Protein AF-0000000069935278 (afdb_homodimer)

Foldseek 3Di:
DDDDDDDDDDDDDDDDPDPPPPDPDDPDDPPDDPDDDPPDPDDCPPDVPCLVPPVPDPPCDPVNVVVVQQVVLVPPPCNVCSSVVCVVPPVPPPDLLSVLLVLLVVLLVLLVVLLVVLVVCLVPDDDPLLNVLSVLLNVLSVQLNVLSVVLSVCSVVLPLVSSLVSLVSSLCSLVVSQVSQVVDPPGGRPCVSSNVVSNVSSVVSNVSSVVRVVVD/DDDDDDDPPVDDPPDDPDPPPPDPDDPDDPPDPPPPPPPDPDDCPPDVPPLVPPVPDPPCDPVNVVVVQQVVLVPPPCNVCSSVVCVVPPPPPPDLLSVLLVLLVVLLVLLVVLLVVLVVCLVPDDDPLLNVLSVLLNVLSVQLNVLSVVLNVCSVVLPLVSSLVSLVSSLCSLVVSQVSQVVDPPGGDPCVSSNVVSNVSSVVSNVSSVVRVVVD

pLDDT: mean 71.93, std 30.58, range [17.98, 98.69]

Structure (mmCIF, N/CA/C/O backbone):
data_AF-0000000069935278-model_v1
#
loop_
_entity.id
_entity.type
_entity.pdbx_description
1 polymer 'Pectinesterase inhibitor domain-containing protein'
#
loop_
_atom_site.group_PDB
_atom_site.id
_atom_site.type_symbol
_atom_site.label_atom_id
_atom_site.label_alt_id
_atom_site.label_comp_id
_atom_site.label_asym_id
_atom_site.label_entity_id
_atom_site.label_seq_id
_atom_site.pdbx_PDB_ins_code
_atom_site.Cartn_x
_atom_site.Cartn_y
_atom_site.Cartn_z
_atom_site.occupancy
_atom_site.B_iso_or_equiv
_atom_site.auth_seq_id
_atom_site.auth_comp_id
_atom_site.auth_asym_id
_atom_site.auth_atom_id
_atom_site.pdbx_PDB_model_num
ATOM 1 N N . MET A 1 1 ? -34.125 -2.68 -85.312 1 17.98 1 MET A N 1
ATOM 2 C CA . MET A 1 1 ? -33.031 -3.537 -85.812 1 17.98 1 MET A CA 1
ATOM 3 C C . MET A 1 1 ? -32.156 -3.959 -84.625 1 17.98 1 MET A C 1
ATOM 5 O O . MET A 1 1 ? -31.344 -4.891 -84.75 1 17.98 1 MET A O 1
ATOM 9 N N . LYS A 1 2 ? -31.156 -3.25 -84 1 18.81 2 LYS A N 1
ATOM 10 C CA . LYS A 1 2 ? -29.953 -4.023 -84.25 1 18.81 2 LYS A CA 1
ATOM 11 C C . LYS A 1 2 ? -30.078 -5.449 -83.75 1 18.81 2 LYS A C 1
ATOM 13 O O . LYS A 1 2 ? -30.875 -5.711 -82.812 1 18.81 2 LYS A O 1
ATOM 18 N N . HIS A 1 3 ? -29.094 -6.301 -83.875 1 19.5 3 HIS A N 1
ATOM 19 C CA . HIS A 1 3 ? -28.547 -7.637 -84.125 1 19.5 3 HIS A CA 1
ATOM 20 C C . HIS A 1 3 ? -28.609 -8.477 -82.812 1 19.5 3 HIS A C 1
ATOM 22 O O . HIS A 1 3 ? -29.125 -9.586 -82.875 1 19.5 3 HIS A O 1
ATOM 28 N N . ILE A 1 4 ? -27.453 -8.523 -82.125 1 24.39 4 ILE A N 1
ATOM 29 C CA . ILE A 1 4 ? -26.562 -9.672 -82.125 1 24.39 4 ILE A CA 1
ATOM 30 C C . ILE A 1 4 ? -27.078 -10.734 -81.188 1 24.39 4 ILE A C 1
ATOM 32 O O . ILE A 1 4 ? -27.828 -10.43 -80.25 1 24.39 4 ILE A O 1
ATOM 36 N N . SER A 1 5 ? -26.484 -12.016 -81.125 1 21.22 5 SER A N 1
ATOM 37 C CA . SER A 1 5 ? -26.25 -13.453 -81.188 1 21.22 5 SER A CA 1
ATOM 38 C C . SER A 1 5 ? -26.031 -14.07 -79.812 1 21.22 5 SER A C 1
ATOM 40 O O . SER A 1 5 ? -26.219 -15.273 -79.625 1 21.22 5 SER A O 1
ATOM 42 N N . CYS A 1 6 ? -25.078 -13.602 -79 1 21.61 6 CYS A N 1
ATOM 43 C CA . CYS A 1 6 ? -24.078 -14.578 -78.625 1 21.61 6 CYS A CA 1
ATOM 44 C C . CYS A 1 6 ? -24.703 -15.703 -77.75 1 21.61 6 CYS A C 1
ATOM 46 O O . CYS A 1 6 ? -25.625 -15.469 -77 1 21.61 6 CYS A O 1
ATOM 48 N N . LEU A 1 7 ? -23.953 -16.938 -77.438 1 23.86 7 LEU A N 1
ATOM 49 C CA . LEU A 1 7 ? -23.594 -18.359 -77.438 1 23.86 7 LEU A CA 1
ATOM 50 C C . LEU A 1 7 ? -23.922 -19 -76.062 1 23.86 7 LEU A C 1
ATOM 52 O O . LEU A 1 7 ? -24.422 -20.125 -76 1 23.86 7 LEU A O 1
ATOM 56 N N . PHE A 1 8 ? -23.234 -18.75 -74.875 1 22.64 8 PHE A N 1
ATOM 57 C CA . PHE A 1 8 ? -22.422 -19.828 -74.312 1 22.64 8 PHE A CA 1
ATOM 58 C C . PHE A 1 8 ? -23.281 -20.875 -73.625 1 22.64 8 PHE A C 1
ATOM 60 O O . PHE A 1 8 ? -24.281 -20.531 -73 1 22.64 8 PHE A O 1
ATOM 67 N N . PHE A 1 9 ? -22.891 -22.25 -73.375 1 20.58 9 PHE A N 1
ATOM 68 C CA . PHE A 1 9 ? -23 -23.703 -73.438 1 20.58 9 PHE A CA 1
ATOM 69 C C . PHE A 1 9 ? -23.297 -24.25 -72.062 1 20.58 9 PHE A C 1
ATOM 71 O O . PHE A 1 9 ? -23.797 -25.359 -71.938 1 20.58 9 PHE A O 1
ATOM 78 N N . LEU A 1 10 ? -22.688 -23.891 -70.875 1 24.09 10 LEU A N 1
ATOM 79 C CA . LEU A 1 10 ? -22.078 -25.016 -70.125 1 24.09 10 LEU A CA 1
ATOM 80 C C . LEU A 1 10 ? -23.156 -25.938 -69.562 1 24.09 10 LEU A C 1
ATOM 82 O O . LEU A 1 10 ? -24 -25.484 -68.812 1 24.09 10 LEU A O 1
ATOM 86 N N . LEU A 1 11 ? -23.328 -27.234 -69.812 1 21.89 11 LEU A N 1
ATOM 87 C CA . LEU A 1 11 ? -24.078 -28.5 -69.75 1 21.89 11 LEU A CA 1
ATOM 88 C C . LEU A 1 11 ? -24.062 -29.062 -68.375 1 21.89 11 LEU A C 1
ATOM 90 O O . LEU A 1 11 ? -24.906 -29.891 -68 1 21.89 11 LEU A O 1
ATOM 94 N N . LEU A 1 12 ? -22.875 -29.156 -67.625 1 22.88 12 LEU A N 1
ATOM 95 C CA . LEU A 1 12 ? -22.516 -30.5 -67.188 1 22.88 12 LEU A CA 1
ATOM 96 C C . LEU A 1 12 ? -23.578 -31.047 -66.25 1 22.88 12 LEU A C 1
ATOM 98 O O . LEU A 1 12 ? -24.328 -30.297 -65.625 1 22.88 12 LEU A O 1
ATOM 102 N N . ILE A 1 13 ? -23.219 -32.281 -65.438 1 24.75 13 ILE A N 1
ATOM 103 C CA . ILE A 1 13 ? -23.516 -33.688 -65.188 1 24.75 13 ILE A CA 1
ATOM 104 C C . ILE A 1 13 ? -24.312 -33.844 -63.906 1 24.75 13 ILE A C 1
ATOM 106 O O . ILE A 1 13 ? -24.359 -32.938 -63.094 1 24.75 13 ILE A O 1
ATOM 110 N N . LEU A 1 14 ? -23.703 -34.75 -62.938 1 24.02 14 LEU A N 1
ATOM 111 C CA . LEU A 1 14 ? -24.062 -36.062 -62.438 1 24.02 14 LEU A CA 1
ATOM 112 C C . LEU A 1 14 ? -24.938 -35.938 -61.188 1 24.02 14 LEU A C 1
ATOM 114 O O . LEU A 1 14 ? -24.953 -34.875 -60.531 1 24.02 14 LEU A O 1
ATOM 118 N N . THR A 1 15 ? -25.156 -37.219 -60.375 1 24.12 15 THR A N 1
ATOM 119 C CA . THR A 1 15 ? -26.078 -38.219 -59.844 1 24.12 15 THR A CA 1
ATOM 120 C C . THR A 1 15 ? -26.344 -37.969 -58.344 1 24.12 15 THR A C 1
ATOM 122 O O . THR A 1 15 ? -25.641 -37.156 -57.719 1 24.12 15 THR A O 1
ATOM 125 N N . LEU A 1 16 ? -26.484 -39.188 -57.5 1 27.16 16 LEU A N 1
ATOM 126 C CA . LEU A 1 16 ? -27.359 -39.906 -56.594 1 27.16 16 LEU A CA 1
ATOM 127 C C . LEU A 1 16 ? -26.938 -39.688 -55.125 1 27.16 16 LEU A C 1
ATOM 129 O O . LEU A 1 16 ? -27.328 -40.469 -54.25 1 27.16 16 LEU A O 1
ATOM 133 N N . TRP A 1 17 ? -26.016 -38.812 -54.75 1 26.53 17 TRP A N 1
ATOM 134 C CA . TRP A 1 17 ? -25.422 -39.25 -53.469 1 26.53 17 TRP A CA 1
ATOM 135 C C . TRP A 1 17 ? -26.484 -39.375 -52.406 1 26.53 17 TRP A C 1
ATOM 137 O O . TRP A 1 17 ? -27.328 -38.5 -52.219 1 26.53 17 TRP A O 1
ATOM 147 N N . PRO A 1 18 ? -26.531 -40.688 -51.812 1 30.25 18 PRO A N 1
ATOM 148 C CA . PRO A 1 18 ? -27.5 -41.156 -50.844 1 30.25 18 PRO A CA 1
ATOM 149 C C . PRO A 1 18 ? -27.516 -40.344 -49.531 1 30.25 18 PRO A C 1
ATOM 151 O O . PRO A 1 18 ? -26.469 -39.906 -49.062 1 30.25 18 PRO A O 1
ATOM 154 N N . ARG A 1 19 ? -28.5 -39.594 -49.312 1 28.02 19 ARG A N 1
ATOM 155 C CA . ARG A 1 19 ? -28.766 -38.812 -48.125 1 28.02 19 ARG A CA 1
ATOM 156 C C . ARG A 1 19 ? -28.844 -39.688 -46.875 1 28.02 19 ARG A C 1
ATOM 158 O O . ARG A 1 19 ? -29.828 -40.406 -46.656 1 28.02 19 ARG A O 1
ATOM 165 N N . ARG A 1 20 ? -27.578 -40.406 -46.5 1 26.47 20 ARG A N 1
ATOM 166 C CA . ARG A 1 20 ? -27.656 -41.219 -45.281 1 26.47 20 ARG A CA 1
ATOM 167 C C . ARG A 1 20 ? -28.281 -40.438 -44.156 1 26.47 20 ARG A C 1
ATOM 169 O O . ARG A 1 20 ? -27.969 -39.25 -43.938 1 26.47 20 ARG A O 1
ATOM 176 N N . THR A 1 21 ? -29.406 -40.875 -43.688 1 23.69 21 THR A N 1
ATOM 177 C CA . THR A 1 21 ? -30.328 -40.469 -42.625 1 23.69 21 THR A CA 1
ATOM 178 C C . THR A 1 21 ? -29.656 -40.562 -41.25 1 23.69 21 THR A C 1
ATOM 180 O O . THR A 1 21 ? -29.328 -41.656 -40.781 1 23.69 21 THR A O 1
ATOM 183 N N . LEU A 1 22 ? -28.578 -39.781 -40.969 1 22.86 22 LEU A N 1
ATOM 184 C CA . LEU A 1 22 ? -27.938 -39.906 -39.656 1 22.86 22 LEU A CA 1
ATOM 185 C C . LEU A 1 22 ? -28.953 -39.75 -38.531 1 22.86 22 LEU A C 1
ATOM 187 O O . LEU A 1 22 ? -29.672 -38.75 -38.469 1 22.86 22 LEU A O 1
ATOM 191 N N . THR A 1 23 ? -29.391 -40.875 -38.062 1 22.09 23 THR A N 1
ATOM 192 C CA . THR A 1 23 ? -30.312 -41.094 -36.938 1 22.09 23 THR A CA 1
ATOM 193 C C . THR A 1 23 ? -29.781 -40.438 -35.688 1 22.09 23 THR A C 1
ATOM 195 O O . THR A 1 23 ? -28.578 -40.438 -35.438 1 22.09 23 THR A O 1
ATOM 198 N N . THR A 1 24 ? -30.516 -39.469 -35.062 1 23.66 24 THR A N 1
ATOM 199 C CA . THR A 1 24 ? -30.391 -38.562 -33.938 1 23.66 24 THR A CA 1
ATOM 200 C C . THR A 1 24 ? -30.406 -39.375 -32.625 1 23.66 24 THR A C 1
ATOM 202 O O . THR A 1 24 ? -30.562 -38.781 -31.531 1 23.66 24 THR A O 1
ATOM 205 N N . ASN A 1 25 ? -29.766 -40.625 -32.656 1 22.72 25 ASN A N 1
ATOM 206 C CA . ASN A 1 25 ? -30.141 -41.344 -31.438 1 22.72 25 ASN A CA 1
ATOM 207 C C . ASN A 1 25 ? -29.906 -40.5 -30.188 1 22.72 25 ASN A C 1
ATOM 209 O O . ASN A 1 25 ? -29.125 -39.531 -30.203 1 22.72 25 ASN A O 1
ATOM 213 N N . GLU A 1 26 ? -30.344 -41.062 -28.938 1 23.2 26 GLU A N 1
ATOM 214 C CA . GLU A 1 26 ? -30.797 -40.844 -27.562 1 23.2 26 GLU A CA 1
ATOM 215 C C . GLU A 1 26 ? -29.641 -40.531 -26.641 1 23.2 26 GLU A C 1
ATOM 217 O O . GLU A 1 26 ? -28.547 -41.094 -26.781 1 23.2 26 GLU A O 1
ATOM 222 N N . PHE A 1 27 ? -29.672 -39.375 -25.891 1 26.73 27 PHE A N 1
ATOM 223 C CA . PHE A 1 27 ? -28.984 -38.625 -24.859 1 26.73 27 PHE A CA 1
ATOM 224 C C . PHE A 1 27 ? -28.656 -39.5 -23.672 1 26.73 27 PHE A C 1
ATOM 226 O O . PHE A 1 27 ? -29.453 -39.594 -22.719 1 26.73 27 PHE A O 1
ATOM 233 N N . GLY A 1 28 ? -28.188 -40.781 -23.906 1 20.02 28 GLY A N 1
ATOM 234 C CA . GLY A 1 28 ? -28.141 -41.656 -22.734 1 20.02 28 GLY A CA 1
ATOM 235 C C . GLY A 1 28 ? -27.344 -41.062 -21.594 1 20.02 28 GLY A C 1
ATOM 236 O O . GLY A 1 28 ? -26.578 -40.125 -21.781 1 20.02 28 GLY A O 1
ATOM 237 N N . ASP A 1 29 ? -27.406 -41.719 -20.266 1 25.62 29 ASP A N 1
ATOM 238 C CA . ASP A 1 29 ? -27.234 -41.562 -18.828 1 25.62 29 ASP A CA 1
ATOM 239 C C . ASP A 1 29 ? -25.766 -41.562 -18.438 1 25.62 29 ASP A C 1
ATOM 241 O O . ASP A 1 29 ? -25.094 -42.594 -18.5 1 25.62 29 ASP A O 1
ATOM 245 N N . SER A 1 30 ? -24.922 -40.656 -18.938 1 24.25 30 SER A N 1
ATOM 246 C CA . SER A 1 30 ? -23.484 -40.656 -18.672 1 24.25 30 SER A CA 1
ATOM 247 C C . SER A 1 30 ? -23.203 -40.562 -17.188 1 24.25 30 SER A C 1
ATOM 249 O O . SER A 1 30 ? -23.094 -39.469 -16.625 1 24.25 30 SER A O 1
ATOM 251 N N . ASP A 1 31 ? -23.844 -41.438 -16.328 1 23.41 31 ASP A N 1
ATOM 252 C CA . ASP A 1 31 ? -23.672 -41.375 -14.883 1 23.41 31 ASP A CA 1
ATOM 253 C C . ASP A 1 31 ? -22.203 -41.625 -14.508 1 23.41 31 ASP A C 1
ATOM 255 O O . ASP A 1 31 ? -21.688 -41.031 -13.555 1 23.41 31 ASP A O 1
ATOM 259 N N . ASN A 1 32 ? -21.594 -42.812 -14.883 1 23.92 32 ASN A N 1
ATOM 260 C CA . ASN A 1 32 ? -20.781 -43.594 -13.977 1 23.92 32 ASN A CA 1
ATOM 261 C C . ASN A 1 32 ? -19.375 -43.031 -13.82 1 23.92 32 ASN A C 1
ATOM 263 O O . ASN A 1 32 ? -18.469 -43.688 -13.32 1 23.92 32 ASN A O 1
ATOM 267 N N . ILE A 1 33 ? -18.859 -42.156 -14.648 1 23.58 33 ILE A N 1
ATOM 268 C CA . ILE A 1 33 ? -17.422 -42.219 -14.781 1 23.58 33 ILE A CA 1
ATOM 269 C C . ILE A 1 33 ? -16.766 -41.719 -13.5 1 23.58 33 ILE A C 1
ATOM 271 O O . ILE A 1 33 ? -15.539 -41.531 -13.445 1 23.58 33 ILE A O 1
ATOM 275 N N . PHE A 1 34 ? -17.484 -41.188 -12.5 1 24.64 34 PHE A N 1
ATOM 276 C CA . PHE A 1 34 ? -16.75 -40.406 -11.5 1 24.64 34 PHE A CA 1
ATOM 277 C C . PHE A 1 34 ? -15.945 -41.344 -10.594 1 24.64 34 PHE A C 1
ATOM 279 O O . PHE A 1 34 ? -15.367 -40.906 -9.594 1 24.64 34 PHE A O 1
ATOM 286 N N . ASP A 1 35 ? -16.062 -42.656 -10.664 1 22.53 35 ASP A N 1
ATOM 287 C CA . ASP A 1 35 ? -15.625 -43.406 -9.477 1 22.53 35 ASP A CA 1
ATOM 288 C C . ASP A 1 35 ? -14.102 -43.438 -9.383 1 22.53 35 ASP A C 1
ATOM 290 O O . ASP A 1 35 ? -13.539 -44.094 -8.516 1 22.53 35 ASP A O 1
ATOM 294 N N . GLN A 1 36 ? -13.406 -43.375 -10.469 1 19.48 36 GLN A N 1
ATOM 295 C CA . GLN A 1 36 ? -12.117 -44.031 -10.359 1 19.48 36 GLN A CA 1
ATOM 296 C C . GLN A 1 36 ? -11.406 -43.656 -9.062 1 19.48 36 GLN A C 1
ATOM 298 O O . GLN A 1 36 ? -11.641 -42.594 -8.508 1 19.48 36 GLN A O 1
ATOM 303 N N . SER A 1 37 ? -10.078 -44.25 -8.836 1 22.42 37 SER A N 1
ATOM 304 C CA . SER A 1 37 ? -9.156 -44.719 -7.805 1 22.42 37 SER A CA 1
ATOM 305 C C . SER A 1 37 ? -8.555 -43.531 -7.039 1 22.42 37 SER A C 1
ATOM 307 O O . SER A 1 37 ? -7.992 -42.625 -7.641 1 22.42 37 SER A O 1
ATOM 309 N N . ARG A 1 38 ? -8.961 -43.312 -5.816 1 23.59 38 ARG A N 1
ATOM 310 C CA . ARG A 1 38 ? -8.555 -42.594 -4.609 1 23.59 38 ARG A CA 1
ATOM 311 C C . ARG A 1 38 ? -7.109 -42.906 -4.246 1 23.59 38 ARG A C 1
ATOM 313 O O . ARG A 1 38 ? -6.844 -43.562 -3.246 1 23.59 38 ARG A O 1
ATOM 320 N N . ARG A 1 39 ? -6.309 -43.375 -5.203 1 23.09 39 ARG A N 1
ATOM 321 C CA . ARG A 1 39 ? -5.051 -43.75 -4.57 1 23.09 39 ARG A CA 1
ATOM 322 C C . ARG A 1 39 ? -4.562 -42.656 -3.625 1 23.09 39 ARG A C 1
ATOM 324 O O . ARG A 1 39 ? -4.754 -41.469 -3.891 1 23.09 39 ARG A O 1
ATOM 331 N N . THR A 1 40 ? -4.191 -43.031 -2.43 1 23.48 40 THR A N 1
ATOM 332 C CA . THR A 1 40 ? -3.758 -42.531 -1.13 1 23.48 40 THR A CA 1
ATOM 333 C C . THR A 1 40 ? -2.471 -41.719 -1.265 1 23.48 40 THR A C 1
ATOM 335 O O . THR A 1 40 ? -1.423 -42.25 -1.618 1 23.48 40 THR A O 1
ATOM 338 N N . LEU A 1 41 ? -2.43 -40.656 -1.923 1 25.44 41 LEU A N 1
ATOM 339 C CA . LEU A 1 41 ? -1.29 -39.75 -1.796 1 25.44 41 LEU A CA 1
ATOM 340 C C . LEU A 1 41 ? -0.895 -39.594 -0.333 1 25.44 41 LEU A C 1
ATOM 342 O O . LEU A 1 41 ? -1.618 -38.969 0.439 1 25.44 41 LEU A O 1
ATOM 346 N N . THR A 1 42 ? -0.362 -40.625 0.28 1 26.2 42 THR A N 1
ATOM 347 C CA . THR A 1 42 ? 0.244 -40.594 1.605 1 26.2 42 THR A CA 1
ATOM 348 C C . THR A 1 42 ? 1.125 -39.344 1.759 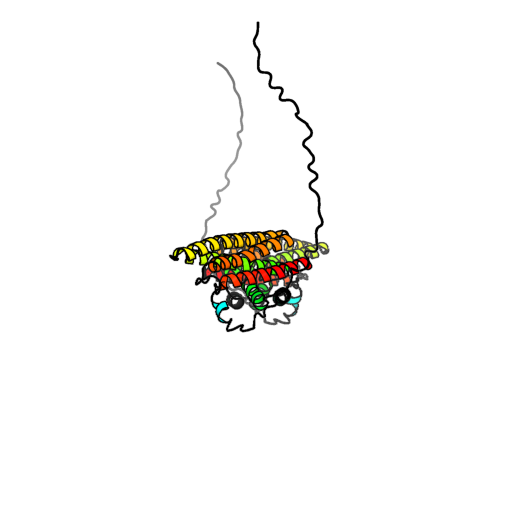1 26.2 42 THR A C 1
ATOM 3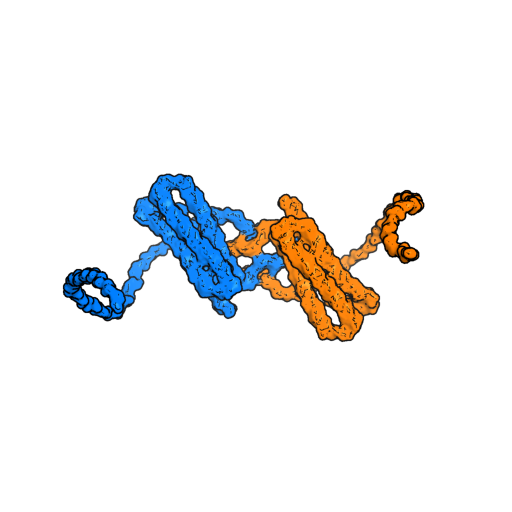50 O O . THR A 1 42 ? 1.534 -38.75 0.765 1 26.2 42 THR A O 1
ATOM 353 N N . ASP A 1 43 ? 1.548 -39.031 3.158 1 25.16 43 ASP A N 1
ATOM 354 C CA . ASP A 1 43 ? 1.773 -38 4.168 1 25.16 43 ASP A CA 1
ATOM 355 C C . ASP A 1 43 ? 3.186 -37.438 4.062 1 25.16 43 ASP A C 1
ATOM 357 O O . ASP A 1 43 ? 3.582 -36.594 4.875 1 25.16 43 ASP A O 1
ATOM 361 N N . ASP A 1 44 ? 4.145 -38.125 3.42 1 26.92 44 ASP A N 1
ATOM 362 C CA . ASP A 1 44 ? 5.422 -37.688 3.982 1 26.92 44 ASP A CA 1
ATOM 363 C C . ASP A 1 44 ? 5.707 -36.219 3.658 1 26.92 44 ASP A C 1
ATOM 365 O O . ASP A 1 44 ? 6.129 -35.906 2.547 1 26.92 44 ASP A O 1
ATOM 369 N N . ILE A 1 45 ? 4.926 -35.344 4.121 1 30.7 45 ILE A N 1
ATOM 370 C CA . ILE A 1 45 ? 5.105 -33.906 4.055 1 30.7 45 ILE A CA 1
ATOM 371 C C . ILE A 1 45 ? 6.461 -33.531 4.656 1 30.7 45 ILE A C 1
ATOM 373 O O . ILE A 1 45 ? 6.586 -33.375 5.871 1 30.7 45 ILE A O 1
ATOM 377 N N . GLY A 1 46 ? 7.559 -34.312 4.254 1 26.84 46 GLY A N 1
ATOM 378 C CA . GLY A 1 46 ? 8.812 -33.906 4.859 1 26.84 46 GLY A CA 1
ATOM 379 C C . GLY A 1 46 ? 9.031 -32.406 4.82 1 26.84 46 GLY A C 1
ATOM 380 O O . GLY A 1 46 ? 8.211 -31.672 4.277 1 26.84 46 GLY A O 1
ATOM 381 N N . ASP A 1 47 ? 10.461 -32 4.707 1 28.7 47 ASP A N 1
ATOM 382 C CA . ASP A 1 47 ? 11.188 -30.812 5.121 1 28.7 47 ASP A CA 1
ATOM 383 C C . ASP A 1 47 ? 10.836 -29.609 4.234 1 28.7 47 ASP A C 1
ATOM 385 O O . ASP A 1 47 ? 11.336 -29.5 3.113 1 28.7 47 ASP A O 1
ATOM 389 N N . SER A 1 48 ? 9.664 -29.188 4.156 1 29.03 48 SER A N 1
ATOM 390 C CA . SER A 1 48 ? 9.039 -28.031 3.547 1 29.03 48 SER A CA 1
ATOM 391 C C . SER A 1 48 ? 9.82 -26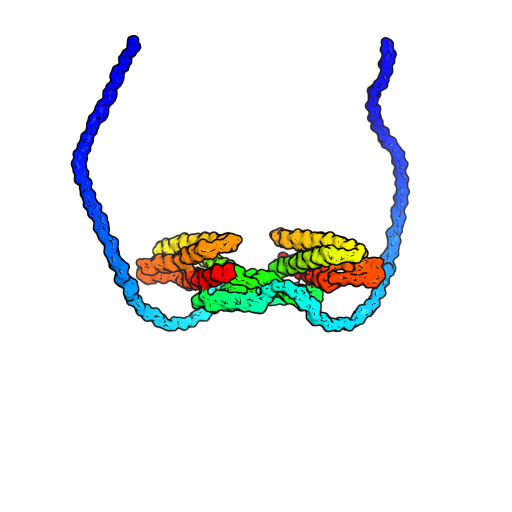.75 3.852 1 29.03 48 SER A C 1
ATOM 393 O O . SER A 1 48 ? 9.398 -25.656 3.488 1 29.03 48 SER A O 1
ATOM 395 N N . ASP A 1 49 ? 10.875 -26.875 4.629 1 29.31 49 ASP A N 1
ATOM 396 C CA . ASP A 1 49 ? 11.531 -25.656 5.086 1 29.31 49 ASP A CA 1
ATOM 397 C C . ASP A 1 49 ? 12.172 -24.906 3.918 1 29.31 49 ASP A C 1
ATOM 399 O O . ASP A 1 49 ? 12.273 -23.688 3.939 1 29.31 49 ASP A O 1
ATOM 403 N N . ASN A 1 50 ? 12.766 -25.656 3.004 1 29.56 50 ASN A N 1
ATOM 404 C CA . ASN A 1 50 ? 13.742 -25.016 2.125 1 29.56 50 ASN A CA 1
ATOM 405 C C . ASN A 1 50 ? 13.055 -24.25 1 1 29.56 50 ASN A C 1
ATOM 407 O O . ASN A 1 50 ? 13.719 -23.594 0.192 1 29.56 50 ASN A O 1
ATOM 411 N N . ILE A 1 51 ? 11.898 -24.75 0.628 1 28.95 51 ILE A N 1
ATOM 412 C CA . ILE A 1 51 ? 11.367 -24.141 -0.596 1 28.95 51 ILE A CA 1
ATOM 413 C C . ILE A 1 51 ? 11.125 -22.656 -0.381 1 28.95 51 ILE A C 1
ATOM 415 O O . ILE A 1 51 ? 10.969 -21.906 -1.344 1 28.95 51 ILE A O 1
ATOM 419 N N . LEU A 1 52 ? 10.82 -22.328 0.829 1 29.81 52 LEU A N 1
ATOM 420 C CA . LEU A 1 52 ? 10.555 -20.906 1.02 1 29.81 52 LEU A CA 1
ATOM 421 C C . LEU A 1 52 ? 11.789 -20.062 0.695 1 29.81 52 LEU A C 1
ATOM 423 O O . LEU A 1 52 ? 11.734 -18.828 0.713 1 29.81 52 LEU A O 1
ATOM 427 N N . ASP A 1 53 ? 12.953 -20.719 0.616 1 28.14 53 ASP A N 1
ATOM 428 C CA . ASP A 1 53 ? 14.18 -19.953 0.469 1 28.14 53 ASP A CA 1
ATOM 429 C C . ASP A 1 53 ? 14.242 -19.266 -0.891 1 28.14 53 ASP A C 1
ATOM 431 O O . ASP A 1 53 ? 14.727 -18.125 -1 1 28.14 53 ASP A O 1
ATOM 435 N N . GLN A 1 54 ? 14.031 -20.047 -1.975 1 26.81 54 GLN A N 1
ATOM 436 C CA . GLN A 1 54 ? 14.461 -19.5 -3.26 1 26.81 54 GLN A CA 1
ATOM 437 C C . GLN A 1 54 ? 13.617 -18.281 -3.654 1 26.81 54 GLN A C 1
ATOM 439 O O . GLN A 1 54 ? 13.984 -17.547 -4.566 1 26.81 54 GLN A O 1
ATOM 444 N N . SER A 1 55 ? 12.336 -18.453 -3.635 1 29.22 55 SER A N 1
ATOM 445 C CA . SER A 1 55 ? 11.586 -17.266 -4.031 1 29.22 55 SER A CA 1
ATOM 446 C C . SER A 1 55 ? 11.992 -16.047 -3.201 1 29.22 55 SER A C 1
ATOM 448 O O . SER A 1 55 ? 11.234 -15.586 -2.346 1 29.22 55 SER A O 1
ATOM 450 N N . ARG A 1 56 ? 13.172 -16.094 -2.715 1 25.5 56 ARG A N 1
ATOM 451 C CA . ARG A 1 56 ? 13.758 -15.008 -1.925 1 25.5 56 ARG A CA 1
ATOM 452 C C . ARG A 1 56 ? 13.781 -13.703 -2.717 1 25.5 56 ARG A C 1
ATOM 454 O O . ARG A 1 56 ? 14.82 -13.312 -3.24 1 25.5 56 ARG A O 1
ATOM 461 N N . ARG A 1 57 ? 13.156 -13.586 -3.883 1 27.11 57 ARG A N 1
ATOM 462 C CA . ARG A 1 57 ? 13.312 -12.18 -4.238 1 27.11 57 ARG A CA 1
ATOM 463 C C . ARG A 1 57 ? 13.289 -11.289 -2.998 1 27.11 57 ARG A C 1
ATOM 465 O O . ARG A 1 57 ? 12.742 -11.68 -1.962 1 27.11 57 ARG A O 1
ATOM 472 N N . THR A 1 58 ? 14.023 -10.188 -3.016 1 25.97 58 THR A N 1
ATOM 473 C CA . THR A 1 58 ? 14.148 -9.062 -2.098 1 25.97 58 THR A CA 1
ATOM 474 C C . THR A 1 58 ? 12.781 -8.625 -1.581 1 25.97 58 THR A C 1
ATOM 476 O O . THR A 1 58 ? 12.023 -7.965 -2.295 1 25.97 58 THR A O 1
ATOM 479 N N . LEU A 1 59 ? 11.836 -9.484 -1.398 1 29.12 59 LEU A N 1
ATOM 480 C CA . LEU A 1 59 ? 10.719 -9.102 -0.546 1 29.12 59 LEU A CA 1
ATOM 481 C C . LEU A 1 59 ? 11.148 -8.062 0.484 1 29.12 59 LEU A C 1
ATOM 483 O O . LEU A 1 59 ? 11.945 -8.359 1.379 1 29.12 59 LEU A O 1
ATOM 487 N N . THR A 1 60 ? 11.352 -7.027 0.21 1 31.53 60 THR A N 1
ATOM 488 C CA . THR A 1 60 ? 11.469 -5.965 1.203 1 31.53 60 THR A CA 1
ATOM 489 C C . THR A 1 60 ? 10.539 -6.223 2.385 1 31.53 60 THR A C 1
ATOM 491 O O . THR A 1 60 ? 9.32 -6.23 2.23 1 31.53 60 THR A O 1
ATOM 494 N N . THR A 1 61 ? 10.562 -7.391 3.201 1 32.56 61 THR A N 1
ATOM 495 C CA . THR A 1 61 ? 10.016 -8.008 4.398 1 32.56 61 THR A CA 1
ATOM 496 C C . THR A 1 61 ? 9.336 -6.969 5.285 1 32.56 61 THR A C 1
ATOM 498 O O . THR A 1 61 ? 9.719 -5.793 5.273 1 32.56 61 THR A O 1
ATOM 501 N N . VAL A 1 62 ? 8.148 -7.301 5.773 1 38.97 62 VAL A N 1
ATOM 502 C CA . VAL A 1 62 ? 7.418 -6.637 6.848 1 38.97 62 VAL A CA 1
ATOM 503 C C . VAL A 1 62 ? 8.398 -6.164 7.922 1 38.97 62 VAL A C 1
ATOM 505 O O . VAL A 1 62 ? 8.25 -5.07 8.469 1 38.97 62 VAL A O 1
ATOM 508 N N . GLY A 1 63 ? 9.266 -7.105 8.297 1 41.97 63 GLY A N 1
ATOM 509 C CA . GLY A 1 63 ? 10.367 -6.73 9.18 1 41.97 63 GLY A CA 1
ATOM 510 C C . GLY A 1 63 ? 11.117 -5.5 8.703 1 41.97 63 GLY A C 1
ATOM 511 O O . GLY A 1 63 ? 11.547 -4.676 9.508 1 41.97 63 GLY A O 1
ATOM 512 N N . ASP A 1 64 ? 10.969 -5.414 7.406 1 52.84 64 ASP A N 1
ATOM 513 C CA . ASP A 1 64 ? 11.742 -4.355 6.766 1 52.84 64 ASP A CA 1
ATOM 514 C C . ASP A 1 64 ? 10.953 -3.051 6.711 1 52.84 64 ASP A C 1
ATOM 516 O O . ASP A 1 64 ? 11.516 -1.97 6.906 1 52.84 64 ASP A O 1
ATOM 520 N N . SER A 1 65 ? 9.672 -3.383 6.727 1 61.88 65 SER A N 1
ATOM 521 C CA . SER A 1 65 ? 8.883 -2.152 6.754 1 61.88 65 SER A CA 1
ATOM 522 C C . SER A 1 65 ? 9.023 -1.438 8.094 1 61.88 65 SER A C 1
ATOM 524 O O . SER A 1 65 ? 9.164 -0.215 8.141 1 61.88 65 SER A O 1
ATOM 526 N N . ASP A 1 66 ? 8.969 -2.424 9.078 1 69 66 ASP A N 1
ATOM 527 C CA . ASP A 1 66 ? 9.117 -1.812 10.398 1 69 66 ASP A CA 1
ATOM 528 C C . ASP A 1 66 ? 10.477 -1.139 10.539 1 69 66 ASP A C 1
ATOM 530 O O . ASP A 1 66 ? 10.586 -0.068 11.141 1 69 66 ASP A O 1
ATOM 534 N N . HIS A 1 67 ? 11.375 -1.747 9.992 1 75 67 HIS A N 1
ATOM 535 C CA . HIS A 1 67 ? 12.719 -1.178 10.094 1 75 67 HIS A CA 1
ATOM 536 C C . HIS A 1 67 ? 12.812 0.14 9.328 1 75 67 HIS A C 1
ATOM 538 O O . HIS A 1 67 ? 13.352 1.12 9.844 1 75 67 HIS A O 1
ATOM 544 N N . ILE A 1 68 ? 12.328 0.187 8.172 1 79.75 68 ILE A N 1
ATOM 545 C CA . ILE A 1 68 ? 12.43 1.396 7.363 1 79.75 68 ILE A CA 1
ATOM 546 C C . ILE A 1 68 ? 11.562 2.496 7.965 1 79.75 68 ILE A C 1
ATOM 548 O O . ILE A 1 68 ? 11.938 3.67 7.953 1 79.75 68 ILE A O 1
ATOM 552 N N . ILE A 1 69 ? 10.469 2.105 8.539 1 86.12 69 ILE A N 1
ATOM 553 C CA . ILE A 1 69 ? 9.602 3.08 9.188 1 86.12 69 ILE A CA 1
ATOM 554 C C . ILE A 1 69 ? 10.297 3.637 10.43 1 86.12 69 ILE A C 1
ATOM 556 O O . ILE A 1 69 ? 10.305 4.848 10.656 1 86.12 69 ILE A O 1
ATOM 560 N N . ASN A 1 70 ? 10.859 2.678 11.117 1 86.12 70 ASN A N 1
ATOM 561 C CA . ASN A 1 70 ? 11.586 3.115 12.297 1 86.12 70 ASN A CA 1
ATOM 562 C C . ASN A 1 70 ? 12.758 4.031 11.938 1 86.12 70 ASN A C 1
ATOM 564 O O . ASN A 1 70 ? 12.961 5.066 12.57 1 86.12 70 ASN A O 1
ATOM 568 N N . ARG A 1 71 ? 13.414 3.715 11 1 87.44 71 ARG A N 1
ATOM 569 C CA . ARG A 1 71 ? 14.523 4.543 10.531 1 87.44 71 ARG A CA 1
ATOM 570 C C . ARG A 1 71 ? 14.023 5.914 10.078 1 87.44 71 ARG A C 1
ATOM 572 O O . ARG A 1 71 ? 14.609 6.941 10.43 1 87.44 71 ARG A O 1
ATOM 579 N N . ALA A 1 72 ? 13.031 5.906 9.289 1 92.12 72 ALA A N 1
ATOM 580 C CA . ALA A 1 72 ? 12.461 7.156 8.797 1 92.12 72 ALA A CA 1
ATOM 581 C C . ALA A 1 72 ? 11.961 8.023 9.953 1 92.12 72 ALA A C 1
ATOM 583 O O . ALA A 1 72 ? 12.25 9.219 10.016 1 92.12 72 ALA A O 1
ATOM 584 N N . CYS A 1 73 ? 11.273 7.395 10.898 1 93 73 CYS A N 1
ATOM 585 C CA . CYS A 1 73 ? 10.586 8.156 11.938 1 93 73 CYS A CA 1
ATOM 586 C C . CYS A 1 73 ? 11.555 8.586 13.031 1 93 73 CYS A C 1
ATOM 588 O O . CYS A 1 73 ? 11.273 9.531 13.773 1 93 73 CYS A O 1
ATOM 590 N N . GLU A 1 74 ? 12.609 7.953 13.102 1 93.75 74 GLU A N 1
ATOM 591 C CA . GLU A 1 74 ? 13.633 8.375 14.055 1 93.75 74 GLU A CA 1
ATOM 592 C C . GLU A 1 74 ? 14.172 9.758 13.695 1 93.75 74 GLU A C 1
ATOM 594 O O . GLU A 1 74 ? 14.656 10.484 14.57 1 93.75 74 GLU A O 1
ATOM 599 N N . ALA A 1 75 ? 14.031 10.18 12.461 1 92.75 75 ALA A N 1
ATOM 600 C CA . ALA A 1 75 ? 14.539 11.469 12 1 92.75 75 ALA A CA 1
ATOM 601 C C . ALA A 1 75 ? 13.484 12.562 12.164 1 92.75 75 ALA A C 1
ATOM 603 O O . ALA A 1 75 ? 13.734 13.727 11.852 1 92.75 75 ALA A O 1
ATOM 604 N N . THR A 1 76 ? 12.328 12.234 12.648 1 95.56 76 THR A N 1
ATOM 605 C CA . THR A 1 76 ? 11.227 13.18 12.703 1 95.56 76 THR A CA 1
ATOM 606 C C . THR A 1 76 ? 11.094 13.773 14.102 1 95.56 76 THR A C 1
ATOM 608 O O . THR A 1 76 ? 11.477 13.148 15.086 1 95.56 76 THR A O 1
ATOM 611 N N . PRO A 1 77 ? 10.57 15.055 14.18 1 96.25 77 PRO A N 1
ATOM 612 C CA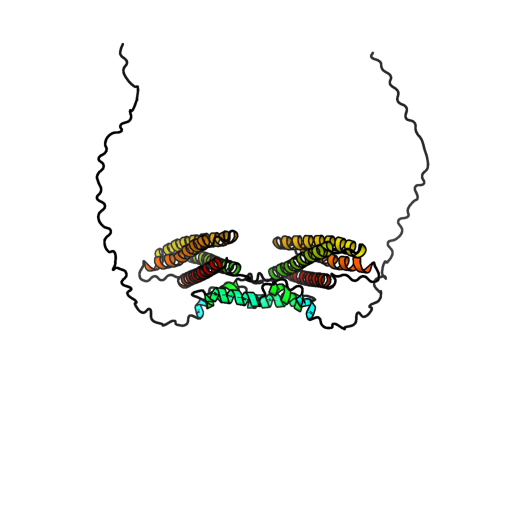 . PRO A 1 77 ? 10.391 15.664 15.5 1 96.25 77 PRO A CA 1
ATOM 613 C C . PRO A 1 77 ? 9.281 15 16.312 1 96.25 77 PRO A C 1
ATOM 615 O O . PRO A 1 77 ? 9.336 15 17.547 1 96.25 77 PRO A O 1
ATOM 618 N N . TYR A 1 78 ? 8.344 14.453 15.719 1 94.38 78 TYR A N 1
ATOM 619 C CA . TYR A 1 78 ? 7.223 13.82 16.406 1 94.38 78 TYR A CA 1
ATOM 620 C C . TYR A 1 78 ? 7.148 12.336 16.078 1 94.38 78 TYR A C 1
ATOM 622 O O . TYR A 1 78 ? 6.258 11.898 15.344 1 94.38 78 TYR A O 1
ATOM 630 N N . LYS A 1 79 ? 8.031 11.547 16.703 1 93.5 79 LYS A N 1
ATOM 631 C CA . LYS A 1 79 ? 8.344 10.164 16.359 1 93.5 79 LYS A CA 1
ATOM 632 C C . LYS A 1 79 ? 7.133 9.258 16.562 1 93.5 79 LYS A C 1
ATOM 634 O O . LYS A 1 79 ? 6.816 8.43 15.695 1 93.5 79 LYS A O 1
ATOM 639 N N . ASP A 1 80 ? 6.441 9.391 17.688 1 85 80 ASP A N 1
ATOM 640 C CA . ASP A 1 80 ? 5.301 8.523 17.984 1 85 80 ASP A CA 1
ATOM 641 C C . ASP A 1 80 ? 4.164 8.766 16.984 1 85 80 ASP A C 1
ATOM 643 O O . ASP A 1 80 ? 3.559 7.82 16.484 1 85 80 ASP A O 1
ATOM 647 N N . LEU A 1 81 ? 3.955 10.031 16.719 1 88.81 81 LEU A N 1
ATOM 648 C CA . LEU A 1 81 ? 2.941 10.367 15.719 1 88.81 81 LEU A CA 1
ATOM 649 C C . LEU A 1 81 ? 3.35 9.859 14.336 1 88.81 81 LEU A C 1
ATOM 651 O O . LEU A 1 81 ? 2.504 9.406 13.562 1 88.81 81 LEU A O 1
ATOM 655 N N . CYS A 1 82 ? 4.668 9.977 14.047 1 91.94 82 CYS A N 1
ATOM 656 C CA . CYS A 1 82 ? 5.199 9.469 12.781 1 91.94 82 CYS A CA 1
ATOM 657 C C . CYS A 1 82 ? 4.891 7.984 12.625 1 91.94 82 CYS A C 1
ATOM 659 O O . CYS A 1 82 ? 4.242 7.582 11.656 1 91.94 82 CYS A O 1
ATOM 661 N N . LYS A 1 83 ? 5.223 7.176 13.516 1 86 83 LYS A N 1
ATOM 662 C CA . LYS A 1 83 ? 5.039 5.727 13.445 1 86 83 LYS A CA 1
ATOM 663 C C . LYS A 1 83 ? 3.561 5.363 13.367 1 86 83 LYS A C 1
ATOM 665 O O . LYS A 1 83 ? 3.154 4.574 12.508 1 86 83 LYS A O 1
ATOM 670 N N . ALA A 1 84 ? 2.795 5.941 14.219 1 76.19 84 ALA A N 1
ATOM 671 C CA . ALA A 1 84 ? 1.368 5.621 14.25 1 76.19 84 ALA A CA 1
ATOM 672 C C . ALA A 1 84 ? 0.697 6 12.93 1 76.19 84 ALA A C 1
ATOM 674 O O . ALA A 1 84 ? -0.048 5.203 12.359 1 76.19 84 ALA A O 1
ATOM 675 N N . SER A 1 85 ? 1.001 7.238 12.453 1 83.31 85 SER A N 1
ATOM 676 C CA . SER A 1 85 ? 0.316 7.75 11.266 1 83.31 85 SER A CA 1
ATOM 677 C C . SER A 1 85 ? 0.716 6.969 10.023 1 83.31 85 SER A C 1
ATOM 679 O O . SER A 1 85 ? -0.108 6.75 9.133 1 83.31 85 SER A O 1
ATOM 681 N N . ILE A 1 86 ? 1.991 6.586 9.922 1 84.38 86 ILE A N 1
ATOM 682 C CA . ILE A 1 86 ? 2.451 5.824 8.766 1 84.38 86 ILE A CA 1
ATOM 683 C C . ILE A 1 86 ? 1.868 4.41 8.82 1 84.38 86 ILE A C 1
ATOM 685 O O . ILE A 1 86 ? 1.32 3.926 7.824 1 84.38 86 ILE A O 1
ATOM 689 N N . LYS A 1 87 ? 2.02 3.844 9.938 1 73.31 87 LYS A N 1
ATOM 690 C CA . LYS A 1 87 ? 1.534 2.475 10.078 1 73.31 87 LYS A CA 1
ATOM 691 C C . LYS A 1 87 ? 0.036 2.391 9.797 1 73.31 87 LYS A C 1
ATOM 693 O O . LYS A 1 87 ? -0.435 1.423 9.195 1 73.31 87 LYS A O 1
ATOM 698 N N . ASP A 1 88 ? -0.618 3.436 10.211 1 65.12 88 ASP A N 1
ATOM 699 C CA . ASP A 1 88 ? -2.062 3.463 10.008 1 65.12 88 ASP A CA 1
ATOM 700 C C . ASP A 1 88 ? -2.41 3.682 8.539 1 65.12 88 ASP A C 1
ATOM 702 O O . ASP A 1 88 ? -3.557 3.486 8.133 1 65.12 88 ASP A O 1
ATOM 706 N N . ASN A 1 89 ? -1.456 4.152 7.781 1 63.81 89 ASN A N 1
ATOM 707 C CA . ASN A 1 89 ? -1.798 4.543 6.418 1 63.81 89 ASN A CA 1
ATOM 708 C C . ASN A 1 89 ? -1.043 3.707 5.387 1 63.81 89 ASN A C 1
ATOM 710 O O . ASN A 1 89 ? -1.049 4.027 4.199 1 63.81 89 ASN A O 1
ATOM 714 N N . ILE A 1 90 ? -0.177 2.969 5.93 1 61.44 90 ILE A N 1
ATOM 715 C CA . ILE A 1 90 ? 0.335 1.979 4.988 1 61.44 90 ILE A CA 1
ATOM 716 C C . ILE A 1 90 ? -0.827 1.203 4.371 1 61.44 90 ILE A C 1
ATOM 718 O O . ILE A 1 90 ? -1.796 0.874 5.059 1 61.44 90 ILE A O 1
ATOM 722 N N . GLU A 1 91 ? -0.981 1.611 3.096 1 52 91 GLU A N 1
ATOM 723 C CA . GLU A 1 91 ? -2.1 0.924 2.457 1 52 91 GLU A CA 1
ATOM 724 C C . GLU A 1 91 ? -2.336 -0.447 3.084 1 52 91 GLU A C 1
ATOM 726 O O . GLU A 1 91 ? -1.441 -1.295 3.09 1 52 91 GLU A O 1
ATOM 731 N N . ALA A 1 92 ? -2.893 -0.198 4.359 1 50.03 92 ALA A N 1
ATOM 732 C CA . ALA A 1 92 ? -3.5 -1.222 5.203 1 50.03 92 ALA A CA 1
ATOM 733 C C . ALA A 1 92 ? -4.504 -2.059 4.418 1 50.03 92 ALA A C 1
ATOM 735 O O . ALA A 1 92 ? -5.129 -1.565 3.477 1 50.03 92 ALA A O 1
ATOM 736 N N . VAL A 1 93 ? -4.086 -3.127 4.375 1 58.34 93 VAL A N 1
ATOM 737 C CA . VAL A 1 93 ? -5.156 -4.047 4.012 1 58.34 93 VAL A CA 1
ATOM 738 C C . VAL A 1 93 ? -6.363 -3.814 4.918 1 58.34 93 VAL A C 1
ATOM 740 O O . VAL A 1 93 ? -6.289 -4.035 6.129 1 58.34 93 VAL A O 1
ATOM 743 N N . ALA A 1 94 ? -7.32 -2.857 4.41 1 61.38 94 ALA A N 1
ATOM 744 C CA . ALA A 1 94 ? -8.438 -2.412 5.234 1 61.38 94 ALA A CA 1
ATOM 745 C C . ALA A 1 94 ? -9.633 -3.35 5.094 1 61.38 94 ALA A C 1
ATOM 747 O O . ALA A 1 94 ? -10.492 -3.406 5.973 1 61.38 94 ALA A O 1
ATOM 748 N N . ASP A 1 95 ? -9.719 -3.994 3.986 1 74.56 95 ASP A N 1
ATOM 749 C CA . ASP A 1 95 ? -10.891 -4.816 3.727 1 74.56 95 ASP A CA 1
ATOM 750 C C . ASP A 1 95 ? -10.547 -6.008 2.838 1 74.56 95 ASP A C 1
ATOM 752 O O . ASP A 1 95 ? -9.406 -6.137 2.379 1 74.56 95 ASP A O 1
ATOM 756 N N . LEU A 1 96 ? -11.594 -6.812 2.67 1 85.75 96 LEU A N 1
ATOM 757 C CA . LEU A 1 96 ? -11.406 -8.047 1.91 1 85.75 96 LEU A CA 1
ATOM 758 C C . LEU A 1 96 ? -11.086 -7.738 0.45 1 85.75 96 LEU A C 1
ATOM 760 O O . LEU A 1 96 ? -10.336 -8.477 -0.195 1 85.75 96 LEU A O 1
ATOM 764 N N . TYR A 1 97 ? -11.633 -6.621 0.001 1 85.56 97 TYR A N 1
ATOM 765 C CA . TYR A 1 97 ? -11.32 -6.172 -1.352 1 85.56 97 TYR A CA 1
ATOM 766 C C . TYR A 1 97 ? -9.82 -5.941 -1.521 1 85.56 97 TYR A C 1
ATOM 768 O O . TYR A 1 97 ? -9.219 -6.422 -2.484 1 85.56 97 TYR A O 1
ATOM 776 N N . SER A 1 98 ? -9.289 -5.285 -0.566 1 84.94 98 SER A N 1
ATOM 777 C CA . SER A 1 98 ? -7.867 -4.98 -0.633 1 84.94 98 SER A CA 1
ATOM 778 C C . SER A 1 98 ? -7.027 -6.25 -0.507 1 84.94 98 SER A C 1
ATOM 780 O O . SER A 1 98 ? -6.012 -6.398 -1.19 1 84.94 98 SER A O 1
ATOM 782 N N . VAL A 1 99 ? -7.438 -7.145 0.319 1 88.12 99 VAL A N 1
ATOM 783 C CA . VAL A 1 99 ? -6.711 -8.398 0.5 1 88.12 99 VAL A CA 1
ATOM 784 C C . VAL A 1 99 ? -6.766 -9.219 -0.787 1 88.12 99 VAL A C 1
ATOM 786 O O . VAL A 1 99 ? -5.758 -9.789 -1.212 1 88.12 99 VAL A O 1
ATOM 789 N N . ALA A 1 100 ? -7.949 -9.203 -1.356 1 93.12 100 ALA A N 1
ATOM 790 C CA . ALA A 1 100 ? -8.125 -9.945 -2.604 1 93.12 100 ALA A CA 1
ATOM 791 C C . ALA A 1 100 ? -7.219 -9.398 -3.699 1 93.12 100 ALA A C 1
ATOM 793 O O . ALA A 1 100 ? -6.582 -10.156 -4.43 1 93.12 100 ALA A O 1
ATOM 794 N N . ASN A 1 101 ? -7.191 -8.07 -3.711 1 89.81 101 ASN A N 1
ATOM 795 C CA . ASN A 1 101 ? -6.34 -7.43 -4.707 1 89.81 101 ASN A CA 1
ATOM 796 C C . ASN A 1 101 ? -4.871 -7.785 -4.5 1 89.81 101 ASN A C 1
ATOM 798 O O . ASN A 1 101 ? -4.172 -8.125 -5.453 1 89.81 101 ASN A O 1
ATOM 802 N N . ILE A 1 102 ? -4.41 -7.816 -3.334 1 86.12 102 ILE A N 1
ATOM 803 C CA . ILE A 1 102 ? -3.021 -8.148 -3.025 1 86.12 102 ILE A CA 1
ATOM 804 C C . ILE A 1 102 ? -2.754 -9.609 -3.348 1 86.12 102 ILE A C 1
ATOM 806 O O . ILE A 1 102 ? -1.706 -9.953 -3.902 1 86.12 102 ILE A O 1
ATOM 810 N N . ALA A 1 103 ? -3.711 -10.484 -3.012 1 92.81 103 ALA A N 1
ATOM 811 C CA . ALA A 1 103 ? -3.537 -11.906 -3.271 1 92.81 103 ALA A CA 1
ATOM 812 C C . ALA A 1 103 ? -3.328 -12.172 -4.758 1 92.81 103 ALA A C 1
ATOM 814 O O . ALA A 1 103 ? -2.453 -12.953 -5.141 1 92.81 103 ALA A O 1
ATOM 815 N N . VAL A 1 104 ? -4.109 -11.469 -5.574 1 95.56 104 VAL A N 1
ATOM 816 C CA . VAL A 1 104 ? -3.969 -11.633 -7.02 1 95.56 104 VAL A CA 1
ATOM 817 C C . VAL A 1 104 ? -2.645 -11.031 -7.484 1 95.56 104 VAL A C 1
ATOM 819 O O . VAL A 1 104 ? -1.953 -11.609 -8.328 1 95.56 104 VAL A O 1
ATOM 822 N N . LYS A 1 105 ? -2.312 -9.969 -6.941 1 89.38 105 LYS A N 1
ATOM 823 C CA . LYS A 1 105 ? -1.049 -9.32 -7.289 1 89.38 105 LYS A CA 1
ATOM 824 C C . LYS A 1 105 ? 0.138 -10.227 -6.957 1 89.38 105 LYS A C 1
ATOM 826 O O . LYS A 1 105 ? 1.103 -10.297 -7.723 1 89.38 105 LYS A O 1
ATOM 831 N N . VAL A 1 106 ? 0.066 -10.875 -5.855 1 88.69 106 VAL A N 1
ATOM 832 C CA . VAL A 1 106 ? 1.149 -11.766 -5.449 1 88.69 106 VAL A CA 1
ATOM 833 C C . VAL A 1 106 ? 1.297 -12.891 -6.461 1 88.69 106 VAL A C 1
ATOM 835 O O . VAL A 1 106 ? 2.414 -13.266 -6.824 1 88.69 106 VAL A O 1
ATOM 838 N N . ALA A 1 107 ? 0.176 -13.477 -6.867 1 95.44 107 ALA A N 1
ATOM 839 C CA . ALA A 1 107 ? 0.208 -14.508 -7.898 1 95.44 107 ALA A CA 1
ATOM 840 C C . ALA A 1 107 ? 0.81 -13.969 -9.195 1 95.44 107 ALA A C 1
ATOM 842 O O . ALA A 1 107 ? 1.627 -14.633 -9.828 1 95.44 107 ALA A O 1
ATOM 843 N N . TYR A 1 108 ? 0.42 -12.742 -9.539 1 94 108 TYR A N 1
ATOM 844 C CA . TYR A 1 108 ? 0.939 -12.094 -10.742 1 94 108 TYR A CA 1
ATOM 845 C C . TYR A 1 108 ? 2.453 -11.938 -10.664 1 94 108 TYR A C 1
ATOM 847 O O . TYR A 1 108 ? 3.164 -12.266 -11.617 1 94 108 TYR A O 1
ATOM 855 N N . LEU A 1 109 ? 2.885 -11.453 -9.578 1 85.06 109 LEU A N 1
ATOM 856 C CA . LEU A 1 109 ? 4.316 -11.234 -9.398 1 85.06 109 LEU A CA 1
ATOM 857 C C . LEU A 1 109 ? 5.074 -12.555 -9.453 1 85.06 109 LEU A C 1
ATOM 859 O O . LEU A 1 109 ? 6.145 -12.641 -10.062 1 85.06 109 LEU A O 1
ATOM 863 N N . ASN A 1 110 ? 4.535 -13.57 -8.789 1 90.19 110 ASN A N 1
ATOM 864 C CA . ASN A 1 110 ? 5.156 -14.891 -8.828 1 90.19 110 ASN A CA 1
ATOM 865 C C . ASN A 1 110 ? 5.234 -15.438 -10.258 1 90.19 110 ASN A C 1
ATOM 867 O O . ASN A 1 110 ? 6.266 -15.969 -10.664 1 90.19 110 ASN A O 1
ATOM 871 N N . ALA A 1 111 ? 4.172 -15.336 -10.992 1 96 111 ALA A N 1
ATOM 872 C CA . ALA A 1 111 ? 4.137 -15.805 -12.375 1 96 111 ALA A CA 1
ATOM 873 C C . ALA A 1 111 ? 5.18 -15.086 -13.227 1 96 111 ALA A C 1
ATOM 875 O O . ALA A 1 111 ? 5.871 -15.703 -14.031 1 96 111 ALA A O 1
ATOM 876 N N . THR A 1 112 ? 5.285 -13.789 -13.055 1 90.25 112 THR A N 1
ATOM 877 C CA . THR A 1 112 ? 6.223 -12.977 -13.82 1 90.25 112 THR A CA 1
ATOM 878 C C . THR A 1 112 ? 7.664 -13.367 -13.5 1 90.25 112 THR A C 1
ATOM 880 O O . THR A 1 112 ? 8.492 -13.484 -14.406 1 90.25 112 THR A O 1
ATOM 883 N N . ASP A 1 113 ? 7.895 -13.586 -12.227 1 87.06 113 ASP A N 1
ATOM 884 C CA . ASP A 1 113 ? 9.227 -14.023 -11.82 1 87.06 113 ASP A CA 1
ATOM 885 C C . ASP A 1 113 ? 9.555 -15.398 -12.391 1 87.06 113 ASP A C 1
ATOM 887 O O . ASP A 1 113 ? 10.688 -15.633 -12.836 1 87.06 113 ASP A O 1
ATOM 891 N N . THR A 1 114 ? 8.594 -16.297 -12.344 1 95.38 114 THR A N 1
ATOM 892 C CA . THR A 1 114 ? 8.797 -17.641 -12.883 1 95.38 114 THR A CA 1
ATOM 893 C C . THR A 1 114 ? 9.047 -17.578 -14.383 1 95.38 114 THR A C 1
ATOM 895 O O . THR A 1 114 ? 9.906 -18.297 -14.906 1 95.38 114 THR A O 1
ATOM 898 N N . GLN A 1 115 ? 8.32 -16.719 -15.117 1 94.94 115 GLN A N 1
ATOM 899 C CA . GLN A 1 115 ? 8.539 -16.516 -16.547 1 94.94 115 GLN A CA 1
ATOM 900 C C . GLN A 1 115 ? 9.977 -16.094 -16.828 1 94.94 115 GLN A C 1
ATOM 902 O O . GLN A 1 115 ? 10.602 -16.594 -17.781 1 94.94 115 GLN A O 1
ATOM 907 N N . GLU A 1 116 ? 10.453 -15.203 -16.031 1 89.81 116 GLU A N 1
ATOM 908 C CA . GLU A 1 116 ? 11.836 -14.766 -16.203 1 89.81 116 GLU A CA 1
ATOM 909 C C . GLU A 1 116 ? 12.812 -15.914 -15.984 1 89.81 116 GLU A C 1
ATOM 911 O O . GLU A 1 116 ? 13.781 -16.062 -16.719 1 89.81 116 GLU A O 1
ATOM 916 N N . HIS A 1 117 ? 12.555 -16.719 -15.008 1 90.88 117 HIS A N 1
ATOM 917 C CA . HIS A 1 117 ? 13.391 -17.875 -14.727 1 90.88 117 HIS A CA 1
ATOM 918 C C . HIS A 1 117 ? 13.359 -18.859 -15.891 1 90.88 117 HIS A C 1
ATOM 920 O O . HIS A 1 117 ? 14.391 -19.422 -16.266 1 90.88 117 HIS A O 1
ATOM 926 N N . VAL A 1 118 ? 12.172 -19.109 -16.453 1 97.62 118 VAL A N 1
ATOM 927 C CA . VAL A 1 118 ? 12.023 -20 -17.609 1 97.62 118 VAL A CA 1
ATOM 928 C C . VAL A 1 118 ? 12.883 -19.5 -18.766 1 97.62 118 VAL A C 1
ATOM 930 O O . VAL A 1 118 ? 13.578 -20.281 -19.406 1 97.62 118 VAL A O 1
ATOM 933 N N . LYS A 1 119 ? 12.867 -18.188 -19 1 94.62 119 LYS A N 1
ATOM 934 C CA . LYS A 1 119 ? 13.664 -17.594 -20.078 1 94.62 119 LYS A CA 1
ATOM 935 C C . LYS A 1 119 ? 15.156 -17.797 -19.812 1 94.62 119 LYS A C 1
ATOM 937 O O . LYS A 1 119 ? 15.922 -18.047 -20.75 1 94.62 119 LYS A O 1
ATOM 942 N N . GLU A 1 120 ? 15.547 -17.672 -18.594 1 91.75 120 GLU A N 1
ATOM 943 C CA . GLU A 1 120 ? 16.938 -17.922 -18.219 1 91.75 120 GLU A CA 1
ATOM 944 C C . GLU A 1 120 ? 17.344 -19.359 -18.516 1 91.75 120 GLU A C 1
ATOM 946 O O . GLU A 1 120 ? 18.422 -19.609 -19.062 1 91.75 120 GLU A O 1
ATOM 951 N N . LEU A 1 121 ? 16.469 -20.328 -18.156 1 96.31 121 LEU A N 1
ATOM 952 C CA . LEU A 1 121 ? 16.75 -21.734 -18.422 1 96.31 121 LEU A CA 1
ATOM 953 C C . LEU A 1 121 ? 16.828 -22 -19.922 1 96.31 121 LEU A C 1
ATOM 955 O O . LEU A 1 121 ? 17.672 -22.781 -20.375 1 96.31 121 LEU A O 1
ATOM 959 N N . LEU A 1 122 ? 15.93 -21.344 -20.609 1 96.81 122 LEU A N 1
ATOM 960 C CA . LEU A 1 122 ? 15.867 -21.531 -22.062 1 96.81 122 LEU A CA 1
ATOM 961 C C . LEU A 1 122 ? 17.156 -21.078 -22.719 1 96.81 122 LEU A C 1
ATOM 963 O O . LEU A 1 122 ? 17.594 -21.688 -23.719 1 96.81 122 LEU A O 1
ATOM 967 N N . SER A 1 123 ? 17.734 -20.125 -22.219 1 94.19 123 SER A N 1
ATOM 968 C CA . SER A 1 123 ? 18.922 -19.547 -22.828 1 94.19 123 SER A CA 1
ATOM 969 C C . SER A 1 123 ? 20.125 -20.484 -22.734 1 94.19 123 SER A C 1
ATOM 971 O O . SER A 1 123 ? 21.078 -20.359 -23.516 1 94.19 123 SER A O 1
ATOM 973 N N . THR A 1 124 ? 20.078 -21.5 -21.891 1 94.12 124 THR A N 1
ATOM 974 C CA . THR A 1 124 ? 21.234 -22.359 -21.688 1 94.12 124 THR A CA 1
ATOM 975 C C . THR A 1 124 ? 20.906 -23.812 -21.969 1 94.12 124 THR A C 1
ATOM 977 O O . THR A 1 124 ? 21.781 -24.672 -22.016 1 94.12 124 THR A O 1
ATOM 980 N N . GLU A 1 125 ? 19.625 -24.109 -22.109 1 95.19 125 GLU A N 1
ATOM 981 C CA . GLU A 1 125 ? 19.188 -25.484 -22.281 1 95.19 125 GLU A CA 1
ATOM 982 C C . GLU A 1 125 ? 19.531 -26.016 -23.672 1 95.19 125 GLU A C 1
ATOM 984 O O . GLU A 1 125 ? 19.188 -25.391 -24.672 1 95.19 125 GLU A O 1
ATOM 989 N N . THR A 1 126 ? 20.203 -27.109 -23.672 1 94.38 126 THR A N 1
ATOM 990 C CA . THR A 1 126 ? 20.688 -27.641 -24.938 1 94.38 126 THR A CA 1
ATOM 991 C C . THR A 1 126 ? 19.938 -28.906 -25.328 1 94.38 126 THR A C 1
ATOM 993 O O . THR A 1 126 ? 19.922 -29.297 -26.5 1 94.38 126 THR A O 1
ATOM 996 N N . GLU A 1 127 ? 19.344 -29.672 -24.375 1 94.94 127 GLU A N 1
ATOM 997 C CA . GLU A 1 127 ? 18.547 -30.859 -24.688 1 94.94 127 GLU A CA 1
ATOM 998 C C . GLU A 1 127 ? 17.234 -30.484 -25.344 1 94.94 127 GLU A C 1
ATOM 1000 O O . GLU A 1 127 ? 16.422 -29.75 -24.766 1 94.94 127 GLU A O 1
ATOM 1005 N N . ALA A 1 128 ? 16.984 -31.016 -26.531 1 94.75 128 ALA A N 1
ATOM 1006 C CA . ALA A 1 128 ? 15.867 -30.609 -27.391 1 94.75 128 ALA A CA 1
ATOM 1007 C C . ALA A 1 128 ? 14.531 -30.781 -26.672 1 94.75 128 ALA A C 1
ATOM 1009 O O . ALA A 1 128 ? 13.672 -29.891 -26.719 1 94.75 128 ALA A O 1
ATOM 1010 N N . PHE A 1 129 ? 14.391 -31.969 -26.016 1 96.56 129 PHE A N 1
ATOM 1011 C CA . PHE A 1 129 ? 13.125 -32.25 -25.328 1 96.56 129 PHE A CA 1
ATOM 1012 C C . PHE A 1 129 ? 12.875 -31.219 -24.234 1 96.56 129 PHE A C 1
ATOM 1014 O O . PHE A 1 129 ? 11.781 -30.656 -24.125 1 96.56 129 PHE A O 1
ATOM 1021 N N . VAL A 1 130 ? 13.875 -30.938 -23.438 1 96.88 130 VAL A N 1
ATOM 1022 C CA . VAL A 1 130 ? 13.758 -30.016 -22.312 1 96.88 130 VAL A CA 1
ATOM 1023 C C . VAL A 1 130 ? 13.555 -28.594 -22.828 1 96.88 130 VAL A C 1
ATOM 1025 O O . VAL A 1 130 ? 12.734 -27.844 -22.297 1 96.88 130 VAL A O 1
ATOM 1028 N N . HIS A 1 131 ? 14.25 -28.281 -23.875 1 97.06 131 HIS A N 1
ATOM 1029 C CA . HIS A 1 131 ? 14.133 -26.953 -24.469 1 97.06 131 HIS A CA 1
ATOM 1030 C C . HIS A 1 131 ? 12.711 -26.703 -24.953 1 97.06 131 HIS A C 1
ATOM 1032 O O . HIS A 1 131 ? 12.141 -25.641 -24.688 1 97.06 131 HIS A O 1
ATOM 1038 N N . GLN A 1 132 ? 12.164 -27.672 -25.672 1 97.19 132 GLN A N 1
ATOM 1039 C CA . GLN A 1 132 ? 10.797 -27.531 -26.172 1 97.19 132 GLN A CA 1
ATOM 1040 C C . GLN A 1 132 ? 9.797 -27.422 -25.016 1 97.19 132 GLN A C 1
ATOM 1042 O O . GLN A 1 132 ? 8.867 -26.609 -25.078 1 97.19 132 GLN A O 1
ATOM 1047 N N . SER A 1 133 ? 9.953 -28.266 -23.984 1 98 133 SER A N 1
ATOM 1048 C CA . SER A 1 133 ? 9.078 -28.234 -22.828 1 98 133 SER A CA 1
ATOM 1049 C C . SER A 1 133 ? 9.125 -26.859 -22.141 1 98 133 SER A C 1
ATOM 1051 O O . SER A 1 133 ? 8.094 -26.312 -21.766 1 98 133 SER A O 1
ATOM 1053 N N . LEU A 1 134 ? 10.336 -26.297 -22.062 1 98.12 134 LEU A N 1
ATOM 1054 C CA . LEU A 1 134 ? 10.5 -24.984 -21.453 1 98.12 134 LEU A CA 1
ATOM 1055 C C . LEU A 1 134 ? 9.859 -23.906 -22.328 1 98.12 134 LEU A C 1
ATOM 1057 O O . LEU A 1 134 ? 9.266 -22.953 -21.812 1 98.12 134 LEU A O 1
ATOM 1061 N N . MET A 1 135 ? 9.969 -24.016 -23.609 1 98.06 135 MET A N 1
ATOM 1062 C CA . MET A 1 135 ? 9.32 -23.062 -24.516 1 98.06 135 MET A CA 1
ATOM 1063 C C . MET A 1 135 ? 7.809 -23.094 -24.344 1 98.06 135 MET A C 1
ATOM 1065 O O . MET A 1 135 ? 7.164 -22.031 -24.312 1 98.06 135 MET A O 1
ATOM 1069 N N . ASP A 1 136 ? 7.285 -24.297 -24.219 1 97.94 136 ASP A N 1
ATOM 1070 C CA . ASP A 1 136 ? 5.852 -24.438 -24 1 97.94 136 ASP A CA 1
ATOM 1071 C C . ASP A 1 136 ? 5.449 -23.875 -22.641 1 97.94 136 ASP A C 1
ATOM 1073 O O . ASP A 1 136 ? 4.418 -23.203 -22.516 1 97.94 136 ASP A O 1
ATOM 1077 N N . CYS A 1 137 ? 6.27 -24.109 -21.672 1 98.5 137 CYS A N 1
ATOM 1078 C CA . CYS A 1 137 ? 6.023 -23.516 -20.359 1 98.5 137 CYS A CA 1
ATOM 1079 C C . CYS A 1 137 ? 6.047 -22 -20.438 1 98.5 137 CYS A C 1
ATOM 1081 O O . CYS A 1 137 ? 5.242 -21.328 -19.781 1 98.5 137 CYS A O 1
ATOM 1083 N N . SER A 1 138 ? 6.984 -21.453 -21.172 1 98.38 138 SER A N 1
ATOM 1084 C CA . SER A 1 138 ? 7.055 -20 -21.328 1 98.38 138 SER A CA 1
ATOM 1085 C C . SER A 1 138 ? 5.746 -19.438 -21.859 1 98.38 138 SER A C 1
ATOM 1087 O O . SER A 1 138 ? 5.266 -18.406 -21.391 1 98.38 138 SER A O 1
ATOM 1089 N N . ALA A 1 139 ? 5.18 -20.125 -22.781 1 98 139 ALA A N 1
ATOM 1090 C CA . ALA A 1 139 ? 3.9 -19.688 -23.328 1 98 139 ALA A CA 1
ATOM 1091 C C . ALA A 1 139 ? 2.797 -19.766 -22.281 1 98 139 ALA A C 1
ATOM 1093 O O . ALA A 1 139 ? 1.952 -18.875 -22.188 1 98 139 ALA A O 1
ATOM 1094 N N . ASN A 1 140 ? 2.738 -20.859 -21.531 1 98.62 140 ASN A N 1
ATOM 1095 C CA . ASN A 1 140 ? 1.762 -21 -20.453 1 98.62 140 ASN A CA 1
ATOM 1096 C C . ASN A 1 140 ? 1.876 -19.875 -19.438 1 98.62 140 ASN A C 1
ATOM 1098 O O . ASN A 1 140 ? 0.865 -19.328 -19 1 98.62 140 ASN A O 1
ATOM 1102 N N . TYR A 1 141 ? 3.105 -19.5 -19.109 1 98.25 141 TYR A N 1
ATOM 1103 C CA . TYR A 1 141 ? 3.279 -18.453 -18.109 1 98.25 141 TYR A CA 1
ATOM 1104 C C . TYR A 1 141 ? 2.922 -17.078 -18.688 1 98.25 141 TYR A C 1
ATOM 1106 O O . TYR A 1 141 ? 2.424 -16.219 -17.969 1 98.25 141 TYR A O 1
ATOM 1114 N N . ASP A 1 142 ? 3.146 -16.875 -19.953 1 97 142 ASP A N 1
ATOM 1115 C CA . ASP A 1 142 ? 2.633 -15.664 -20.578 1 97 142 ASP A CA 1
ATOM 1116 C C . ASP A 1 142 ? 1.115 -15.57 -20.438 1 97 142 ASP A C 1
ATOM 1118 O O . ASP A 1 142 ? 0.58 -14.508 -20.125 1 97 142 ASP A O 1
ATOM 1122 N N . ASP A 1 143 ? 0.482 -16.688 -20.609 1 97.88 143 ASP A N 1
ATOM 1123 C CA . ASP A 1 143 ? -0.97 -16.734 -20.469 1 97.88 143 ASP A CA 1
ATOM 1124 C C . ASP A 1 143 ? -1.391 -16.453 -19.031 1 97.88 143 ASP A C 1
ATOM 1126 O O . ASP A 1 143 ? -2.326 -15.695 -18.781 1 97.88 143 ASP A O 1
ATOM 1130 N N . ALA A 1 144 ? -0.717 -17.141 -18.125 1 98.44 144 ALA A N 1
ATOM 1131 C CA . ALA A 1 144 ? -1.019 -16.938 -16.703 1 98.44 144 ALA A CA 1
ATOM 1132 C C . ALA A 1 144 ? -0.859 -15.477 -16.328 1 98.44 144 ALA A C 1
ATOM 1134 O O . ALA A 1 144 ? -1.73 -14.898 -15.664 1 98.44 144 ALA A O 1
ATOM 1135 N N . ILE A 1 145 ? 0.21 -14.828 -16.766 1 96.94 145 ILE A N 1
ATOM 1136 C CA . ILE A 1 145 ? 0.495 -13.43 -16.484 1 96.94 145 ILE A CA 1
ATOM 1137 C C . ILE A 1 145 ? -0.608 -12.547 -17.062 1 96.94 145 ILE A C 1
ATOM 1139 O O . ILE A 1 145 ? -1.113 -11.648 -16.391 1 96.94 145 ILE A O 1
ATOM 1143 N N . GLY A 1 146 ? -0.935 -12.797 -18.266 1 95.69 146 GLY A N 1
ATOM 1144 C CA . GLY A 1 146 ? -2.012 -12.039 -18.875 1 95.69 146 GLY A CA 1
ATOM 1145 C C . GLY A 1 146 ? -3.318 -12.125 -18.109 1 95.69 146 GLY A C 1
ATOM 1146 O O . GLY A 1 146 ? -3.973 -11.102 -17.875 1 95.69 146 GLY A O 1
ATOM 1147 N N . ASN A 1 147 ? -3.732 -13.32 -17.75 1 97.81 147 ASN A N 1
ATOM 1148 C CA . ASN A 1 147 ? -4.969 -13.516 -17 1 97.81 147 ASN A CA 1
ATOM 1149 C C . ASN A 1 147 ? -4.918 -12.82 -15.641 1 97.81 147 ASN A C 1
ATOM 1151 O O . ASN A 1 147 ? -5.898 -12.203 -15.219 1 97.81 147 ASN A O 1
ATOM 1155 N N . LEU A 1 148 ? -3.791 -12.898 -14.969 1 96.56 148 LEU A N 1
ATOM 1156 C CA . LEU A 1 148 ? -3.66 -12.273 -13.656 1 96.56 148 LEU A CA 1
ATOM 1157 C C . LEU A 1 148 ? -3.633 -10.75 -13.781 1 96.56 148 LEU A C 1
ATOM 1159 O O . LEU A 1 148 ? -4.184 -10.047 -12.938 1 96.56 148 LEU A O 1
ATOM 1163 N N . GLU A 1 149 ? -3.031 -10.258 -14.82 1 92.06 149 GLU A N 1
ATOM 1164 C CA . GLU A 1 149 ? -3.049 -8.828 -15.094 1 92.06 149 GLU A CA 1
ATOM 1165 C C . GLU A 1 149 ? -4.469 -8.328 -15.336 1 92.06 149 GLU A C 1
ATOM 1167 O O . GLU A 1 149 ? -4.883 -7.312 -14.781 1 92.06 149 GLU A O 1
ATOM 1172 N N . ASP A 1 150 ? -5.148 -9.039 -16.125 1 93.62 150 ASP A N 1
ATOM 1173 C CA . ASP A 1 150 ? -6.543 -8.703 -16.391 1 93.62 150 ASP A CA 1
ATOM 1174 C C . ASP A 1 150 ? -7.375 -8.773 -15.109 1 93.62 150 ASP A C 1
ATOM 1176 O O . ASP A 1 150 ? -8.305 -7.988 -14.922 1 93.62 150 ASP A O 1
ATOM 1180 N N . SER A 1 151 ? -7.121 -9.75 -14.281 1 96.62 151 SER A N 1
ATOM 1181 C CA . SER A 1 151 ? -7.816 -9.867 -13 1 96.62 151 SER A CA 1
ATOM 1182 C C . SER A 1 151 ? -7.609 -8.625 -12.141 1 96.62 151 SER A C 1
ATOM 1184 O O . SER A 1 151 ? -8.562 -8.102 -11.562 1 96.62 151 SER A O 1
ATOM 1186 N N . MET A 1 152 ? -6.352 -8.133 -12.078 1 90.62 152 MET A N 1
ATOM 1187 C CA . MET A 1 152 ? -6.055 -6.938 -11.289 1 90.62 152 MET A CA 1
ATOM 1188 C C . MET A 1 152 ? -6.805 -5.727 -11.836 1 90.62 152 MET A C 1
ATOM 1190 O O . MET A 1 152 ? -7.316 -4.91 -11.07 1 90.62 152 MET A O 1
ATOM 1194 N N . ALA A 1 153 ? -6.941 -5.641 -13.102 1 84.69 153 ALA A N 1
ATOM 1195 C CA . ALA A 1 153 ? -7.691 -4.555 -13.734 1 84.69 153 ALA A CA 1
ATOM 1196 C C . ALA A 1 153 ? -9.18 -4.664 -13.414 1 84.69 153 ALA A C 1
ATOM 1198 O O . ALA A 1 153 ? -9.859 -3.65 -13.242 1 84.69 153 ALA A O 1
ATOM 1199 N N . ALA A 1 154 ? -9.633 -5.832 -13.305 1 91.06 154 ALA A N 1
ATOM 1200 C CA . ALA A 1 154 ? -11.055 -6.086 -13.102 1 91.06 154 ALA A CA 1
ATOM 1201 C C . ALA A 1 154 ? -11.492 -5.684 -11.695 1 91.06 154 ALA A C 1
ATOM 1203 O O . ALA A 1 154 ? -12.688 -5.531 -11.43 1 91.06 154 ALA A O 1
ATOM 1204 N N . PHE A 1 155 ? -10.547 -5.535 -10.773 1 87.5 155 PHE A N 1
ATOM 1205 C CA . PHE A 1 155 ? -10.898 -5.117 -9.422 1 87.5 155 PHE A CA 1
ATOM 1206 C C . PHE A 1 155 ? -11.539 -3.732 -9.438 1 87.5 155 PHE A C 1
ATOM 1208 O O . PHE A 1 155 ? -12.375 -3.422 -8.586 1 87.5 155 PHE A O 1
ATOM 1215 N N . GLU A 1 156 ? -11.141 -2.904 -10.375 1 79.56 156 GLU A N 1
ATOM 1216 C CA . GLU A 1 156 ? -11.656 -1.541 -10.445 1 79.56 156 GLU A CA 1
ATOM 1217 C C . GLU A 1 156 ? -13.18 -1.537 -10.547 1 79.56 156 GLU A C 1
ATOM 1219 O O . GLU A 1 156 ? -13.844 -0.667 -9.984 1 79.56 156 GLU A O 1
ATOM 1224 N N . SER A 1 157 ? -13.719 -2.461 -11.203 1 85.5 157 SER A N 1
ATOM 1225 C CA . SER A 1 157 ? -15.164 -2.562 -11.375 1 85.5 157 SER A CA 1
ATOM 1226 C C . SER A 1 157 ? -15.773 -3.58 -10.414 1 85.5 157 SER A C 1
ATOM 1228 O O . SER A 1 157 ? -16.953 -3.916 -10.523 1 85.5 157 SER A O 1
ATOM 1230 N N . LYS A 1 158 ? -15.008 -4.145 -9.586 1 87.44 158 LYS A N 1
ATOM 1231 C CA . LYS A 1 158 ? -15.422 -5.184 -8.641 1 87.44 158 LYS A CA 1
ATOM 1232 C C . LYS A 1 158 ? -16.062 -6.359 -9.375 1 87.44 158 LYS A C 1
ATOM 1234 O O . LYS A 1 158 ? -17.078 -6.906 -8.922 1 87.44 158 LYS A O 1
ATOM 1239 N N . GLY A 1 159 ? -15.562 -6.68 -10.539 1 92.12 159 GLY A N 1
ATOM 1240 C CA . GLY A 1 159 ? -16 -7.82 -11.328 1 92.12 159 GLY A CA 1
ATOM 1241 C C . GLY A 1 159 ? -15.547 -9.148 -10.758 1 92.12 159 GLY A C 1
ATOM 1242 O O . GLY A 1 159 ? -14.82 -9.898 -11.422 1 92.12 159 GLY A O 1
ATOM 1243 N N . TYR A 1 160 ? -16.062 -9.547 -9.641 1 95 160 TYR A N 1
ATOM 1244 C CA . TYR A 1 160 ? -15.539 -10.68 -8.883 1 95 160 TYR A CA 1
ATOM 1245 C C . TYR A 1 160 ? -15.695 -11.977 -9.656 1 95 160 TYR A C 1
ATOM 1247 O O . TYR A 1 160 ? -14.805 -12.828 -9.641 1 95 160 TYR A O 1
ATOM 1255 N N . ASP A 1 161 ? -16.797 -12.156 -10.359 1 95.75 161 ASP A N 1
ATOM 1256 C CA . ASP A 1 161 ? -17 -13.367 -11.148 1 95.75 161 ASP A CA 1
ATOM 1257 C C . ASP A 1 161 ? -15.945 -13.477 -12.25 1 95.75 161 ASP A C 1
ATOM 1259 O O . ASP A 1 161 ? -15.391 -14.547 -12.484 1 95.75 161 ASP A O 1
ATOM 1263 N N . HIS A 1 162 ? -15.781 -12.391 -12.844 1 96.31 162 HIS A N 1
ATOM 1264 C CA . HIS A 1 162 ? -14.789 -12.367 -13.914 1 96.31 162 HIS A CA 1
ATOM 1265 C C . HIS A 1 162 ? -13.383 -12.594 -13.359 1 96.31 162 HIS A C 1
ATOM 1267 O O . HIS A 1 162 ? -12.594 -13.336 -13.945 1 96.31 162 HIS A O 1
ATOM 1273 N N . ILE A 1 163 ? -13.062 -12.008 -12.25 1 97.75 163 ILE A N 1
ATOM 1274 C CA . ILE A 1 163 ? -11.781 -12.195 -11.586 1 97.75 163 ILE A CA 1
ATOM 1275 C C . ILE A 1 163 ? -11.57 -13.672 -11.273 1 97.75 163 ILE A C 1
ATOM 1277 O O . ILE A 1 163 ? -10.5 -14.234 -11.555 1 97.75 163 ILE A O 1
ATOM 1281 N N . GLN A 1 164 ? -12.578 -14.312 -10.781 1 98 164 GLN A N 1
ATOM 1282 C CA . GLN A 1 164 ? -12.484 -15.734 -10.445 1 98 164 GLN A CA 1
ATOM 1283 C C . GLN A 1 164 ? -12.18 -16.562 -11.688 1 98 164 GLN A C 1
ATOM 1285 O O . GLN A 1 164 ? -11.344 -17.469 -11.641 1 98 164 GLN A O 1
ATOM 1290 N N . THR A 1 165 ? -12.828 -16.234 -12.766 1 98.25 165 THR A N 1
ATOM 1291 C CA . THR A 1 165 ? -12.617 -16.953 -14.023 1 98.25 165 THR A CA 1
ATOM 1292 C C . THR A 1 165 ? -11.18 -16.797 -14.5 1 98.25 165 THR A C 1
ATOM 1294 O O . THR A 1 165 ? -10.531 -17.766 -14.875 1 98.25 165 THR A O 1
ATOM 1297 N N . LEU A 1 166 ? -10.695 -15.625 -14.43 1 98.56 166 LEU A N 1
ATOM 1298 C CA . LEU A 1 166 ? -9.344 -15.32 -14.906 1 98.56 166 LEU A CA 1
ATOM 1299 C C . LEU A 1 166 ? -8.297 -15.977 -14.016 1 98.56 166 LEU A C 1
ATOM 1301 O O . LEU A 1 166 ? -7.328 -16.547 -14.516 1 98.56 166 LEU A O 1
ATOM 1305 N N . VAL A 1 167 ? -8.445 -15.93 -12.695 1 98.62 167 VAL A N 1
ATOM 1306 C CA . VAL A 1 167 ? -7.496 -16.531 -11.766 1 98.62 167 VAL A CA 1
ATOM 1307 C C . VAL A 1 167 ? -7.512 -18.047 -11.922 1 98.62 167 VAL A C 1
ATOM 1309 O O . VAL A 1 167 ? -6.457 -18.688 -11.906 1 98.62 167 VAL A O 1
ATOM 1312 N N . ALA A 1 168 ? -8.68 -18.641 -12.062 1 98.56 168 ALA A N 1
ATOM 1313 C CA . ALA A 1 168 ? -8.797 -20.078 -12.289 1 98.56 168 ALA A CA 1
ATOM 1314 C C . ALA A 1 168 ? -8.07 -20.5 -13.562 1 98.56 168 ALA A C 1
ATOM 1316 O O . ALA A 1 168 ? -7.426 -21.547 -13.602 1 98.56 168 ALA A O 1
ATOM 1317 N N . ALA A 1 169 ? -8.266 -19.672 -14.594 1 98.25 169 ALA A N 1
ATOM 1318 C CA . ALA A 1 169 ? -7.562 -19.953 -15.844 1 98.25 169 ALA A CA 1
ATOM 1319 C C . ALA A 1 169 ? -6.047 -19.891 -15.648 1 98.25 169 ALA A C 1
ATOM 1321 O O . ALA A 1 169 ? -5.312 -20.734 -16.156 1 98.25 169 ALA A O 1
ATOM 1322 N N . ALA A 1 170 ? -5.57 -18.906 -14.961 1 98.69 170 ALA A N 1
ATOM 1323 C CA . ALA A 1 170 ? -4.141 -18.75 -14.688 1 98.69 170 ALA A CA 1
ATOM 1324 C C . ALA A 1 170 ? -3.6 -19.953 -13.914 1 98.69 170 ALA A C 1
ATOM 1326 O O . ALA A 1 170 ? -2.463 -20.375 -14.133 1 98.69 170 ALA A O 1
ATOM 1327 N N . MET A 1 171 ? -4.387 -20.531 -13.055 1 98.19 171 MET A N 1
ATOM 1328 C CA . MET A 1 171 ? -3.994 -21.625 -12.172 1 98.19 171 MET A CA 1
ATOM 1329 C C . MET A 1 171 ? -3.689 -22.891 -12.969 1 98.19 171 MET A C 1
ATOM 1331 O O . MET A 1 171 ? -2.881 -23.719 -12.547 1 98.19 171 MET A O 1
ATOM 1335 N N . VAL A 1 172 ? -4.227 -23.047 -14.133 1 98.56 172 VAL A N 1
ATOM 1336 C CA . VAL A 1 172 ? -4.098 -24.266 -14.938 1 98.56 172 VAL A CA 1
ATOM 1337 C C . VAL A 1 172 ? -2.742 -24.266 -15.648 1 98.56 172 VAL A C 1
ATOM 1339 O O . VAL A 1 172 ? -2.146 -25.328 -15.844 1 98.56 172 VAL A O 1
ATOM 1342 N N . ASP A 1 173 ? -2.221 -23.125 -15.875 1 98.38 173 ASP A N 1
ATOM 1343 C CA . ASP A 1 173 ? -1.035 -23 -16.719 1 98.38 173 ASP A CA 1
ATOM 1344 C C . ASP A 1 173 ? 0.172 -23.672 -16.078 1 98.38 173 ASP A C 1
ATOM 1346 O O . ASP A 1 173 ? 0.856 -24.469 -16.734 1 98.38 173 ASP A O 1
ATOM 1350 N N . PRO A 1 174 ? 0.439 -23.469 -14.75 1 98.44 174 PRO A N 1
ATOM 1351 C CA . PRO A 1 174 ? 1.576 -24.172 -14.156 1 98.44 174 PRO A CA 1
ATOM 1352 C C . PRO A 1 174 ? 1.379 -25.688 -14.125 1 98.44 174 PRO A C 1
ATOM 1354 O O . PRO A 1 174 ? 2.35 -26.453 -14.219 1 98.44 174 PRO A O 1
ATOM 1357 N N . GLN A 1 175 ? 0.176 -26.172 -14.055 1 96.75 175 GLN A N 1
ATOM 1358 C CA . GLN A 1 175 ? -0.09 -27.609 -14.117 1 96.75 175 GLN A CA 1
ATOM 1359 C C . GLN A 1 175 ? 0.22 -28.156 -15.508 1 96.75 175 GLN A C 1
ATOM 1361 O O . GLN A 1 175 ? 0.846 -29.219 -15.633 1 96.75 175 GLN A O 1
ATOM 1366 N N . THR A 1 176 ? -0.255 -27.438 -16.484 1 97.94 176 THR A N 1
ATOM 1367 C CA . THR A 1 176 ? 0.027 -27.828 -17.859 1 97.94 176 THR A CA 1
ATOM 1368 C C . THR A 1 176 ? 1.53 -27.844 -18.125 1 97.94 176 THR A C 1
ATOM 1370 O O . THR A 1 176 ? 2.045 -28.75 -18.797 1 97.94 176 THR A O 1
ATOM 1373 N N . CYS A 1 177 ? 2.207 -26.875 -17.609 1 98.06 177 CYS A N 1
ATOM 1374 C CA . CYS A 1 177 ? 3.66 -26.812 -17.719 1 98.06 177 CYS A CA 1
ATOM 1375 C C . CYS A 1 177 ? 4.305 -28.078 -17.141 1 98.06 177 CYS A C 1
ATOM 1377 O O . CYS A 1 177 ? 5.199 -28.656 -17.766 1 98.06 177 CYS A O 1
ATOM 1379 N N . GLU A 1 178 ? 3.865 -28.516 -16.031 1 96.31 178 GLU A N 1
ATOM 1380 C CA . GLU A 1 178 ? 4.383 -29.719 -15.391 1 96.31 178 GLU A CA 1
ATOM 1381 C C . GLU A 1 178 ? 4.172 -30.938 -16.281 1 96.31 178 GLU A C 1
ATOM 1383 O O . GLU A 1 178 ? 5.047 -31.797 -16.375 1 96.31 178 GLU A O 1
ATOM 1388 N N . ASP A 1 179 ? 3.084 -30.984 -16.938 1 96.38 179 ASP A N 1
ATOM 1389 C CA . ASP A 1 179 ? 2.686 -32.125 -17.734 1 96.38 179 ASP A CA 1
ATOM 1390 C C . ASP A 1 179 ? 3.607 -32.312 -18.938 1 96.38 179 ASP A C 1
ATOM 1392 O O . ASP A 1 179 ? 3.83 -33.438 -19.391 1 96.38 179 ASP A O 1
ATOM 1396 N N . TYR A 1 180 ? 4.145 -31.219 -19.516 1 96.75 180 TYR A N 1
ATOM 1397 C CA . TYR A 1 180 ? 5.031 -31.328 -20.656 1 96.75 180 TYR A CA 1
ATOM 1398 C C . TYR A 1 180 ? 6.23 -32.219 -20.344 1 96.75 180 TYR A C 1
ATOM 1400 O O . TYR A 1 180 ? 6.703 -32.969 -21.203 1 96.75 180 TYR A O 1
ATOM 1408 N N . PHE A 1 181 ? 6.727 -32.188 -19.141 1 96.38 181 PHE A N 1
ATOM 1409 C CA . PHE A 1 181 ? 7.926 -32.938 -18.766 1 96.38 181 PHE A CA 1
ATOM 1410 C C . PHE A 1 181 ? 7.582 -34.375 -18.422 1 96.38 181 PHE A C 1
ATOM 1412 O O . PHE A 1 181 ? 8.453 -35.25 -18.438 1 96.38 181 PHE A O 1
ATOM 1419 N N . ASN A 1 182 ? 6.363 -34.594 -18.109 1 92.25 182 ASN A N 1
ATOM 1420 C CA . ASN A 1 182 ? 5.93 -35.938 -17.75 1 92.25 182 ASN A CA 1
ATOM 1421 C C . ASN A 1 182 ? 5.711 -36.812 -18.984 1 92.25 182 ASN A C 1
ATOM 1423 O O . ASN A 1 182 ? 5.535 -38.031 -18.859 1 92.25 182 ASN A O 1
ATOM 1427 N N . GLU A 1 183 ? 5.727 -36.25 -20.141 1 88.56 183 GLU A N 1
ATOM 1428 C CA . GLU A 1 183 ? 5.492 -36.969 -21.391 1 88.56 183 GLU A CA 1
ATOM 1429 C C 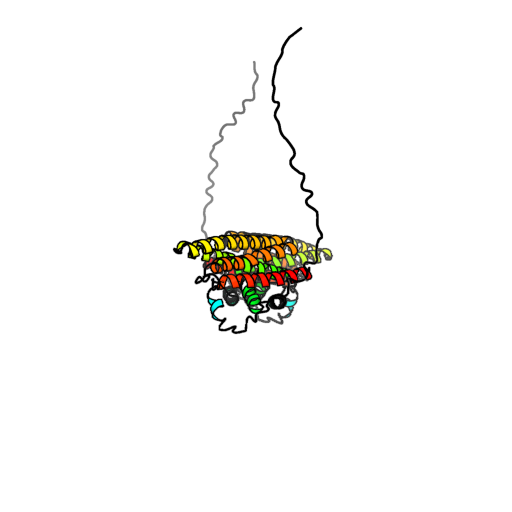. GLU A 1 183 ? 6.68 -37.875 -21.734 1 88.56 183 GLU A C 1
ATOM 1431 O O . GLU A 1 183 ? 6.555 -38.781 -22.547 1 88.56 183 GLU A O 1
ATOM 1436 N N . SER A 1 184 ? 7.859 -37.531 -21.219 1 87.69 184 SER A N 1
ATOM 1437 C CA . SER A 1 184 ? 9.055 -38.312 -21.484 1 87.69 184 SER A CA 1
ATOM 1438 C C . SER A 1 184 ? 9.609 -38.938 -20.188 1 87.69 184 SER A C 1
ATOM 1440 O O . SER A 1 184 ? 9.953 -38.219 -19.25 1 87.69 184 SER A O 1
ATOM 1442 N N . PRO A 1 185 ? 9.609 -40.344 -20.219 1 88.38 185 PRO A N 1
ATOM 1443 C CA . PRO A 1 185 ? 10.164 -41 -19.031 1 88.38 185 PRO A CA 1
ATOM 1444 C C . PRO A 1 185 ? 11.586 -40.562 -18.703 1 88.38 185 PRO A C 1
ATOM 1446 O O . PRO A 1 185 ? 12.383 -40.312 -19.625 1 88.38 185 PRO A O 1
ATOM 1449 N N . GLY A 1 186 ? 11.953 -40.281 -17.438 1 89.69 186 GLY A N 1
ATOM 1450 C CA . GLY A 1 186 ? 13.289 -39.906 -17 1 89.69 186 GLY A CA 1
ATOM 1451 C C . GLY A 1 186 ? 13.477 -38.406 -16.859 1 89.69 186 GLY A C 1
ATOM 1452 O O . GLY A 1 186 ? 14.516 -37.938 -16.375 1 89.69 186 GLY A O 1
ATOM 1453 N N . HIS A 1 187 ? 12.469 -37.656 -17.359 1 91.44 187 HIS A N 1
ATOM 1454 C CA . HIS A 1 187 ? 12.594 -36.188 -17.25 1 91.44 187 HIS A CA 1
ATOM 1455 C C . HIS A 1 187 ? 11.742 -35.656 -16.109 1 91.44 187 HIS A C 1
ATOM 1457 O O . HIS A 1 187 ? 10.617 -36.094 -15.898 1 91.44 187 HIS A O 1
ATOM 1463 N N . THR A 1 188 ? 12.391 -34.812 -15.367 1 92.31 188 THR A N 1
ATOM 1464 C CA . THR A 1 188 ? 11.68 -34.062 -14.328 1 92.31 188 THR A CA 1
ATOM 1465 C C . THR A 1 188 ? 11.711 -32.562 -14.609 1 92.31 188 THR A C 1
ATOM 1467 O O . THR A 1 188 ? 12.734 -32.031 -15.047 1 92.31 188 THR A O 1
ATOM 1470 N N . SER A 1 189 ? 10.57 -31.969 -14.352 1 95.81 189 SER A N 1
ATOM 1471 C CA . SER A 1 189 ? 10.477 -30.531 -14.586 1 95.81 189 SER A CA 1
ATOM 1472 C C . SER A 1 189 ? 11.398 -29.75 -13.648 1 95.81 189 SER A C 1
ATOM 1474 O O . SER A 1 189 ? 11.367 -29.953 -12.43 1 95.81 189 SER A O 1
ATOM 1476 N N . PRO A 1 190 ? 12.195 -28.906 -14.18 1 95.69 190 PRO A N 1
ATOM 1477 C CA . PRO A 1 190 ? 12.984 -28.031 -13.312 1 95.69 190 PRO A CA 1
ATOM 1478 C C . PRO A 1 190 ? 12.141 -26.938 -12.656 1 95.69 190 PRO A C 1
ATOM 1480 O O . PRO A 1 190 ? 12.664 -26.125 -11.898 1 95.69 190 PRO A O 1
ATOM 1483 N N . LEU A 1 191 ? 10.797 -26.922 -13 1 97.25 191 LEU A N 1
ATOM 1484 C CA . LEU A 1 191 ? 9.938 -25.844 -12.547 1 97.25 191 LEU A CA 1
ATOM 1485 C C . LEU A 1 191 ? 8.922 -26.344 -11.531 1 97.25 191 LEU A C 1
ATOM 1487 O O . LEU A 1 191 ? 7.996 -25.609 -11.164 1 97.25 191 LEU A O 1
ATOM 1491 N N . THR A 1 192 ? 9.094 -27.547 -11 1 95.38 192 THR A N 1
ATOM 1492 C CA . THR A 1 192 ? 8.086 -28.188 -10.156 1 95.38 192 THR A CA 1
ATOM 1493 C C . THR A 1 192 ? 7.766 -27.312 -8.945 1 95.38 192 THR A C 1
ATOM 1495 O O . THR A 1 192 ? 6.598 -27.062 -8.648 1 95.38 192 THR A O 1
ATOM 1498 N N . SER A 1 193 ? 8.781 -26.844 -8.281 1 92.38 193 SER A N 1
ATOM 1499 C CA . SER A 1 193 ? 8.562 -26.016 -7.09 1 92.38 193 SER A CA 1
ATOM 1500 C C . SER A 1 193 ? 7.84 -24.719 -7.438 1 92.38 193 SER A C 1
ATOM 1502 O O . SER A 1 193 ? 6.875 -24.344 -6.77 1 92.38 193 SER A O 1
ATOM 1504 N N . ARG A 1 194 ? 8.25 -24.062 -8.5 1 94.31 194 ARG A N 1
ATOM 1505 C CA 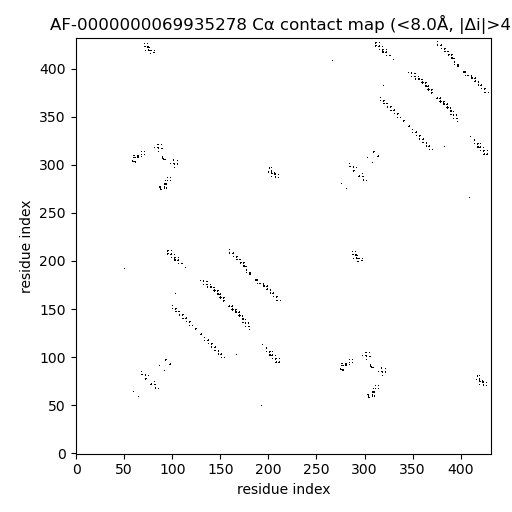. ARG A 1 194 ? 7.641 -22.797 -8.914 1 94.31 194 ARG A CA 1
ATOM 1506 C C . ARG A 1 194 ? 6.211 -23.016 -9.398 1 94.31 194 ARG A C 1
ATOM 1508 O O . ARG A 1 194 ? 5.316 -22.219 -9.086 1 94.31 194 ARG A O 1
ATOM 1515 N N . ASN A 1 195 ? 6.016 -24.094 -10.109 1 97.44 195 ASN A N 1
ATOM 1516 C CA . ASN A 1 195 ? 4.664 -24.453 -10.539 1 97.44 195 ASN A CA 1
ATOM 1517 C C . ASN A 1 195 ? 3.732 -24.656 -9.352 1 97.44 195 ASN A C 1
ATOM 1519 O O . ASN A 1 195 ? 2.609 -24.141 -9.344 1 97.44 195 ASN A O 1
ATOM 1523 N N . THR A 1 196 ? 4.207 -25.375 -8.375 1 95.19 196 THR A N 1
ATOM 1524 C CA . THR A 1 196 ? 3.412 -25.688 -7.195 1 95.19 196 THR A CA 1
ATOM 1525 C C . THR A 1 196 ? 3.039 -24.406 -6.445 1 95.19 196 THR A C 1
ATOM 1527 O O . THR A 1 196 ? 1.893 -24.25 -6.02 1 95.19 196 THR A O 1
ATOM 1530 N N . ILE A 1 197 ? 3.93 -23.5 -6.379 1 93.44 197 ILE A N 1
ATOM 1531 C CA . ILE A 1 197 ? 3.693 -22.266 -5.625 1 93.44 197 ILE A CA 1
ATOM 1532 C C . ILE A 1 197 ? 2.639 -21.422 -6.336 1 93.44 197 ILE A C 1
ATOM 1534 O O . ILE A 1 197 ? 1.732 -20.891 -5.695 1 93.44 197 ILE A O 1
ATOM 1538 N N . LEU A 1 198 ? 2.768 -21.297 -7.625 1 97.19 198 LEU A N 1
ATOM 1539 C CA . LEU A 1 198 ? 1.784 -20.484 -8.328 1 97.19 198 LEU A CA 1
ATOM 1540 C C . LEU A 1 198 ? 0.386 -21.078 -8.188 1 97.19 198 LEU A C 1
ATOM 1542 O O . LEU A 1 198 ? -0.588 -20.344 -8.008 1 97.19 198 LEU A O 1
ATOM 1546 N N . VAL A 1 199 ? 0.275 -22.406 -8.227 1 98.12 199 VAL A N 1
ATOM 1547 C CA . VAL A 1 199 ? -1.02 -23.047 -8.055 1 98.12 199 VAL A CA 1
ATOM 1548 C C . VAL A 1 199 ? -1.579 -22.719 -6.668 1 98.12 199 VAL A C 1
ATOM 1550 O O . VAL A 1 199 ? -2.756 -22.375 -6.535 1 98.12 199 VAL A O 1
ATOM 1553 N N . LYS A 1 200 ? -0.752 -22.75 -5.688 1 96 200 LYS A N 1
ATOM 1554 C CA . LYS A 1 200 ? -1.186 -22.469 -4.32 1 96 200 LYS A CA 1
ATOM 1555 C C . LYS A 1 200 ? -1.592 -21 -4.16 1 96 200 LYS A C 1
ATOM 1557 O O . LYS A 1 200 ? -2.592 -20.703 -3.506 1 96 200 LYS A O 1
ATOM 1562 N N . LEU A 1 201 ? -0.871 -20.125 -4.75 1 95.69 201 LEU A N 1
ATOM 1563 C CA . LEU A 1 201 ? -1.188 -18.703 -4.691 1 95.69 201 LEU A CA 1
ATOM 1564 C C . LEU A 1 201 ? -2.518 -18.406 -5.379 1 95.69 201 LEU A C 1
ATOM 1566 O O . LEU A 1 201 ? -3.346 -17.672 -4.852 1 95.69 201 LEU A O 1
ATOM 1570 N N . CYS A 1 202 ? -2.672 -19 -6.504 1 98.06 202 CYS A N 1
ATOM 1571 C CA . CYS A 1 202 ? -3.93 -18.812 -7.219 1 98.06 202 CYS A CA 1
ATOM 1572 C C . CYS A 1 202 ? -5.094 -19.406 -6.434 1 98.06 202 CYS A C 1
ATOM 1574 O O . CYS A 1 202 ? -6.176 -18.812 -6.375 1 98.06 202 CYS A O 1
ATOM 1576 N N . SER A 1 203 ? -4.867 -20.562 -5.891 1 97.62 203 SER A N 1
ATOM 1577 C CA . SER A 1 203 ? -5.891 -21.188 -5.055 1 97.62 203 SER A CA 1
ATOM 1578 C C . SER A 1 203 ? -6.293 -20.266 -3.904 1 97.62 203 SER A C 1
ATOM 1580 O O . SER A 1 203 ? -7.48 -20.062 -3.645 1 97.62 203 SER A O 1
ATOM 1582 N N . ASN A 1 204 ? -5.371 -19.734 -3.244 1 96.31 204 ASN A N 1
ATOM 1583 C CA . ASN A 1 204 ? -5.645 -18.797 -2.16 1 96.31 204 ASN A CA 1
ATOM 1584 C C . ASN A 1 204 ? -6.352 -17.547 -2.666 1 96.31 204 ASN A C 1
ATOM 1586 O O . ASN A 1 204 ? -7.305 -17.078 -2.043 1 96.31 204 ASN A O 1
ATOM 1590 N N . ALA A 1 205 ? -5.832 -16.969 -3.76 1 97.19 205 ALA A N 1
ATOM 1591 C CA . ALA A 1 205 ? -6.465 -15.789 -4.328 1 97.19 205 ALA A CA 1
ATOM 1592 C C . ALA A 1 205 ? -7.934 -16.047 -4.641 1 97.19 205 ALA A C 1
ATOM 1594 O O . ALA A 1 205 ? -8.797 -15.219 -4.324 1 97.19 205 ALA A O 1
ATOM 1595 N N . LEU A 1 206 ? -8.18 -17.203 -5.203 1 97.88 206 LEU A N 1
ATOM 1596 C CA . LEU A 1 206 ? -9.555 -17.562 -5.535 1 97.88 206 LEU A CA 1
ATOM 1597 C C . LEU A 1 206 ? -10.43 -17.594 -4.289 1 97.88 206 LEU A C 1
ATOM 1599 O O . LEU A 1 206 ? -11.539 -17.062 -4.297 1 97.88 206 LEU A O 1
ATOM 1603 N N . ALA A 1 207 ? -9.977 -18.203 -3.283 1 97 207 ALA A N 1
ATOM 1604 C CA . ALA A 1 207 ? -10.734 -18.281 -2.037 1 97 207 ALA A CA 1
ATOM 1605 C C . ALA A 1 207 ? -11.023 -16.891 -1.475 1 97 207 ALA A C 1
ATOM 1607 O O . ALA A 1 207 ? -12.141 -16.625 -1.034 1 97 207 ALA A O 1
ATOM 1608 N N . ILE A 1 208 ? -10.086 -16 -1.509 1 95.75 208 ILE A N 1
ATOM 1609 C CA . ILE A 1 208 ? -10.25 -14.664 -0.94 1 95.75 208 ILE A CA 1
ATOM 1610 C C . ILE A 1 208 ? -11.203 -13.844 -1.81 1 95.75 208 ILE A C 1
ATOM 1612 O O . ILE A 1 208 ? -12.016 -13.078 -1.295 1 95.75 208 ILE A O 1
ATOM 1616 N N . VAL A 1 209 ? -11.062 -13.977 -3.1 1 96.69 209 VAL A N 1
ATOM 1617 C CA . VAL A 1 209 ? -11.953 -13.266 -4.008 1 96.69 209 VAL A CA 1
ATOM 1618 C C . VAL A 1 209 ? -13.398 -13.695 -3.758 1 96.69 209 VAL A C 1
ATOM 1620 O O . VAL A 1 209 ? -14.305 -12.867 -3.734 1 96.69 209 VAL A O 1
ATOM 1623 N N . LYS A 1 210 ? -13.562 -14.945 -3.609 1 95.88 210 LYS A N 1
ATOM 1624 C CA . LYS A 1 210 ? -14.898 -15.445 -3.309 1 95.88 210 LYS A CA 1
ATOM 1625 C C . LYS A 1 210 ? -15.414 -14.867 -1.994 1 95.88 210 LYS A C 1
ATOM 1627 O O . LYS A 1 210 ? -16.594 -14.5 -1.892 1 95.88 210 LYS A O 1
ATOM 1632 N N . LEU A 1 211 ? -14.57 -14.875 -1.031 1 94 211 LEU A N 1
ATOM 1633 C CA . LEU A 1 211 ? -14.945 -14.297 0.257 1 94 211 LEU A CA 1
ATOM 1634 C C . LEU A 1 211 ? -15.328 -12.836 0.109 1 94 211 LEU A C 1
ATOM 1636 O O . LEU A 1 211 ? -16.328 -12.383 0.686 1 94 211 LEU A O 1
ATOM 1640 N N . ALA A 1 212 ? -14.523 -12.062 -0.611 1 92.06 212 ALA A N 1
ATOM 1641 C CA . ALA A 1 212 ? -14.781 -10.648 -0.842 1 92.06 212 ALA A CA 1
ATOM 1642 C C . ALA A 1 212 ? -16.094 -10.445 -1.588 1 92.06 212 ALA A C 1
ATOM 1644 O O . ALA A 1 212 ? -16.844 -9.508 -1.3 1 92.06 212 ALA A O 1
ATOM 1645 N N . ALA A 1 213 ? -16.328 -11.297 -2.549 1 92.94 213 ALA A N 1
ATOM 1646 C CA . ALA A 1 213 ? -17.562 -11.227 -3.328 1 92.94 213 ALA A CA 1
ATOM 1647 C C . ALA A 1 213 ? -18.781 -11.422 -2.439 1 92.94 213 ALA A C 1
ATOM 1649 O O . ALA A 1 213 ? -19.828 -10.82 -2.672 1 92.94 213 ALA A O 1
ATOM 1650 N N . ALA A 1 214 ? -18.609 -12.203 -1.507 1 90.94 214 ALA A N 1
ATOM 1651 C CA . ALA A 1 214 ? -19.719 -12.523 -0.618 1 90.94 214 ALA A CA 1
ATOM 1652 C C . ALA A 1 214 ? -20.031 -11.352 0.316 1 90.94 214 ALA A C 1
ATOM 1654 O O . ALA A 1 214 ? -21.141 -11.234 0.82 1 90.94 214 ALA A O 1
ATOM 1655 N N . GLU A 1 215 ? -19.109 -10.562 0.656 1 80.31 215 GLU A N 1
ATOM 1656 C CA . GLU A 1 215 ? -19.281 -9.469 1.6 1 80.31 215 GLU A CA 1
ATOM 1657 C C . GLU A 1 215 ? -19.625 -8.164 0.875 1 80.31 215 GLU A C 1
ATOM 1659 O O . GLU A 1 215 ? -19.812 -7.125 1.511 1 80.31 215 GLU A O 1
ATOM 1664 N N . LYS A 1 216 ? -19.609 -8.047 -0.358 1 66.94 216 LYS A N 1
ATOM 1665 C CA . LYS A 1 216 ? -19.984 -6.848 -1.099 1 66.94 216 LYS A CA 1
ATOM 1666 C C . LYS A 1 216 ? -21.469 -6.508 -0.887 1 66.94 216 LYS A C 1
ATOM 1668 O O . LYS A 1 216 ? -22.297 -7.406 -0.743 1 66.94 216 LYS A O 1
ATOM 1673 N N . MET B 1 1 ? -3.799 76.312 -54.094 1 21.89 1 MET B N 1
ATOM 1674 C CA . MET B 1 1 ? -3.594 77 -52.844 1 21.89 1 MET B CA 1
ATOM 1675 C C . MET B 1 1 ? -3.18 76.062 -51.719 1 21.89 1 MET B C 1
ATOM 1677 O O . MET B 1 1 ? -3.188 74.812 -51.906 1 21.89 1 MET B O 1
ATOM 1681 N N . LYS B 1 2 ? -3.746 76.125 -50.438 1 25.7 2 LYS B N 1
ATOM 1682 C CA . LYS B 1 2 ? -3.182 76.312 -49.125 1 25.7 2 LYS B CA 1
ATOM 1683 C C . LYS B 1 2 ? -3.006 75 -48.375 1 25.7 2 LYS B C 1
ATOM 1685 O O . LYS B 1 2 ? -2.59 75 -47.219 1 25.7 2 LYS B O 1
ATOM 1690 N N . HIS B 1 3 ? -3.695 74 -48.75 1 27.3 3 HIS B N 1
ATOM 1691 C CA . HIS B 1 3 ? -4.133 73.25 -47.594 1 27.3 3 HIS B CA 1
ATOM 1692 C C . HIS B 1 3 ? -2.961 72.5 -46.969 1 27.3 3 HIS B C 1
ATOM 1694 O O . HIS B 1 3 ? -2.09 71.938 -47.656 1 27.3 3 HIS B O 1
ATOM 1700 N N . ILE B 1 4 ? -2.791 72.625 -45.656 1 28.59 4 ILE B N 1
ATOM 1701 C CA . ILE B 1 4 ? -1.933 72.688 -44.5 1 28.59 4 ILE B CA 1
ATOM 1702 C C . ILE B 1 4 ? -1.341 71.312 -44.188 1 28.59 4 ILE B C 1
ATOM 1704 O O . ILE B 1 4 ? -0.126 71.188 -44.031 1 28.59 4 ILE B O 1
ATOM 1708 N N . SER B 1 5 ? -2.082 70.312 -43.562 1 24.64 5 SER B N 1
ATOM 1709 C CA . SER B 1 5 ? -1.915 70.062 -42.156 1 24.64 5 SER B CA 1
ATOM 1710 C C . SER B 1 5 ? -0.908 68.938 -41.906 1 24.64 5 SER B C 1
ATOM 1712 O O . SER B 1 5 ? -0.025 69.062 -41.062 1 24.64 5 SER B O 1
ATOM 1714 N N . CYS B 1 6 ? -1.185 67.562 -42.094 1 25.28 6 CYS B N 1
ATOM 1715 C CA . CYS B 1 6 ? -1.355 66.562 -41 1 25.28 6 CYS B CA 1
ATOM 1716 C C . CYS B 1 6 ? -0.05 65.875 -40.719 1 25.28 6 CYS B C 1
ATOM 1718 O O . CYS B 1 6 ? -0.031 64.875 -39.938 1 25.28 6 CYS B O 1
ATOM 1720 N N . LEU B 1 7 ? 1.02 65.875 -41.656 1 30.7 7 LEU B N 1
ATOM 1721 C CA . LEU B 1 7 ? 1.822 64.625 -41.562 1 30.7 7 LEU B CA 1
ATOM 1722 C C . LEU B 1 7 ? 2.633 64.625 -40.281 1 30.7 7 LEU B C 1
ATOM 1724 O O . LEU B 1 7 ? 3.375 65.562 -40 1 30.7 7 LEU B O 1
ATOM 1728 N N . PHE B 1 8 ? 2.363 63.719 -39.219 1 30.59 8 PHE B N 1
ATOM 1729 C CA . PHE B 1 8 ? 2.482 63.188 -37.875 1 30.59 8 PHE B CA 1
ATOM 1730 C C . PHE B 1 8 ? 3.902 62.688 -37.594 1 30.59 8 PHE B C 1
ATOM 1732 O O . PHE B 1 8 ? 4.137 61.5 -37.469 1 30.59 8 PHE B O 1
ATOM 1739 N N . PHE B 1 9 ? 5.039 63.156 -38.281 1 29.61 9 PHE B N 1
ATOM 1740 C CA . PHE B 1 9 ? 6.227 62.312 -38.094 1 29.61 9 PHE B CA 1
ATOM 1741 C C . PHE B 1 9 ? 6.781 62.469 -36.688 1 29.61 9 PHE B C 1
ATOM 1743 O O . PHE B 1 9 ? 7.383 63.469 -36.344 1 29.61 9 PHE B O 1
ATOM 1750 N N . LEU B 1 10 ? 6 62.031 -35.594 1 29.53 10 LEU B N 1
ATOM 1751 C CA . LEU B 1 10 ? 6.395 62.188 -34.188 1 29.53 10 LEU B CA 1
ATOM 1752 C C . LEU B 1 10 ? 7.801 61.625 -33.969 1 29.53 10 LEU B C 1
ATOM 1754 O O . LEU B 1 10 ? 8.023 60.406 -34.062 1 29.53 10 LEU B O 1
ATOM 1758 N N . LEU B 1 11 ? 8.859 62.375 -34.375 1 26.09 11 LEU B N 1
ATOM 1759 C CA . LEU B 1 11 ? 10.289 62.125 -34.219 1 26.09 11 LEU B CA 1
ATOM 1760 C C . LEU B 1 11 ? 10.617 61.75 -32.75 1 26.09 11 LEU B C 1
ATOM 1762 O O . LEU B 1 11 ? 9.875 62.125 -31.844 1 26.09 11 LEU B O 1
ATOM 1766 N N . LEU B 1 12 ? 11.852 61.125 -32.469 1 28.17 12 LEU B N 1
ATOM 1767 C CA . LEU B 1 12 ? 12.789 60.312 -31.688 1 28.17 12 LEU B CA 1
ATOM 1768 C C . LEU B 1 12 ? 13.359 61.094 -30.516 1 28.17 12 LEU B C 1
ATOM 1770 O O . LEU B 1 12 ? 14.273 61.906 -30.688 1 28.17 12 LEU B O 1
ATOM 1774 N N . ILE B 1 13 ? 12.414 61.75 -29.641 1 28.55 13 ILE B N 1
ATOM 1775 C CA . ILE B 1 13 ? 12.891 62.625 -28.594 1 28.55 13 ILE B CA 1
ATOM 1776 C C . ILE B 1 13 ? 13.797 61.844 -27.641 1 28.55 13 ILE B C 1
ATOM 1778 O O . ILE B 1 13 ? 13.336 60.969 -26.906 1 28.55 13 ILE B O 1
ATOM 1782 N N . LEU B 1 14 ? 15.078 61.594 -27.969 1 26.64 14 LEU B N 1
ATOM 1783 C CA . LEU B 1 14 ? 16.156 60.906 -27.281 1 26.64 14 LEU B CA 1
ATOM 1784 C C . LEU B 1 14 ? 16.453 61.531 -25.938 1 26.64 14 LEU B C 1
ATOM 1786 O O . LEU B 1 14 ? 17.219 61 -25.141 1 26.64 14 LEU B O 1
ATOM 1790 N N . THR B 1 15 ? 16.125 62.875 -25.797 1 25.38 15 THR B N 1
ATOM 1791 C CA . THR B 1 15 ? 17.188 63.531 -25.062 1 25.38 15 THR B CA 1
ATOM 1792 C C . THR B 1 15 ? 17.406 62.906 -23.703 1 25.38 15 THR B C 1
ATOM 1794 O O . THR B 1 15 ? 16.547 62.156 -23.219 1 25.38 15 THR B O 1
ATOM 1797 N N . LEU B 1 16 ? 18.125 63.719 -22.75 1 30.08 16 LEU B N 1
ATOM 1798 C CA . LEU B 1 16 ? 19.203 63.844 -21.781 1 30.08 16 LEU B CA 1
ATOM 1799 C C . LEU B 1 16 ? 18.688 63.562 -20.375 1 30.08 16 LEU B C 1
ATOM 1801 O O . LEU B 1 16 ? 18.281 64.5 -19.656 1 30.08 16 LEU B O 1
ATOM 1805 N N . TRP B 1 17 ? 17.656 62.688 -20.188 1 28.8 17 TRP B N 1
ATOM 1806 C CA . TRP B 1 17 ? 17.141 62.781 -18.828 1 28.8 17 TRP B CA 1
ATOM 1807 C C . TRP B 1 17 ? 18.266 62.594 -17.812 1 28.8 17 TRP B C 1
ATOM 1809 O O . TRP B 1 17 ? 19.141 61.719 -18 1 28.8 17 TRP B O 1
ATOM 1819 N N . PRO B 1 18 ? 18.375 63.625 -16.875 1 31.09 18 PRO B N 1
ATOM 1820 C CA . PRO B 1 18 ? 19.438 63.75 -15.875 1 31.09 18 PRO B CA 1
ATOM 1821 C C . PRO B 1 18 ? 19.547 62.5 -14.992 1 31.09 18 PRO B C 1
ATOM 1823 O O . PRO B 1 18 ? 18.547 61.844 -14.68 1 31.09 18 PRO B O 1
ATOM 1826 N N . ARG B 1 19 ? 20.641 61.844 -15.078 1 28.73 19 ARG B N 1
ATOM 1827 C CA . ARG B 1 19 ? 21.188 60.688 -14.391 1 28.73 19 ARG B CA 1
ATOM 1828 C C . ARG B 1 19 ? 21.25 60.938 -12.883 1 28.73 19 ARG B C 1
ATOM 1830 O O . ARG B 1 19 ? 22.141 61.625 -12.398 1 28.73 19 ARG B O 1
ATOM 1837 N N . ARG B 1 20 ? 20.031 61.375 -12.203 1 26.61 20 ARG B N 1
ATOM 1838 C CA . ARG B 1 20 ? 20.234 61.625 -10.773 1 26.61 20 ARG B CA 1
ATOM 1839 C C . ARG B 1 20 ? 21 60.469 -10.133 1 26.61 20 ARG B C 1
ATOM 1841 O O . ARG B 1 20 ? 20.672 59.281 -10.375 1 26.61 20 ARG B O 1
ATOM 1848 N N . THR B 1 21 ? 22.188 60.688 -9.727 1 24.45 21 THR B N 1
ATOM 1849 C CA . THR B 1 21 ? 23.25 59.906 -9.109 1 24.45 21 THR B CA 1
ATOM 1850 C C . THR B 1 21 ? 22.797 59.344 -7.766 1 24.45 21 THR B C 1
ATOM 1852 O O . THR B 1 21 ? 22.594 60.094 -6.812 1 24.45 21 THR B O 1
ATOM 1855 N N . LEU B 1 22 ? 21.688 58.594 -7.672 1 24.38 22 LEU B N 1
ATOM 1856 C CA . LEU B 1 22 ? 21.25 58.125 -6.367 1 24.38 22 LEU B CA 1
ATOM 1857 C C . LEU B 1 22 ? 22.391 57.406 -5.637 1 24.38 22 LEU B C 1
ATOM 1859 O O . LEU B 1 22 ? 23.031 56.5 -6.188 1 24.38 22 LEU B O 1
ATOM 1863 N N . THR B 1 23 ? 22.953 58.094 -4.695 1 23.06 23 THR B N 1
ATOM 1864 C CA . THR B 1 23 ? 24.062 57.781 -3.811 1 23.06 23 THR B CA 1
ATOM 1865 C C . THR B 1 23 ? 23.797 56.5 -3.029 1 23.06 23 THR B C 1
ATOM 1867 O O . THR B 1 23 ? 22.656 56.219 -2.654 1 23.06 23 THR B O 1
ATOM 1870 N N . THR B 1 24 ? 24.641 55.438 -3.111 1 24.09 24 THR B N 1
ATOM 1871 C CA 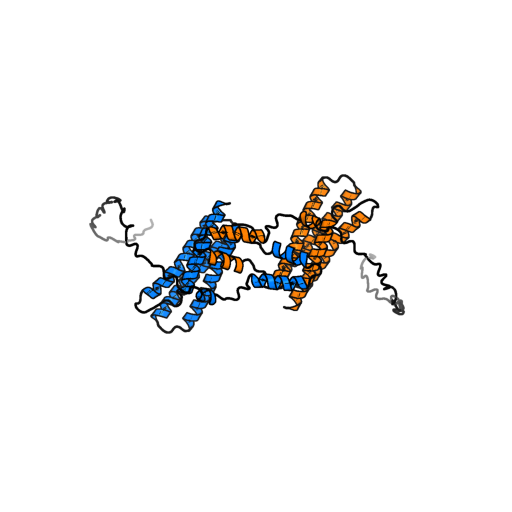. THR B 1 24 ? 24.797 54.031 -2.744 1 24.09 24 THR B CA 1
ATOM 1872 C C . THR B 1 24 ? 25.031 53.875 -1.243 1 24.09 24 THR B C 1
ATOM 1874 O O . THR B 1 24 ? 25.328 52.781 -0.76 1 24.09 24 THR B O 1
ATOM 1877 N N . ASN B 1 25 ? 24.625 54.875 -0.422 1 24.72 25 ASN B N 1
ATOM 1878 C CA . ASN B 1 25 ? 25.422 54.719 0.793 1 24.72 25 ASN B CA 1
ATOM 1879 C C . ASN B 1 25 ? 25.297 53.312 1.358 1 24.72 25 ASN B C 1
ATOM 1881 O O . ASN B 1 25 ? 24.359 52.594 1.03 1 24.72 25 ASN B O 1
ATOM 1885 N N . GLU B 1 26 ? 26.094 52.969 2.559 1 25.38 26 GLU B N 1
ATOM 1886 C CA . GLU B 1 26 ? 26.812 51.969 3.322 1 25.38 26 GLU B CA 1
ATOM 1887 C C . GLU B 1 26 ? 25.844 51.094 4.121 1 25.38 26 GLU B C 1
ATOM 1889 O O . GLU B 1 26 ? 24.922 51.594 4.762 1 25.38 26 GLU B O 1
ATOM 1894 N N . PHE B 1 27 ? 25.703 49.781 3.838 1 26.31 27 PHE B N 1
ATOM 1895 C CA . PHE B 1 27 ? 25.078 48.562 4.348 1 26.31 27 PHE B CA 1
ATOM 1896 C C . PHE B 1 27 ? 25.375 48.375 5.832 1 26.31 27 PHE B C 1
ATOM 1898 O O . PHE B 1 27 ? 26.453 47.938 6.207 1 26.31 27 PHE B O 1
ATOM 1905 N N . GLY B 1 28 ? 25.188 49.438 6.598 1 22.08 28 GLY B N 1
ATOM 1906 C CA . GLY B 1 28 ? 25.688 49.219 7.945 1 22.08 28 GLY B CA 1
ATOM 1907 C C . GLY B 1 28 ? 25.203 47.938 8.578 1 22.08 28 GLY B C 1
ATOM 1908 O O . GLY B 1 28 ? 24.266 47.312 8.07 1 22.08 28 GLY B O 1
ATOM 1909 N N . ASP B 1 29 ? 25.641 47.656 9.992 1 25.19 29 ASP B N 1
ATOM 1910 C CA . ASP B 1 29 ? 25.906 46.562 10.914 1 25.19 29 ASP B CA 1
ATOM 1911 C C . ASP B 1 29 ? 24.594 45.969 11.477 1 25.19 29 ASP B C 1
ATOM 1913 O O . ASP B 1 29 ? 23.922 46.625 12.266 1 25.19 29 ASP B O 1
ATOM 1917 N N . SER B 1 30 ? 23.734 45.469 10.688 1 24.67 30 SER B N 1
ATOM 1918 C CA . SER B 1 30 ? 22.438 44.938 11.156 1 24.67 30 SER B CA 1
ATOM 1919 C C . SER B 1 30 ? 22.625 43.875 12.219 1 24.67 30 SER B C 1
ATOM 1921 O O . SER B 1 30 ? 22.297 42.688 11.984 1 24.67 30 SER B O 1
ATOM 1923 N N . ASP B 1 31 ? 23.641 44.031 13.117 1 22.59 31 ASP B N 1
ATOM 1924 C CA . ASP B 1 31 ? 23.938 42.906 14 1 22.59 31 ASP B CA 1
ATOM 1925 C C . ASP B 1 31 ? 22.703 42.531 14.82 1 22.59 31 ASP B C 1
ATOM 1927 O O . ASP B 1 31 ? 22.438 41.344 15.023 1 22.59 31 ASP B O 1
ATOM 1931 N N . ASN B 1 32 ? 22.172 43.406 15.664 1 23.41 32 ASN B N 1
ATOM 1932 C CA . ASN B 1 32 ? 21.859 43.094 17.062 1 23.41 32 ASN B CA 1
ATOM 1933 C C . ASN B 1 32 ? 20.516 42.375 17.172 1 23.41 32 ASN B C 1
ATOM 1935 O O . ASN B 1 32 ? 19.984 42.25 18.281 1 23.41 32 ASN B O 1
ATOM 1939 N N . ILE B 1 33 ? 19.641 42.438 16.203 1 24.2 33 ILE B N 1
ATOM 1940 C CA . ILE B 1 33 ? 18.281 42.281 16.688 1 24.2 33 ILE B CA 1
ATOM 1941 C C . ILE B 1 33 ? 18.078 40.844 17.172 1 24.2 33 ILE B C 1
ATOM 1943 O O . ILE B 1 33 ? 16.938 40.406 17.406 1 24.2 33 ILE B O 1
ATOM 1947 N N . PHE B 1 34 ? 19.062 39.969 16.984 1 23.11 34 PHE B N 1
ATOM 1948 C CA . PHE B 1 34 ? 18.719 38.594 17.281 1 23.11 34 PHE B CA 1
ATOM 1949 C C . PHE B 1 34 ? 18.484 38.375 18.766 1 23.11 34 PHE B C 1
ATOM 1951 O O . PHE B 1 34 ? 18.844 37.344 19.312 1 23.11 34 PHE B O 1
ATOM 1958 N N . ASP B 1 35 ? 18.531 39.375 19.516 1 21.36 35 ASP B N 1
ATOM 1959 C CA . ASP B 1 35 ? 18.453 38.969 20.922 1 21.36 35 ASP B CA 1
ATOM 1960 C C . ASP B 1 35 ? 17.203 38.156 21.188 1 21.36 35 ASP B C 1
ATOM 1962 O O . ASP B 1 35 ? 16.078 38.594 20.953 1 21.36 35 ASP B O 1
ATOM 1966 N N . GLN B 1 36 ? 17.406 36.75 21.344 1 20.45 36 GLN B N 1
ATOM 1967 C CA . GLN B 1 36 ? 16.891 35.438 21.609 1 20.45 36 GLN B CA 1
ATOM 1968 C C . GLN B 1 36 ? 16.141 35.375 22.938 1 20.45 36 GLN B C 1
ATOM 1970 O O . GLN B 1 36 ? 16.75 35.25 24 1 20.45 36 GLN B O 1
ATOM 1975 N N . SER B 1 37 ? 15.344 36.375 23.281 1 24.17 37 SER B N 1
ATOM 1976 C CA . SER B 1 37 ? 14.719 36.094 24.578 1 24.17 37 SER B CA 1
ATOM 1977 C C . SER B 1 37 ? 14.117 34.688 24.594 1 24.17 37 SER B C 1
ATOM 1979 O O . SER B 1 37 ? 13.289 34.344 23.75 1 24.17 37 SER B O 1
ATOM 1981 N N . ARG B 1 38 ? 14.734 33.625 25.203 1 23.7 38 ARG B N 1
ATOM 1982 C CA . ARG B 1 38 ? 14.617 32.25 25.688 1 23.7 38 ARG B CA 1
ATOM 1983 C C . ARG B 1 38 ? 13.398 32.094 26.578 1 23.7 38 ARG B C 1
ATOM 1985 O O . ARG B 1 38 ? 13.523 31.922 27.781 1 23.7 38 ARG B O 1
ATOM 1992 N N . ARG B 1 39 ? 12.438 32.938 26.547 1 24.81 39 ARG B N 1
ATOM 1993 C CA . ARG B 1 39 ? 11.523 32.625 27.641 1 24.81 39 ARG B CA 1
ATOM 1994 C C . ARG B 1 39 ? 11.141 31.156 27.625 1 24.81 39 ARG B C 1
ATOM 1996 O O . ARG B 1 39 ? 11.008 30.562 26.547 1 24.81 39 ARG B O 1
ATOM 2003 N N . THR B 1 40 ? 11.273 30.422 28.75 1 23.59 40 THR B N 1
ATOM 2004 C CA . THR B 1 40 ? 11.148 29.094 29.328 1 23.59 40 THR B CA 1
ATOM 2005 C C . THR B 1 40 ? 9.742 28.547 29.125 1 23.59 40 THR B C 1
ATOM 2007 O O . THR B 1 40 ? 8.773 29.094 29.672 1 23.59 40 THR B O 1
ATOM 2010 N N . LEU B 1 41 ? 9.336 28.266 28 1 25.06 41 LEU B N 1
ATOM 2011 C CA . LEU B 1 41 ? 8.117 27.484 27.844 1 25.06 41 LEU B CA 1
ATOM 2012 C C . LEU B 1 41 ? 8.141 26.266 28.766 1 25.06 41 LEU B C 1
ATOM 2014 O O . LEU B 1 41 ? 8.93 25.344 28.562 1 25.06 41 LEU B O 1
ATOM 2018 N N . THR B 1 42 ? 7.973 26.438 30.031 1 25.61 42 THR B N 1
ATOM 2019 C CA . THR B 1 42 ? 7.781 25.391 31.016 1 25.61 42 THR B CA 1
ATOM 2020 C C . THR B 1 42 ? 6.793 24.344 30.516 1 25.61 42 THR B C 1
ATOM 2022 O O . THR B 1 42 ? 6.012 24.609 29.609 1 25.61 42 THR B O 1
ATOM 2025 N N . ASP B 1 43 ? 6.824 23.016 31.234 1 24.94 43 ASP B N 1
ATOM 2026 C CA . ASP B 1 43 ? 6.734 21.562 31.172 1 24.94 43 ASP B CA 1
ATOM 2027 C C . ASP B 1 43 ? 5.277 21.094 31.188 1 24.94 43 ASP B C 1
ATOM 2029 O O . ASP B 1 43 ? 5.004 19.891 31.188 1 24.94 43 ASP B O 1
ATOM 2033 N N . ASP B 1 44 ? 4.328 21.891 31.594 1 26.7 44 ASP B N 1
ATOM 2034 C CA . ASP B 1 44 ? 3.234 21.078 32.094 1 26.7 44 ASP B CA 1
ATOM 2035 C C . ASP B 1 44 ? 2.549 20.312 30.969 1 26.7 44 ASP B C 1
ATOM 2037 O O . ASP B 1 44 ? 1.727 20.875 30.25 1 26.7 44 ASP B O 1
ATOM 2041 N N . ILE B 1 45 ? 3.266 19.5 30.266 1 30.42 45 ILE B N 1
ATOM 2042 C CA . ILE B 1 45 ? 2.756 18.578 29.25 1 30.42 45 ILE B CA 1
ATOM 2043 C C . ILE B 1 45 ? 1.65 17.719 29.859 1 30.42 45 ILE B C 1
ATOM 2045 O O . ILE B 1 45 ? 1.927 16.734 30.547 1 30.42 45 ILE B O 1
ATOM 2049 N N . GLY B 1 46 ? 0.621 18.375 30.484 1 27.17 46 GLY B N 1
ATOM 2050 C CA . GLY B 1 46 ? -0.45 17.531 30.969 1 27.17 46 GLY B CA 1
ATOM 2051 C C . GLY B 1 46 ? -0.881 16.484 29.969 1 27.17 46 GLY B C 1
ATOM 2052 O O . GLY B 1 46 ? -0.454 16.5 28.812 1 27.17 46 GLY B O 1
ATOM 2053 N N . ASP B 1 47 ? -2.162 15.812 30.25 1 29.19 47 ASP B N 1
ATOM 2054 C CA . ASP B 1 47 ? -2.76 14.531 29.891 1 29.19 47 ASP B CA 1
ATOM 2055 C C . ASP B 1 47 ? -3.107 14.5 28.391 1 29.19 47 ASP B C 1
ATOM 2057 O O . ASP B 1 47 ? -4.121 15.07 27.984 1 29.19 47 ASP B O 1
ATOM 2061 N N . SER B 1 48 ? -2.209 14.648 27.531 1 29.47 48 SER B N 1
ATOM 2062 C CA . SER B 1 48 ? -2.168 14.516 26.078 1 29.47 48 SER B CA 1
ATOM 2063 C C . SER B 1 48 ? -2.855 13.227 25.625 1 29.47 48 SER B C 1
ATOM 2065 O O . SER B 1 48 ? -2.793 12.867 24.438 1 29.47 48 SER B O 1
ATOM 2067 N N . ASP B 1 49 ? -3.424 12.5 26.531 1 29.62 49 ASP B N 1
ATOM 2068 C CA . ASP B 1 49 ? -3.965 11.203 26.141 1 29.62 49 ASP B CA 1
ATOM 2069 C C . ASP B 1 49 ? -5.141 11.359 25.188 1 29.62 49 ASP B C 1
ATOM 2071 O O . ASP B 1 49 ? -5.371 10.508 24.328 1 29.62 49 ASP B O 1
ATOM 2075 N N . ASN B 1 50 ? -5.961 12.367 25.406 1 29.45 50 ASN B N 1
ATOM 2076 C CA . ASN B 1 50 ? -7.297 12.32 24.828 1 29.45 50 ASN B CA 1
ATOM 2077 C C . ASN B 1 50 ? -7.285 12.727 23.359 1 29.45 50 ASN B C 1
ATOM 2079 O O . ASN B 1 50 ? -8.32 12.672 22.688 1 29.45 50 ASN B O 1
ATOM 2083 N N . ILE B 1 51 ? -6.363 13.594 23.031 1 28.52 51 ILE B N 1
ATOM 2084 C CA . ILE B 1 51 ? -6.523 14.172 21.703 1 28.52 51 ILE B CA 1
ATOM 2085 C C . ILE B 1 51 ? -6.383 13.086 20.641 1 28.52 51 ILE B C 1
ATOM 2087 O O . ILE B 1 51 ? -6.723 13.305 19.469 1 28.52 51 ILE B O 1
ATOM 2091 N N . LEU B 1 52 ? -5.609 12.102 20.953 1 29.84 52 LEU B N 1
ATOM 2092 C CA . LEU B 1 52 ? -5.473 11.094 19.906 1 29.84 52 LEU B CA 1
ATOM 2093 C C . LEU B 1 52 ? -6.824 10.477 19.562 1 29.84 52 LEU B C 1
ATOM 2095 O O . LEU B 1 52 ? -6.926 9.648 18.656 1 29.84 52 LEU B O 1
ATOM 2099 N N . ASP B 1 53 ? -7.832 10.703 20.422 1 28.45 53 ASP B N 1
ATOM 2100 C CA . ASP B 1 53 ? -9.109 10.016 20.219 1 28.45 53 ASP B CA 1
ATOM 2101 C C . ASP B 1 53 ? -9.805 10.492 18.953 1 28.45 53 ASP B C 1
ATOM 2103 O O . ASP B 1 53 ? -10.43 9.695 18.25 1 28.45 53 ASP B O 1
ATOM 2107 N N . GLN B 1 54 ? -9.945 11.836 18.797 1 27.12 54 GLN B N 1
ATOM 2108 C CA . GLN B 1 54 ? -10.945 12.289 17.844 1 27.12 54 GLN B CA 1
ATOM 2109 C C . GLN B 1 54 ? -10.523 11.953 16.406 1 27.12 54 GLN B C 1
ATOM 2111 O O . GLN B 1 54 ? -11.352 11.984 15.492 1 27.12 54 GLN B O 1
ATOM 2116 N N . SER B 1 55 ? -9.352 12.367 16.047 1 29.5 55 SER B N 1
ATOM 2117 C CA . SER B 1 55 ? -9.023 12.023 14.672 1 29.5 55 SER B CA 1
ATOM 2118 C C . SER B 1 55 ? -9.219 10.531 14.414 1 29.5 55 SER B C 1
ATOM 2120 O O . SER B 1 55 ? -8.242 9.789 14.273 1 29.5 55 SER B O 1
ATOM 2122 N N . ARG B 1 56 ? -10.039 9.938 15.195 1 25.38 56 ARG B N 1
ATOM 2123 C CA . ARG B 1 56 ? -10.398 8.531 15.086 1 25.38 56 ARG B CA 1
ATOM 2124 C C . ARG B 1 56 ? -10.969 8.219 13.703 1 25.38 56 ARG B C 1
ATOM 2126 O O . ARG B 1 56 ? -12.18 8.117 13.531 1 25.38 56 ARG B O 1
ATOM 2133 N N . ARG B 1 57 ? -10.945 9.141 12.727 1 27.17 57 ARG B N 1
ATOM 2134 C CA . ARG B 1 57 ? -11.453 8.43 11.562 1 27.17 57 ARG B CA 1
ATOM 2135 C C . ARG B 1 57 ? -11.047 6.965 11.586 1 27.17 57 ARG B C 1
ATOM 2137 O O . ARG B 1 57 ? -10.055 6.602 12.227 1 27.17 57 ARG B O 1
ATOM 2144 N N . THR B 1 58 ? -11.867 6.086 11.031 1 26.28 58 THR B N 1
ATOM 2145 C CA . THR B 1 58 ? -11.789 4.652 10.781 1 26.28 58 THR B CA 1
ATOM 2146 C C . THR B 1 58 ? -10.414 4.273 10.234 1 26.28 58 THR B C 1
ATOM 2148 O O . THR B 1 58 ? -10.117 4.516 9.062 1 26.28 58 THR B O 1
ATOM 2151 N N . LEU B 1 59 ? -9.344 4.898 10.578 1 29.22 59 LEU B N 1
ATOM 2152 C CA . LEU B 1 59 ? -8.07 4.227 10.367 1 29.22 59 LEU B CA 1
ATOM 2153 C C . LEU B 1 59 ? -8.242 2.709 10.383 1 29.22 59 LEU B C 1
ATOM 2155 O O . LEU B 1 59 ? -8.562 2.129 11.422 1 29.22 59 LEU B O 1
ATOM 2159 N N . THR B 1 60 ? -8.734 2.184 9.57 1 31.47 60 THR B N 1
ATOM 2160 C CA . THR B 1 60 ? -8.672 0.735 9.414 1 31.47 60 THR B CA 1
ATOM 2161 C C . THR B 1 60 ? -7.332 0.193 9.891 1 31.47 60 THR B C 1
ATOM 2163 O O . THR B 1 60 ? -6.285 0.505 9.32 1 31.47 60 THR B O 1
ATOM 2166 N N . THR B 1 61 ? -6.812 0.359 11.219 1 32.81 61 THR B N 1
ATOM 2167 C CA . THR B 1 61 ? -5.742 -0.026 12.133 1 32.81 61 THR B CA 1
ATOM 2168 C C . THR B 1 61 ? -4.992 -1.245 11.609 1 32.81 61 THR B C 1
ATOM 2170 O O . THR B 1 61 ? -5.562 -2.074 10.898 1 32.81 61 THR B O 1
ATOM 2173 N N . VAL B 1 62 ? -3.66 -1.156 11.656 1 38.81 62 VAL B N 1
ATOM 2174 C CA . VAL B 1 62 ? -2.719 -2.258 11.492 1 38.81 62 VAL B CA 1
ATOM 2175 C C . VAL B 1 62 ? -3.271 -3.516 12.156 1 38.81 62 VAL B C 1
ATOM 2177 O O . VAL B 1 62 ? -3.143 -4.617 11.617 1 38.81 62 VAL B O 1
ATOM 2180 N N . GLY B 1 63 ? -3.719 -3.307 13.398 1 41.91 63 GLY B N 1
ATOM 2181 C CA . GLY B 1 63 ? -4.449 -4.371 14.062 1 41.91 63 GLY B CA 1
ATOM 2182 C C . GLY B 1 63 ? -5.555 -4.961 13.211 1 41.91 63 GLY B C 1
ATOM 2183 O O . GLY B 1 63 ? -5.789 -6.172 13.242 1 41.91 63 GLY B O 1
ATOM 2184 N N . ASP B 1 64 ? -5.953 -4.035 12.383 1 52.75 64 ASP B N 1
ATOM 2185 C CA . ASP B 1 64 ? -7.109 -4.391 11.57 1 52.75 64 ASP B CA 1
ATOM 2186 C C . ASP B 1 64 ? -6.676 -5.082 10.273 1 52.75 64 ASP B C 1
ATOM 2188 O O . ASP B 1 64 ? -7.32 -6.031 9.828 1 52.75 64 ASP B O 1
ATOM 2192 N N . SER B 1 65 ? -5.457 -4.645 10.008 1 61.97 65 SER B N 1
ATOM 2193 C CA . SER B 1 65 ? -4.98 -5.348 8.82 1 61.97 65 SER B CA 1
ATOM 2194 C C . SER B 1 65 ? -4.723 -6.824 9.117 1 61.97 65 SER B C 1
ATOM 2196 O O . SER B 1 65 ? -5.066 -7.695 8.32 1 61.97 65 SER B O 1
ATOM 2198 N N . ASP B 1 66 ? -4.094 -6.863 10.367 1 68.75 66 ASP B N 1
ATOM 2199 C CA . ASP B 1 66 ? -3.83 -8.25 10.734 1 68.75 66 ASP B CA 1
ATOM 2200 C C . ASP B 1 66 ? -5.133 -9.039 10.875 1 68.75 66 ASP B C 1
ATOM 2202 O O . ASP B 1 66 ? -5.203 -10.203 10.484 1 68.75 66 ASP B O 1
ATOM 2206 N N . HIS B 1 67 ? -6.035 -8.375 11.375 1 75 67 HIS B N 1
ATOM 2207 C CA . HIS B 1 67 ? -7.312 -9.055 11.555 1 75 67 HIS B CA 1
ATOM 2208 C C . HIS B 1 67 ? -7.953 -9.391 10.211 1 75 67 HIS B C 1
ATOM 2210 O O . HIS B 1 67 ? -8.422 -10.516 10.008 1 75 67 HIS B O 1
ATOM 2216 N N . ILE B 1 68 ? -7.977 -8.5 9.328 1 79.31 68 ILE B N 1
ATOM 2217 C CA . ILE B 1 68 ? -8.617 -8.734 8.039 1 79.31 68 ILE B CA 1
ATOM 2218 C C . ILE B 1 68 ? -7.816 -9.758 7.242 1 79.31 68 ILE B C 1
ATOM 2220 O O . ILE B 1 68 ? -8.391 -10.594 6.543 1 79.31 68 ILE B O 1
ATOM 2224 N N . ILE B 1 69 ? -6.543 -9.727 7.414 1 85.94 69 ILE B N 1
ATOM 2225 C CA . ILE B 1 69 ? -5.703 -10.703 6.73 1 85.94 69 ILE B CA 1
ATOM 2226 C C . ILE B 1 69 ? -5.953 -12.094 7.312 1 85.94 69 ILE B C 1
ATOM 2228 O O . ILE B 1 69 ? -6.117 -13.062 6.566 1 85.94 69 ILE B O 1
ATOM 2232 N N . ASN B 1 70 ? -6.008 -12.055 8.617 1 86.06 70 ASN B N 1
ATOM 2233 C CA . ASN B 1 70 ? -6.293 -13.328 9.266 1 86.06 70 ASN B CA 1
ATOM 2234 C C . ASN B 1 70 ? -7.66 -13.867 8.859 1 86.06 70 ASN B C 1
ATOM 2236 O O . ASN B 1 70 ? -7.801 -15.055 8.555 1 86.06 70 ASN B O 1
ATOM 2240 N N . ARG B 1 71 ? -8.562 -13.086 8.82 1 87.19 71 ARG B N 1
ATOM 2241 C CA . ARG B 1 71 ? -9.898 -13.492 8.406 1 87.19 71 ARG B CA 1
ATOM 2242 C C . ARG B 1 71 ? -9.898 -13.977 6.961 1 87.19 71 ARG B C 1
ATOM 2244 O O . ARG B 1 71 ? -10.484 -15.016 6.648 1 87.19 71 ARG B O 1
ATOM 2251 N N . ALA B 1 72 ? -9.312 -13.234 6.129 1 91.94 72 ALA B N 1
ATOM 2252 C CA . ALA B 1 72 ? -9.227 -13.609 4.719 1 91.94 72 ALA B CA 1
ATOM 2253 C C . ALA B 1 72 ? -8.5 -14.938 4.547 1 91.94 72 ALA B C 1
ATOM 2255 O O . ALA B 1 72 ? -8.969 -15.82 3.832 1 91.94 72 ALA B O 1
ATOM 2256 N N . CYS B 1 73 ? -7.391 -15.094 5.262 1 92.94 73 CYS B N 1
ATOM 2257 C CA . CYS B 1 73 ? -6.512 -16.234 5.027 1 92.94 73 CYS B CA 1
ATOM 2258 C C . CYS B 1 73 ? -7.047 -17.484 5.715 1 92.94 73 CYS B C 1
ATOM 2260 O O . CYS B 1 73 ? -6.688 -18.609 5.344 1 92.94 73 CYS B O 1
ATOM 2262 N N . GLU B 1 74 ? -7.848 -17.297 6.641 1 93.44 74 GLU B N 1
ATOM 2263 C CA . GLU B 1 74 ? -8.484 -18.438 7.281 1 93.44 74 GLU B CA 1
ATOM 2264 C C . GLU B 1 74 ? -9.375 -19.203 6.301 1 93.44 74 GLU B C 1
ATOM 2266 O O . GLU B 1 74 ? -9.609 -20.391 6.469 1 93.44 74 GLU B O 1
ATOM 2271 N N . ALA B 1 75 ? -9.812 -18.562 5.242 1 92.5 75 ALA B N 1
ATOM 2272 C CA . ALA B 1 75 ? -10.695 -19.172 4.25 1 92.5 75 ALA B CA 1
ATOM 2273 C C . ALA B 1 75 ? -9.891 -19.844 3.139 1 92.5 75 ALA B C 1
ATOM 2275 O O . ALA B 1 75 ? -10.461 -20.438 2.225 1 92.5 75 ALA B O 1
ATOM 2276 N N . THR B 1 76 ? -8.602 -19.766 3.191 1 95.31 76 THR B N 1
ATOM 2277 C CA . THR B 1 76 ? -7.766 -20.25 2.1 1 95.31 76 THR B CA 1
ATOM 2278 C C . THR B 1 76 ? -7.223 -21.641 2.41 1 95.31 76 THR B C 1
ATOM 2280 O O . THR B 1 76 ? -7.066 -22 3.578 1 95.31 76 THR B O 1
ATOM 2283 N N . PRO B 1 77 ? -6.965 -22.469 1.327 1 96.12 77 PRO B N 1
ATOM 2284 C CA . PRO B 1 77 ? -6.414 -23.797 1.563 1 96.12 77 PRO B CA 1
ATOM 2285 C C . PRO B 1 77 ? -4.973 -23.766 2.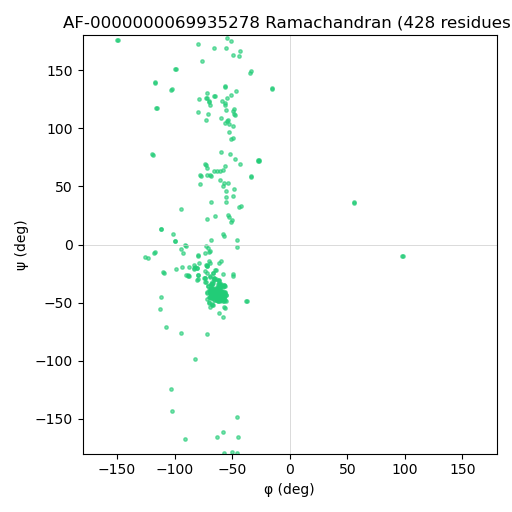061 1 96.12 77 PRO B C 1
ATOM 2287 O O . PRO B 1 77 ? -4.539 -24.672 2.775 1 96.12 77 PRO B O 1
ATOM 2290 N N . TYR B 1 78 ? -4.25 -22.797 1.744 1 94.38 78 TYR B N 1
ATOM 2291 C CA . TYR B 1 78 ? -2.85 -22.688 2.143 1 94.38 78 TYR B CA 1
ATOM 2292 C C . TYR B 1 78 ? -2.623 -21.438 2.996 1 94.38 78 TYR B C 1
ATOM 2294 O O . TYR B 1 78 ? -2.023 -20.469 2.537 1 94.38 78 TYR B O 1
ATOM 2302 N N . LYS B 1 79 ? -3.01 -21.531 4.27 1 93.38 79 LYS B N 1
ATOM 2303 C CA . LYS B 1 79 ? -3.158 -20.406 5.195 1 93.38 79 LYS B CA 1
ATOM 2304 C C . LYS B 1 79 ? -1.812 -19.75 5.477 1 93.38 79 LYS B C 1
ATOM 2306 O O . LYS B 1 79 ? -1.701 -18.516 5.453 1 93.38 79 LYS B O 1
ATOM 2311 N N . ASP B 1 80 ? -0.777 -20.531 5.742 1 84.94 80 ASP B N 1
ATOM 2312 C CA . ASP B 1 80 ? 0.527 -19.969 6.07 1 84.94 80 ASP B CA 1
ATOM 2313 C C . ASP B 1 80 ? 1.113 -19.219 4.879 1 84.94 80 ASP B C 1
ATOM 2315 O O . ASP B 1 80 ? 1.643 -18.109 5.035 1 84.94 80 ASP B O 1
ATOM 2319 N N . LEU B 1 81 ? 0.968 -19.828 3.732 1 88.69 81 LEU B N 1
ATOM 2320 C CA . LEU B 1 81 ? 1.428 -19.156 2.523 1 88.69 81 LEU B CA 1
ATOM 2321 C C . LEU B 1 81 ? 0.619 -17.891 2.268 1 88.69 81 LEU B C 1
ATOM 2323 O O . LEU B 1 81 ? 1.167 -16.875 1.826 1 88.69 81 LEU B O 1
ATOM 2327 N N . CYS B 1 82 ? -0.708 -17.984 2.543 1 91.75 82 CYS B N 1
ATOM 2328 C CA . CYS B 1 82 ? -1.58 -16.812 2.41 1 91.75 82 CYS B CA 1
ATOM 2329 C C . CYS B 1 82 ? -1.078 -15.656 3.262 1 91.75 82 CYS B C 1
ATOM 2331 O O . CYS B 1 82 ? -0.792 -14.578 2.742 1 91.75 82 CYS B O 1
ATOM 2333 N N . LYS B 1 83 ? -0.881 -15.82 4.488 1 85.94 83 LYS B N 1
ATOM 2334 C CA . LYS B 1 83 ? -0.466 -14.773 5.414 1 85.94 83 LYS B CA 1
ATOM 2335 C C . LYS B 1 83 ? 0.906 -14.219 5.039 1 85.94 83 LYS B C 1
ATOM 2337 O O . LYS B 1 83 ? 1.088 -13.008 4.957 1 85.94 83 LYS B O 1
ATOM 2342 N N . ALA B 1 84 ? 1.822 -15.094 4.809 1 75.88 84 ALA B N 1
ATOM 2343 C CA . ALA B 1 84 ? 3.178 -14.656 4.48 1 75.88 84 ALA B CA 1
ATOM 2344 C C . ALA B 1 84 ? 3.195 -13.836 3.191 1 75.88 84 ALA B C 1
ATOM 2346 O O . ALA B 1 84 ? 3.799 -12.766 3.141 1 75.88 84 ALA B O 1
ATOM 2347 N N . SER B 1 85 ? 2.488 -14.375 2.146 1 83 85 SER B N 1
ATOM 2348 C CA . SER B 1 85 ? 2.545 -13.734 0.835 1 83 85 SER B CA 1
ATOM 2349 C C . SER B 1 85 ? 1.848 -12.383 0.847 1 83 85 SER B C 1
ATOM 2351 O O . SER B 1 85 ? 2.285 -11.445 0.172 1 83 85 SER B O 1
ATOM 2353 N N . ILE B 1 86 ? 0.739 -12.266 1.574 1 84.12 86 ILE B N 1
ATOM 2354 C CA . ILE B 1 86 ? 0.023 -10.992 1.657 1 84.12 86 ILE B CA 1
ATOM 2355 C C . ILE B 1 86 ? 0.839 -9.992 2.469 1 84.12 86 ILE B C 1
ATOM 2357 O O . ILE B 1 86 ? 1.04 -8.852 2.039 1 84.12 86 ILE B O 1
ATOM 2361 N N . LYS B 1 87 ? 1.239 -10.438 3.572 1 73.31 87 LYS B N 1
ATOM 2362 C CA . LYS B 1 87 ? 1.999 -9.547 4.445 1 73.31 87 LYS B CA 1
ATOM 2363 C C . LYS B 1 87 ? 3.254 -9.031 3.748 1 73.31 87 LYS B C 1
ATOM 2365 O O . LYS B 1 87 ? 3.629 -7.867 3.916 1 73.31 87 LYS B O 1
ATOM 2370 N N . ASP B 1 88 ? 3.809 -9.93 2.975 1 65.06 88 ASP B N 1
ATOM 2371 C CA . ASP B 1 88 ? 5.027 -9.555 2.264 1 65.06 88 ASP B CA 1
ATOM 2372 C C . ASP B 1 88 ? 4.723 -8.562 1.139 1 65.06 88 ASP B C 1
ATOM 2374 O O . ASP B 1 88 ? 5.633 -7.938 0.592 1 65.06 88 ASP B O 1
ATOM 2378 N N . ASN B 1 89 ? 3.48 -8.5 0.738 1 63.81 89 ASN B N 1
ATOM 2379 C CA . ASN B 1 89 ? 3.182 -7.711 -0.452 1 63.81 89 ASN B CA 1
ATOM 2380 C C . ASN B 1 89 ? 2.254 -6.539 -0.131 1 63.81 89 ASN B C 1
ATOM 2382 O O . ASN B 1 89 ? 1.726 -5.895 -1.037 1 63.81 89 ASN B O 1
ATOM 2386 N N . ILE B 1 90 ? 1.841 -6.578 1.053 1 61.34 90 ILE B N 1
ATOM 2387 C CA . ILE B 1 90 ? 1.203 -5.324 1.439 1 61.34 90 ILE B CA 1
ATOM 2388 C C . ILE B 1 90 ? 2.156 -4.16 1.182 1 61.34 90 ILE B C 1
ATOM 2390 O O . ILE B 1 90 ? 3.365 -4.277 1.396 1 61.34 90 ILE B O 1
ATOM 2394 N N . GLU B 1 91 ? 1.746 -3.457 0.096 1 52.25 91 GLU B N 1
ATOM 2395 C CA . GLU B 1 91 ? 2.631 -2.336 -0.209 1 52.25 91 GLU B CA 1
ATOM 2396 C C . GLU B 1 91 ? 3.346 -1.84 1.043 1 52.25 91 GLU B C 1
ATOM 2398 O O . GLU B 1 91 ? 2.701 -1.449 2.02 1 52.25 91 GLU B O 1
ATOM 2403 N N . ALA B 1 92 ? 4.301 -2.807 1.342 1 50.19 92 ALA B N 1
ATOM 2404 C CA . ALA B 1 92 ? 5.379 -2.635 2.314 1 50.19 92 ALA B CA 1
ATOM 2405 C C . ALA B 1 92 ? 6.113 -1.315 2.09 1 50.19 92 ALA B C 1
ATOM 2407 O O . ALA B 1 92 ? 6.227 -0.848 0.954 1 50.19 92 ALA B O 1
ATOM 2408 N N . VAL B 1 93 ? 5.895 -0.626 2.99 1 58.56 93 VAL B N 1
ATOM 2409 C CA . VAL B 1 93 ? 6.871 0.455 3.043 1 58.56 93 VAL B CA 1
ATOM 2410 C C . VAL B 1 93 ? 8.281 -0.118 2.92 1 58.56 93 VAL B C 1
ATOM 2412 O O . VAL B 1 93 ? 8.742 -0.842 3.805 1 58.56 93 VAL B O 1
ATOM 2415 N N . ALA B 1 94 ? 8.773 -0.181 1.562 1 61.75 94 ALA B N 1
ATOM 2416 C CA . ALA B 1 94 ? 10.031 -0.86 1.27 1 61.75 94 ALA B CA 1
ATOM 2417 C C . ALA B 1 94 ? 11.219 0.095 1.401 1 61.75 94 ALA B C 1
ATOM 2419 O O . ALA B 1 94 ? 12.352 -0.338 1.609 1 61.75 94 ALA B O 1
ATOM 2420 N N . ASP B 1 95 ? 10.961 1.344 1.19 1 74.62 95 ASP B N 1
ATOM 2421 C CA . ASP B 1 95 ? 12.062 2.303 1.181 1 74.62 95 ASP B CA 1
ATOM 2422 C C . ASP B 1 95 ? 11.602 3.672 1.679 1 74.62 95 ASP B C 1
ATOM 2424 O O . ASP B 1 95 ? 10.414 3.869 1.957 1 74.62 95 ASP B O 1
ATOM 2428 N N . LEU B 1 96 ? 12.617 4.535 1.762 1 85.62 96 LEU B N 1
ATOM 2429 C CA . LEU B 1 96 ? 12.352 5.863 2.301 1 85.62 96 LEU B CA 1
ATOM 2430 C C . LEU B 1 96 ? 11.43 6.652 1.375 1 85.62 96 LEU B C 1
ATOM 2432 O O . LEU B 1 96 ? 10.617 7.457 1.838 1 85.62 96 LEU B O 1
ATOM 2436 N N . TYR B 1 97 ? 11.539 6.336 0.094 1 85.5 97 TYR B N 1
ATOM 2437 C CA . TYR B 1 97 ? 10.641 6.945 -0.879 1 85.5 97 TYR B CA 1
ATOM 2438 C C . TYR B 1 97 ? 9.188 6.625 -0.555 1 85.5 97 TYR B C 1
ATOM 2440 O O . TYR B 1 97 ? 8.344 7.52 -0.516 1 85.5 97 TYR B O 1
ATOM 2448 N N . SER B 1 98 ? 8.977 5.391 -0.281 1 84.81 98 SER B N 1
ATOM 2449 C CA . SER B 1 98 ? 7.617 4.961 0.018 1 84.81 98 SER B CA 1
ATOM 2450 C C . SER B 1 98 ? 7.125 5.551 1.337 1 84.81 98 SER B C 1
ATOM 2452 O O . SER B 1 98 ? 5.961 5.934 1.458 1 84.81 98 SER B O 1
ATOM 2454 N N . VAL B 1 99 ? 7.984 5.648 2.293 1 88.12 99 VAL B N 1
ATOM 2455 C CA . VAL B 1 99 ? 7.617 6.211 3.588 1 88.12 99 VAL B CA 1
ATOM 2456 C C . VAL B 1 99 ? 7.289 7.695 3.434 1 88.12 99 VAL B C 1
ATOM 2458 O O . VAL B 1 99 ? 6.312 8.188 4.004 1 88.12 99 VAL B O 1
ATOM 2461 N N . ALA B 1 100 ? 8.125 8.32 2.637 1 93.19 100 ALA B N 1
ATOM 2462 C CA . ALA B 1 100 ? 7.906 9.75 2.4 1 93.19 100 ALA B CA 1
ATOM 2463 C C . ALA B 1 100 ? 6.555 9.992 1.732 1 93.19 100 ALA B C 1
ATOM 2465 O O . ALA B 1 100 ? 5.82 10.906 2.121 1 93.19 100 ALA B O 1
ATOM 2466 N N . ASN B 1 101 ? 6.301 9.117 0.78 1 89.62 101 ASN B N 1
ATOM 2467 C CA . ASN B 1 101 ? 5.023 9.234 0.081 1 89.62 101 ASN B CA 1
ATOM 2468 C C . ASN B 1 101 ? 3.844 9.039 1.029 1 89.62 101 ASN B C 1
ATOM 2470 O O . ASN B 1 101 ? 2.885 9.812 1 1 89.62 101 ASN B O 1
ATOM 2474 N N . ILE B 1 102 ? 3.908 8.141 1.895 1 86 102 ILE B N 1
ATOM 2475 C CA . ILE B 1 102 ? 2.836 7.871 2.846 1 86 102 ILE B CA 1
ATOM 2476 C C . ILE B 1 102 ? 2.717 9.031 3.834 1 86 102 ILE B C 1
ATOM 2478 O O . ILE B 1 102 ? 1.609 9.445 4.176 1 86 102 ILE B O 1
ATOM 2482 N N . ALA B 1 103 ? 3.857 9.547 4.281 1 92.69 103 ALA B N 1
ATOM 2483 C CA . ALA B 1 103 ? 3.844 10.648 5.238 1 92.69 103 ALA B CA 1
ATOM 2484 C C . ALA B 1 103 ? 3.104 11.859 4.668 1 92.69 103 ALA B C 1
ATOM 2486 O O . ALA B 1 103 ? 2.295 12.484 5.359 1 92.69 103 ALA B O 1
ATOM 2487 N N . VAL B 1 104 ? 3.357 12.141 3.391 1 95.5 104 VAL B N 1
ATOM 2488 C CA . VAL B 1 104 ? 2.682 13.258 2.748 1 95.5 104 VAL B CA 1
ATOM 2489 C C . VAL B 1 104 ? 1.199 12.938 2.566 1 95.5 104 VAL B C 1
ATOM 2491 O O . VAL B 1 104 ? 0.34 13.797 2.773 1 95.5 104 VAL B O 1
ATOM 2494 N N . LYS B 1 105 ? 0.94 11.773 2.232 1 89.38 105 LYS B N 1
ATOM 2495 C CA . LYS B 1 105 ? -0.447 11.352 2.057 1 89.38 105 LYS B CA 1
ATOM 2496 C C . LYS B 1 105 ? -1.229 11.477 3.359 1 89.38 105 LYS B C 1
ATOM 2498 O O . LYS B 1 105 ? -2.391 11.891 3.354 1 89.38 105 LYS B O 1
ATOM 2503 N N . VAL B 1 106 ? -0.615 11.133 4.426 1 88.81 106 VAL B N 1
ATOM 2504 C CA . VAL B 1 106 ? -1.278 11.219 5.723 1 88.81 106 VAL B CA 1
ATOM 2505 C C . VAL B 1 106 ? -1.625 12.672 6.027 1 88.81 106 VAL B C 1
ATOM 2507 O O . VAL B 1 106 ? -2.711 12.969 6.535 1 88.81 106 VAL B O 1
ATOM 2510 N N . ALA B 1 107 ? -0.685 13.57 5.781 1 95.44 107 ALA B N 1
ATOM 2511 C CA . ALA B 1 107 ? -0.953 14.992 5.961 1 95.44 107 ALA B CA 1
ATOM 2512 C C . ALA B 1 107 ? -2.104 15.453 5.07 1 95.44 107 ALA B C 1
ATOM 2514 O O . ALA B 1 107 ? -2.98 16.188 5.516 1 95.44 107 ALA B O 1
ATOM 2515 N N . TYR B 1 108 ? -2.117 14.961 3.836 1 93.56 108 TYR B N 1
ATOM 2516 C CA . TYR B 1 108 ? -3.174 15.289 2.887 1 93.56 108 TYR B CA 1
ATOM 2517 C C . TYR B 1 108 ? -4.535 14.844 3.406 1 93.56 108 TYR B C 1
ATOM 2519 O O . TYR B 1 108 ? -5.5 15.609 3.383 1 93.56 108 TYR B O 1
ATOM 2527 N N . LEU B 1 109 ? -4.559 13.656 3.836 1 85.06 109 LEU B N 1
ATOM 2528 C CA . LEU B 1 109 ? -5.812 13.102 4.336 1 85.06 109 LEU B CA 1
ATOM 2529 C C . LEU B 1 109 ? -6.297 13.867 5.559 1 85.06 109 LEU B C 1
ATOM 2531 O O . LEU B 1 109 ? -7.488 14.156 5.688 1 85.06 109 LEU B O 1
ATOM 2535 N N . ASN B 1 110 ? -5.375 14.172 6.457 1 90.25 110 ASN B N 1
ATOM 2536 C CA . ASN B 1 110 ? -5.723 14.953 7.637 1 90.25 110 ASN B CA 1
ATOM 2537 C C . ASN B 1 110 ? -6.273 16.328 7.254 1 90.25 110 ASN B C 1
ATOM 2539 O O . ASN B 1 110 ? -7.277 16.781 7.812 1 90.25 110 ASN B O 1
ATOM 2543 N N . ALA B 1 111 ? -5.633 17.016 6.344 1 96.06 111 ALA B N 1
ATOM 2544 C CA . ALA B 1 111 ? -6.078 18.328 5.891 1 96.06 111 ALA B CA 1
ATOM 2545 C C . ALA B 1 111 ? -7.473 18.25 5.281 1 96.06 111 ALA B C 1
ATOM 2547 O O . ALA B 1 111 ? -8.312 19.109 5.543 1 96.06 111 ALA B O 1
ATOM 2548 N N . THR B 1 112 ? -7.711 17.234 4.48 1 90.12 112 THR B N 1
ATOM 2549 C CA . THR B 1 112 ? -9 17.062 3.82 1 90.12 112 THR B CA 1
ATOM 2550 C C . THR B 1 112 ? -10.102 16.812 4.844 1 90.12 112 THR B C 1
ATOM 2552 O O . THR B 1 112 ? -11.195 17.375 4.734 1 90.12 112 THR B O 1
ATOM 2555 N N . ASP B 1 113 ? -9.773 16.016 5.809 1 87 113 ASP B N 1
ATOM 2556 C CA . ASP B 1 113 ? -10.734 15.75 6.871 1 87 113 ASP B CA 1
ATOM 2557 C C . ASP B 1 113 ? -11.031 17.016 7.672 1 87 113 ASP B C 1
ATOM 2559 O O . ASP B 1 113 ? -12.18 17.266 8.047 1 87 113 ASP B O 1
ATOM 2563 N N . THR B 1 114 ? -9.992 17.766 7.984 1 95.19 114 THR B N 1
ATOM 2564 C CA . THR B 1 114 ? -10.164 19.016 8.727 1 95.19 114 THR B CA 1
ATOM 2565 C C . THR B 1 114 ? -11 20 7.93 1 95.19 114 THR B C 1
ATOM 2567 O O . THR B 1 114 ? -11.859 20.688 8.484 1 95.19 114 THR B O 1
ATOM 2570 N N . GLN B 1 115 ? -10.781 20.094 6.605 1 95 115 GLN B N 1
ATOM 2571 C CA . GLN B 1 115 ? -11.578 20.953 5.734 1 95 115 GLN B CA 1
ATOM 2572 C C . GLN B 1 115 ? -13.062 20.594 5.82 1 95 115 GLN B C 1
ATOM 2574 O O . GLN B 1 115 ? -13.914 21.484 5.891 1 95 115 GLN B O 1
ATOM 2579 N N . GLU B 1 116 ? -13.336 19.328 5.816 1 89.69 116 GLU B N 1
ATOM 2580 C CA . GLU B 1 116 ? -14.727 18.891 5.934 1 89.69 116 GLU B CA 1
ATOM 2581 C C . GLU B 1 116 ? -15.32 19.297 7.273 1 89.69 116 GLU B C 1
ATOM 2583 O O . GLU B 1 116 ? -16.469 19.734 7.332 1 89.69 116 GLU B O 1
ATOM 2588 N N . HIS B 1 117 ? -14.562 19.203 8.312 1 91 117 HIS B N 1
ATOM 2589 C CA . HIS B 1 117 ? -15.008 19.609 9.641 1 91 117 HIS B CA 1
ATOM 2590 C C . HIS B 1 117 ? -15.281 21.109 9.68 1 91 117 HIS B C 1
ATOM 2592 O O . HIS B 1 117 ? -16.266 21.547 10.289 1 91 117 HIS B O 1
ATOM 2598 N N . VAL B 1 118 ? -14.383 21.906 9.078 1 97.69 118 VAL B N 1
ATOM 2599 C CA . VAL B 1 118 ? -14.562 23.344 9.016 1 97.69 118 VAL B CA 1
ATOM 2600 C C . VAL B 1 118 ? -15.883 23.688 8.32 1 97.69 118 VAL B C 1
ATOM 2602 O O . VAL B 1 118 ? -16.641 24.547 8.789 1 97.69 118 VAL B O 1
ATOM 2605 N N . LYS B 1 119 ? -16.188 22.969 7.227 1 94.75 119 LYS B N 1
ATOM 2606 C CA . LYS B 1 119 ? -17.438 23.188 6.5 1 94.75 119 LYS B CA 1
ATOM 2607 C C . LYS B 1 119 ? -18.656 22.859 7.367 1 94.75 119 LYS B C 1
ATOM 2609 O O . LYS B 1 119 ? -19.672 23.547 7.312 1 94.75 119 LYS B O 1
ATOM 2614 N N . GLU B 1 120 ? -18.531 21.828 8.141 1 91.62 120 GLU B N 1
ATOM 2615 C CA . GLU B 1 120 ? -19.594 21.453 9.062 1 91.62 120 GLU B CA 1
ATOM 2616 C C . GLU B 1 120 ? -19.828 22.562 10.094 1 91.62 120 GLU B C 1
ATOM 2618 O O . GLU B 1 120 ? -20.984 22.906 10.391 1 91.62 120 GLU B O 1
ATOM 2623 N N . LEU B 1 121 ? -18.75 23.094 10.664 1 96.38 121 LEU B N 1
ATOM 2624 C CA . LEU B 1 121 ? -18.875 24.172 11.641 1 96.38 121 LEU B CA 1
ATOM 2625 C C . LEU B 1 121 ? -19.5 25.406 11.016 1 96.38 121 LEU B C 1
ATOM 2627 O O . LEU B 1 121 ? -20.297 26.094 11.648 1 96.38 121 LEU B O 1
ATOM 2631 N N . LEU B 1 122 ? -19.078 25.656 9.789 1 96.88 122 LEU B N 1
ATOM 2632 C CA . LEU B 1 122 ? -19.578 26.828 9.07 1 96.88 122 LEU B CA 1
ATOM 2633 C C . LEU B 1 122 ? -21.078 26.75 8.875 1 96.88 122 LEU B C 1
ATOM 2635 O O . LEU B 1 122 ? -21.766 27.781 8.898 1 96.88 122 LEU B O 1
ATOM 2639 N N . SER B 1 123 ? -21.562 25.609 8.703 1 94.12 123 SER B N 1
ATOM 2640 C CA . SER B 1 123 ? -22.969 25.438 8.391 1 94.12 123 SER B CA 1
ATOM 2641 C C . SER B 1 123 ? -23.859 25.766 9.594 1 94.12 123 SER B C 1
ATOM 2643 O O . SER B 1 123 ? -25.047 26.078 9.438 1 94.12 123 SER B O 1
ATOM 2645 N N . THR B 1 124 ? -23.297 25.875 10.805 1 94.19 124 THR B N 1
ATOM 2646 C CA . THR B 1 124 ? -24.125 26.094 11.984 1 94.19 124 THR B CA 1
ATOM 2647 C C . THR B 1 124 ? -23.672 27.328 12.758 1 94.19 124 THR B C 1
ATOM 2649 O O . THR B 1 124 ? -24.359 27.766 13.688 1 94.19 124 THR B O 1
ATOM 2652 N N . GLU B 1 125 ? -22.531 27.844 12.398 1 95.25 125 GLU B N 1
ATOM 2653 C CA . GLU B 1 125 ? -21.969 28.969 13.133 1 95.25 125 GLU B CA 1
ATOM 2654 C C . GLU B 1 125 ? -22.75 30.25 12.859 1 95.25 125 GLU B C 1
ATOM 2656 O O . GLU B 1 125 ? -22.938 30.641 11.703 1 95.25 125 GLU B O 1
ATOM 2661 N N . THR B 1 126 ? -23.172 30.859 13.914 1 94.19 126 THR B N 1
ATOM 2662 C CA . THR B 1 126 ? -24.031 32.031 13.766 1 94.19 126 THR B CA 1
ATOM 2663 C C . THR B 1 126 ? -23.281 33.312 14.188 1 94.19 126 THR B C 1
ATOM 2665 O O . THR B 1 126 ? -23.672 34.406 13.805 1 94.19 126 THR B O 1
ATOM 2668 N N . GLU B 1 127 ? -22.234 33.25 15.047 1 94.88 127 GLU B N 1
ATOM 2669 C CA . GLU B 1 127 ? -21.453 34.406 15.43 1 94.88 127 GLU B CA 1
ATOM 2670 C C . GLU B 1 127 ? -20.594 34.906 14.273 1 94.88 127 GLU B C 1
ATOM 2672 O O . GLU B 1 127 ? -19.766 34.156 13.742 1 94.88 127 GLU B O 1
ATOM 2677 N N . ALA B 1 128 ? -20.75 36.156 13.891 1 94.75 128 ALA B N 1
ATOM 2678 C CA . ALA B 1 128 ? -20.172 36.719 12.68 1 94.75 128 ALA B CA 1
ATOM 2679 C C . ALA B 1 128 ? -18.656 36.562 12.688 1 94.75 128 ALA B C 1
ATOM 2681 O O . ALA B 1 128 ? -18.047 36.188 11.68 1 94.75 128 ALA B O 1
ATOM 2682 N N . PHE B 1 129 ? -18.047 36.906 13.859 1 96.5 129 PHE B N 1
ATOM 2683 C CA . PHE B 1 129 ? -16.594 36.844 13.953 1 96.5 129 PHE B CA 1
ATOM 2684 C C . PHE B 1 129 ? -16.094 35.438 13.742 1 96.5 129 PHE B C 1
ATOM 2686 O O . PHE B 1 129 ? -15.156 35.188 12.977 1 96.5 129 PHE B O 1
ATOM 2693 N N . VAL B 1 130 ? -16.734 34.469 14.367 1 96.88 130 VAL B N 1
ATOM 2694 C CA . VAL B 1 130 ? -16.328 33.062 14.289 1 96.88 130 VAL B CA 1
ATOM 2695 C C . VAL B 1 130 ? -16.594 32.531 12.883 1 96.88 130 VAL B C 1
ATOM 2697 O O . VAL B 1 130 ? -15.773 31.812 12.328 1 96.88 130 VAL B O 1
ATOM 2700 N N . HIS B 1 131 ? -17.688 32.938 12.336 1 97.06 131 HIS B N 1
ATOM 2701 C CA . HIS B 1 131 ? -18.047 32.5 10.992 1 97.06 131 HIS B CA 1
ATOM 2702 C C . HIS B 1 131 ? -17.016 32.969 9.969 1 97.06 131 HIS B C 1
ATOM 2704 O O . HIS B 1 131 ? -16.562 32.156 9.133 1 97.06 131 HIS B O 1
ATOM 2710 N N . GLN B 1 132 ? -16.641 34.25 10.062 1 97.19 132 GLN B N 1
ATOM 2711 C CA . GLN B 1 132 ? -15.633 34.75 9.141 1 97.19 132 GLN B CA 1
ATOM 2712 C C . GLN B 1 132 ? -14.289 34.062 9.328 1 97.19 132 GLN B C 1
ATOM 2714 O O . GLN B 1 132 ? -13.602 33.75 8.352 1 97.19 132 GLN B O 1
ATOM 2719 N N . SER B 1 133 ? -13.875 33.844 10.602 1 98 133 SER B N 1
ATOM 2720 C CA . SER B 1 133 ? -12.625 33.156 10.891 1 98 133 SER B CA 1
ATOM 2721 C C . SER B 1 133 ? -12.625 31.75 10.305 1 98 133 SER B C 1
ATOM 2723 O O . SER B 1 133 ? -11.641 31.312 9.719 1 98 133 SER B O 1
ATOM 2725 N N . LEU B 1 134 ? -13.773 31.078 10.414 1 98.12 134 LEU B N 1
ATOM 2726 C CA . LEU B 1 134 ? -13.898 29.75 9.859 1 98.12 134 LEU B CA 1
ATOM 2727 C C . LEU B 1 134 ? -13.844 29.781 8.336 1 98.12 134 LEU B C 1
ATOM 2729 O O . LEU B 1 134 ? -13.273 28.891 7.711 1 98.12 134 LEU B O 1
ATOM 2733 N N . MET B 1 135 ? -14.453 30.734 7.707 1 98.06 135 MET B N 1
ATOM 2734 C CA . MET B 1 135 ? -14.391 30.875 6.258 1 98.06 135 MET B CA 1
ATOM 2735 C C . MET B 1 135 ? -12.945 31.062 5.789 1 98.06 135 MET B C 1
ATOM 2737 O O . MET B 1 135 ? -12.531 30.469 4.793 1 98.06 135 MET B O 1
ATOM 2741 N N . ASP B 1 136 ? -12.219 31.906 6.535 1 98 136 ASP B N 1
ATOM 2742 C CA . ASP B 1 136 ? -10.812 32.125 6.219 1 98 136 ASP B CA 1
ATOM 2743 C C . ASP B 1 136 ? -10 30.828 6.418 1 98 136 ASP B C 1
ATOM 2745 O O . ASP B 1 136 ? -9.133 30.516 5.609 1 98 136 ASP B O 1
ATOM 2749 N N . CYS B 1 137 ? -10.328 30.125 7.461 1 98.5 137 CYS B N 1
ATOM 2750 C CA . CYS B 1 137 ? -9.68 28.844 7.68 1 98.5 137 CYS B CA 1
ATOM 2751 C C . CYS B 1 137 ? -9.984 27.875 6.543 1 98.5 137 CYS B C 1
ATOM 2753 O O . CYS B 1 137 ? -9.117 27.109 6.117 1 98.5 137 CYS B O 1
ATOM 2755 N N . SER B 1 138 ? -11.203 27.859 6.082 1 98.38 138 SER B N 1
ATOM 2756 C CA . SER B 1 138 ? -11.578 27 4.965 1 98.38 138 SER B CA 1
ATOM 2757 C C . SER B 1 138 ? -10.703 27.266 3.746 1 98.38 138 SER B C 1
ATOM 2759 O O . SER B 1 138 ? -10.25 26.328 3.082 1 98.38 138 SER B O 1
ATOM 2761 N N . ALA B 1 139 ? -10.453 28.484 3.496 1 98.06 139 ALA B N 1
ATOM 2762 C CA . ALA B 1 139 ? -9.586 28.844 2.373 1 98.06 139 ALA B CA 1
ATOM 2763 C C . ALA B 1 139 ? -8.164 28.344 2.602 1 98.06 139 ALA B C 1
ATOM 2765 O O . ALA B 1 139 ? -7.512 27.859 1.675 1 98.06 139 ALA B O 1
ATOM 2766 N N . ASN B 1 140 ? -7.625 28.547 3.818 1 98.62 140 ASN B N 1
ATOM 2767 C CA . ASN B 1 140 ? -6.293 28.062 4.156 1 98.62 140 ASN B CA 1
ATOM 2768 C C . ASN B 1 140 ? -6.18 26.547 3.949 1 98.62 140 ASN B C 1
ATOM 2770 O O . ASN B 1 140 ? -5.184 26.062 3.412 1 98.62 140 ASN B O 1
ATOM 2774 N N . TYR B 1 141 ? -7.211 25.828 4.352 1 98.31 141 TYR B N 1
ATOM 2775 C CA . TYR B 1 141 ? -7.148 24.375 4.223 1 98.31 141 TYR B CA 1
ATOM 2776 C C . TYR B 1 141 ? -7.289 23.953 2.764 1 98.31 141 TYR B C 1
ATOM 2778 O O . TYR B 1 141 ? -6.707 22.953 2.344 1 98.31 141 TYR B O 1
ATOM 2786 N N . ASP B 1 142 ? -8.039 24.688 1.978 1 97.06 142 ASP B N 1
ATOM 2787 C CA . ASP B 1 142 ? -8.031 24.422 0.54 1 97.06 142 ASP B CA 1
ATOM 2788 C C . ASP B 1 142 ? -6.617 24.562 -0.032 1 97.06 142 ASP B C 1
ATOM 2790 O O . ASP B 1 142 ? -6.195 23.734 -0.848 1 97.06 142 ASP B O 1
ATOM 2794 N N . ASP B 1 143 ? -5.918 25.562 0.424 1 97.94 143 ASP B N 1
ATOM 2795 C CA . ASP B 1 143 ? -4.543 25.766 -0.018 1 97.94 143 ASP B CA 1
ATOM 2796 C C . ASP B 1 143 ? -3.637 24.625 0.436 1 97.94 143 ASP B C 1
ATOM 2798 O O . ASP B 1 143 ? -2.822 24.125 -0.342 1 97.94 143 ASP B O 1
ATOM 2802 N N . ALA B 1 144 ? -3.771 24.297 1.719 1 98.44 144 ALA B N 1
ATOM 2803 C CA . ALA B 1 144 ? -2.969 23.203 2.252 1 98.44 144 ALA B CA 1
ATOM 2804 C C . ALA B 1 144 ? -3.209 21.922 1.467 1 98.44 144 ALA B C 1
ATOM 2806 O O . ALA B 1 144 ? -2.26 21.219 1.087 1 98.44 144 ALA B O 1
ATOM 2807 N N . ILE B 1 145 ? -4.453 21.609 1.166 1 97 145 ILE B N 1
ATOM 2808 C CA . ILE B 1 145 ? -4.832 20.406 0.418 1 97 145 ILE B CA 1
ATOM 2809 C C . ILE B 1 145 ? -4.223 20.469 -0.981 1 97 145 ILE B C 1
ATOM 2811 O O . ILE B 1 145 ? -3.652 19.484 -1.452 1 97 145 ILE B O 1
ATOM 2815 N N . GLY B 1 146 ? -4.371 21.547 -1.61 1 95.81 146 GLY B N 1
ATOM 2816 C CA . GLY B 1 146 ? -3.777 21.703 -2.928 1 95.81 146 GLY B CA 1
ATOM 2817 C C . GLY B 1 146 ? -2.279 21.453 -2.938 1 95.81 146 GLY B C 1
ATOM 2818 O O . GLY B 1 146 ? -1.77 20.734 -3.799 1 95.81 146 GLY B O 1
ATOM 2819 N N . ASN B 1 147 ? -1.551 22.062 -2.021 1 97.81 147 ASN B N 1
ATOM 2820 C CA . ASN B 1 147 ? -0.104 21.891 -1.927 1 97.81 147 ASN B CA 1
ATOM 2821 C C . ASN B 1 147 ? 0.274 20.438 -1.646 1 97.81 147 ASN B C 1
ATOM 2823 O O . ASN B 1 147 ? 1.222 19.906 -2.234 1 97.81 147 ASN B O 1
ATOM 2827 N N . LEU B 1 148 ? -0.467 19.781 -0.773 1 96.56 148 LEU B N 1
ATOM 2828 C CA . LEU B 1 148 ? -0.167 18.406 -0.435 1 96.56 148 LEU B CA 1
ATOM 2829 C C . LEU B 1 148 ? -0.5 17.469 -1.599 1 96.56 148 LEU B C 1
ATOM 2831 O O . LEU B 1 148 ? 0.216 16.5 -1.846 1 96.56 148 LEU B O 1
ATOM 2835 N N . GLU B 1 149 ? -1.535 17.781 -2.307 1 92.06 149 GLU B N 1
ATOM 2836 C CA . GLU B 1 149 ? -1.872 17.031 -3.51 1 92.06 149 GLU B CA 1
ATOM 2837 C C . GLU B 1 149 ? -0.774 17.141 -4.562 1 92.06 149 GLU B C 1
ATOM 2839 O O . GLU B 1 149 ? -0.355 16.141 -5.148 1 92.06 149 GLU B O 1
ATOM 2844 N N . ASP B 1 150 ? -0.351 18.328 -4.762 1 93.75 150 ASP B N 1
ATOM 2845 C CA . ASP B 1 150 ? 0.745 18.562 -5.699 1 93.75 150 ASP B CA 1
ATOM 2846 C C . ASP B 1 150 ? 2.018 17.844 -5.242 1 93.75 150 ASP B C 1
ATOM 2848 O O . ASP B 1 150 ? 2.801 17.375 -6.066 1 93.75 150 ASP B O 1
ATOM 2852 N N . SER B 1 151 ? 2.287 17.844 -3.951 1 96.62 151 SER B N 1
ATOM 2853 C CA . SER B 1 151 ? 3.441 17.141 -3.41 1 96.62 151 SER B CA 1
ATOM 2854 C C . SER B 1 151 ? 3.383 15.648 -3.744 1 96.62 151 SER B C 1
ATOM 2856 O O . SER B 1 151 ? 4.387 15.062 -4.156 1 96.62 151 SER B O 1
ATOM 2858 N N . MET B 1 152 ? 2.211 15.039 -3.58 1 90.69 152 MET B N 1
ATOM 2859 C CA . MET B 1 152 ? 2.053 13.617 -3.885 1 90.69 152 MET B CA 1
ATOM 2860 C C . MET B 1 152 ? 2.299 13.352 -5.367 1 90.69 152 MET B C 1
ATOM 2862 O O . MET B 1 152 ? 2.93 12.352 -5.723 1 90.69 152 MET B O 1
ATOM 2866 N N . ALA B 1 153 ? 1.892 14.219 -6.211 1 84.5 153 ALA B N 1
ATOM 2867 C CA . ALA B 1 153 ? 2.131 14.094 -7.648 1 84.5 153 ALA B CA 1
ATOM 2868 C C . ALA B 1 153 ? 3.617 14.227 -7.969 1 84.5 153 ALA B C 1
ATOM 2870 O O . ALA B 1 153 ? 4.125 13.555 -8.867 1 84.5 153 ALA B O 1
ATOM 2871 N N . ALA B 1 154 ? 4.27 15.016 -7.23 1 91.12 154 ALA B N 1
ATOM 2872 C CA . ALA B 1 154 ? 5.676 15.32 -7.492 1 91.12 154 ALA B CA 1
ATOM 2873 C C . ALA B 1 154 ? 6.562 14.125 -7.16 1 91.12 154 ALA B C 1
ATOM 2875 O O . ALA B 1 154 ? 7.719 14.062 -7.582 1 91.12 154 ALA B O 1
ATOM 2876 N N . PHE B 1 155 ? 6.051 13.172 -6.375 1 87.38 155 PHE B N 1
ATOM 2877 C CA . PHE B 1 155 ? 6.84 11.984 -6.051 1 87.38 155 PHE B CA 1
ATOM 2878 C C . PHE B 1 155 ? 7.176 11.195 -7.312 1 87.38 155 PHE B C 1
ATOM 2880 O O . PHE B 1 155 ? 8.219 10.547 -7.387 1 87.38 155 PHE B O 1
ATOM 2887 N N . GLU B 1 156 ? 6.297 11.258 -8.289 1 79.44 156 GLU B N 1
ATOM 2888 C CA . GLU B 1 156 ? 6.504 10.5 -9.523 1 79.44 156 GLU B CA 1
ATOM 2889 C C . GLU B 1 156 ? 7.832 10.875 -10.172 1 79.44 156 GLU B C 1
ATOM 2891 O O . GLU B 1 156 ? 8.508 10.016 -10.75 1 79.44 156 GLU B O 1
ATOM 2896 N N . SER B 1 157 ? 8.211 12.062 -10.086 1 85.5 157 SER B N 1
ATOM 2897 C CA . SER B 1 157 ? 9.453 12.539 -10.68 1 85.5 157 SER B CA 1
ATOM 2898 C C . SER B 1 157 ? 10.562 12.641 -9.633 1 85.5 157 SER B C 1
ATOM 2900 O O . SER B 1 157 ? 11.641 13.18 -9.914 1 85.5 157 SER B O 1
ATOM 2902 N N . LYS B 1 158 ? 10.328 12.266 -8.453 1 87.5 158 LYS B N 1
ATOM 2903 C CA . LYS B 1 158 ? 11.258 12.359 -7.328 1 87.5 158 LYS B CA 1
ATOM 2904 C C . LYS B 1 158 ? 11.734 13.789 -7.133 1 87.5 158 LYS B C 1
ATOM 2906 O O . LYS B 1 158 ? 12.922 14.023 -6.879 1 87.5 158 LYS B O 1
ATOM 2911 N N . GLY B 1 159 ? 10.852 14.75 -7.367 1 92.19 159 GLY B N 1
ATOM 2912 C CA . GLY B 1 159 ? 11.133 16.156 -7.152 1 92.19 159 GLY B CA 1
ATOM 2913 C C . GLY B 1 159 ? 11.172 16.547 -5.684 1 92.19 159 GLY B C 1
ATOM 2914 O O . GLY B 1 159 ? 10.383 17.375 -5.23 1 92.19 159 GLY B O 1
ATOM 2915 N N . TYR B 1 160 ? 12.164 16.094 -4.961 1 95 160 TYR B N 1
ATOM 2916 C CA . TYR B 1 160 ? 12.18 16.203 -3.506 1 95 160 TYR B CA 1
ATOM 2917 C C . TYR B 1 160 ? 12.234 17.656 -3.061 1 95 160 TYR B C 1
ATOM 2919 O O . TYR B 1 160 ? 11.586 18.031 -2.086 1 95 160 TYR B O 1
ATOM 2927 N N . ASP B 1 161 ? 13 18.484 -3.76 1 95.88 161 ASP B N 1
ATOM 2928 C CA . ASP B 1 161 ? 13.07 19.906 -3.402 1 95.88 161 ASP B CA 1
ATOM 2929 C C . ASP B 1 161 ? 11.703 20.562 -3.539 1 95.88 161 ASP B C 1
ATOM 2931 O O . ASP B 1 161 ? 11.297 21.344 -2.674 1 95.88 161 ASP B O 1
ATOM 2935 N N . HIS B 1 162 ? 11.125 20.25 -4.605 1 96.31 162 HIS B N 1
ATOM 2936 C CA . HIS B 1 162 ? 9.797 20.812 -4.84 1 96.31 162 HIS B CA 1
ATOM 2937 C C . HIS B 1 162 ? 8.789 20.297 -3.82 1 96.31 162 HIS B C 1
ATOM 2939 O O . HIS B 1 162 ? 7.965 21.062 -3.314 1 96.31 162 HIS B O 1
ATOM 2945 N N . ILE B 1 163 ? 8.836 19.047 -3.488 1 97.81 163 ILE B N 1
ATOM 2946 C CA . ILE B 1 163 ? 7.977 18.438 -2.477 1 97.81 163 ILE B CA 1
ATOM 2947 C C . ILE B 1 163 ? 8.164 19.156 -1.143 1 97.81 163 ILE B C 1
ATOM 2949 O O . ILE B 1 163 ? 7.191 19.531 -0.482 1 97.81 163 ILE B O 1
ATOM 2953 N N . GLN B 1 164 ? 9.383 19.422 -0.79 1 98 164 GLN B N 1
ATOM 2954 C CA . GLN B 1 164 ? 9.672 20.109 0.465 1 98 164 GLN B CA 1
ATOM 2955 C C . GLN B 1 164 ? 9.047 21.5 0.49 1 98 164 GLN B C 1
ATOM 2957 O O . GLN B 1 164 ? 8.469 21.906 1.5 1 98 164 GLN B O 1
ATOM 2962 N N . THR B 1 165 ? 9.141 22.188 -0.606 1 98.25 165 THR B N 1
ATOM 2963 C CA . THR B 1 165 ? 8.57 23.531 -0.71 1 98.25 165 THR B CA 1
ATOM 2964 C C . THR B 1 165 ? 7.055 23.484 -0.545 1 98.25 165 THR B C 1
ATOM 2966 O O . THR B 1 165 ? 6.484 24.281 0.196 1 98.25 165 THR B O 1
ATOM 2969 N N . LEU B 1 166 ? 6.438 22.562 -1.176 1 98.56 166 LEU B N 1
ATOM 2970 C CA . LEU B 1 166 ? 4.984 22.438 -1.144 1 98.56 166 LEU B CA 1
ATOM 2971 C C . LEU B 1 166 ? 4.504 22.047 0.246 1 98.56 166 LEU B C 1
ATOM 2973 O O . LEU B 1 166 ? 3.529 22.594 0.757 1 98.56 166 LEU B O 1
ATOM 2977 N N . VAL B 1 167 ? 5.156 21.094 0.909 1 98.62 167 VAL B N 1
ATOM 2978 C CA . VAL B 1 167 ? 4.781 20.641 2.244 1 98.62 167 VAL B CA 1
ATOM 2979 C C . VAL B 1 167 ? 4.984 21.766 3.248 1 98.62 167 VAL B C 1
ATOM 2981 O O . VAL B 1 167 ? 4.152 21.984 4.133 1 98.62 167 VAL B O 1
ATOM 2984 N N . ALA B 1 168 ? 6.09 22.484 3.143 1 98.5 168 ALA B N 1
ATOM 2985 C CA . ALA B 1 168 ? 6.348 23.625 4.016 1 98.5 168 ALA B CA 1
ATOM 2986 C C . ALA B 1 168 ? 5.258 24.688 3.875 1 98.5 168 ALA B C 1
ATOM 2988 O O . ALA B 1 168 ? 4.844 25.297 4.863 1 98.5 168 ALA B O 1
ATOM 2989 N N . ALA B 1 169 ? 4.867 24.906 2.621 1 98.31 169 ALA B N 1
ATOM 2990 C CA . ALA B 1 169 ? 3.781 25.859 2.389 1 98.31 169 ALA B CA 1
ATOM 2991 C C . ALA B 1 169 ? 2.486 25.375 3.039 1 98.31 169 ALA B C 1
ATOM 2993 O O . ALA B 1 169 ? 1.765 26.172 3.652 1 98.31 169 ALA B O 1
ATOM 2994 N N . ALA B 1 170 ? 2.162 24.141 2.912 1 98.69 170 ALA B N 1
ATOM 2995 C CA . ALA B 1 170 ? 0.96 23.562 3.512 1 98.69 170 ALA B CA 1
ATOM 2996 C C . ALA B 1 170 ? 0.986 23.703 5.031 1 98.69 170 ALA B C 1
ATOM 2998 O O . ALA B 1 170 ? -0.054 23.906 5.66 1 98.69 170 ALA B O 1
ATOM 2999 N N . MET B 1 171 ? 2.143 23.609 5.621 1 98.19 171 MET B N 1
ATOM 3000 C CA . MET B 1 171 ? 2.33 23.625 7.07 1 98.19 171 MET B CA 1
ATOM 3001 C C . MET B 1 171 ? 1.954 24.984 7.648 1 98.19 171 MET B C 1
ATOM 3003 O O . MET B 1 171 ? 1.542 25.078 8.805 1 98.19 171 MET B O 1
ATOM 3007 N N . VAL B 1 172 ? 1.99 26.047 6.902 1 98.56 172 VAL B N 1
ATOM 3008 C CA . VAL B 1 172 ? 1.757 27.406 7.375 1 98.56 172 VAL B CA 1
ATOM 3009 C C . VAL B 1 172 ? 0.256 27.656 7.504 1 98.56 172 VAL B C 1
ATOM 3011 O O . VAL B 1 172 ? -0.181 28.391 8.391 1 98.56 172 VAL B O 1
ATOM 3014 N N . ASP B 1 173 ? -0.511 26.953 6.75 1 98.44 173 ASP B N 1
ATOM 3015 C CA . ASP B 1 173 ? -1.938 27.234 6.633 1 98.44 173 ASP B CA 1
ATOM 3016 C C . ASP B 1 173 ? -2.656 27.016 7.961 1 98.44 173 ASP B C 1
ATOM 3018 O O . ASP B 1 173 ? -3.402 27.875 8.43 1 98.44 173 ASP B O 1
ATOM 3022 N N . PRO B 1 174 ? -2.396 25.875 8.672 1 98.44 174 PRO B N 1
ATOM 3023 C CA . PRO B 1 174 ? -3.064 25.688 9.969 1 98.44 174 PRO B CA 1
ATOM 3024 C C . PRO B 1 174 ? -2.617 26.719 11.008 1 98.44 174 PRO B C 1
ATOM 3026 O O . PRO B 1 174 ? -3.398 27.094 11.883 1 98.44 174 PRO B O 1
ATOM 3029 N N . GLN B 1 175 ? -1.422 27.219 10.914 1 96.81 175 GLN B N 1
ATOM 3030 C CA . GLN B 1 175 ? -0.964 28.266 11.82 1 96.81 175 GLN B CA 1
ATOM 3031 C C . GLN B 1 175 ? -1.703 29.578 11.555 1 96.81 175 GLN B C 1
ATOM 3033 O O . GLN B 1 175 ? -2.137 30.25 12.492 1 96.81 175 GLN B O 1
ATOM 3038 N N . THR B 1 176 ? -1.799 29.891 10.289 1 98 176 THR B N 1
ATOM 3039 C CA . THR B 1 176 ? -2.535 31.094 9.906 1 98 176 THR B CA 1
ATOM 3040 C C . THR B 1 176 ? -3.994 31 10.352 1 98 176 THR B C 1
ATOM 3042 O O . THR B 1 176 ? -4.57 31.984 10.828 1 98 176 THR B O 1
ATOM 3045 N N . CYS B 1 177 ? -4.566 29.844 10.203 1 98.12 177 CYS B N 1
ATOM 3046 C CA . CYS B 1 177 ? -5.926 29.594 10.656 1 98.12 177 CYS B CA 1
ATOM 3047 C C . CYS B 1 177 ? -6.066 29.891 12.141 1 98.12 177 CYS B C 1
ATOM 3049 O O . CYS B 1 177 ? -7.023 30.547 12.562 1 98.12 177 CYS B O 1
ATOM 3051 N N . GLU B 1 178 ? -5.152 29.453 12.922 1 96.44 178 GLU B N 1
ATOM 3052 C CA . GLU B 1 178 ? -5.164 29.703 14.359 1 96.44 178 GLU B CA 1
ATOM 3053 C C . GLU B 1 178 ? -5.125 31.203 14.664 1 96.44 178 GLU B C 1
ATOM 3055 O O . GLU B 1 178 ? -5.805 31.672 15.578 1 96.44 178 GLU B O 1
ATOM 3060 N N . ASP B 1 179 ? -4.406 31.906 13.914 1 96.5 179 ASP B N 1
ATOM 3061 C CA . ASP B 1 179 ? -4.172 33.312 14.156 1 96.5 179 ASP B CA 1
ATOM 3062 C C . ASP B 1 179 ? -5.453 34.125 13.961 1 96.5 179 ASP B C 1
ATOM 3064 O O . ASP B 1 179 ? -5.645 35.156 14.609 1 96.5 179 ASP B O 1
ATOM 3068 N N . TYR B 1 180 ? -6.352 33.719 13.039 1 96.88 180 TYR B N 1
ATOM 3069 C CA . TYR B 1 180 ? -7.59 34.469 12.812 1 96.88 180 TYR B CA 1
ATOM 3070 C C . TYR B 1 180 ? -8.391 34.594 14.102 1 96.88 180 TYR B C 1
ATOM 3072 O O . TYR B 1 180 ? -9.039 35.625 14.344 1 96.88 180 TYR B O 1
ATOM 3080 N N . PHE B 1 181 ? -8.367 33.594 14.945 1 96.38 181 PHE B N 1
ATOM 3081 C CA . PHE B 1 181 ? -9.172 33.594 16.156 1 96.38 181 PHE B CA 1
ATOM 3082 C C . PHE B 1 181 ? -8.484 34.375 17.281 1 96.38 181 PHE B C 1
ATOM 3084 O O . PHE B 1 181 ? -9.133 34.812 18.234 1 96.38 181 PHE B O 1
ATOM 3091 N N . ASN B 1 182 ? -7.234 34.531 17.141 1 92.19 182 ASN B N 1
ATOM 3092 C CA . ASN B 1 182 ? -6.473 35.25 18.156 1 92.19 182 ASN B CA 1
ATOM 3093 C C . ASN B 1 182 ? -6.621 36.75 18 1 92.19 182 ASN B C 1
ATOM 3095 O O . ASN B 1 182 ? -6.223 37.531 18.891 1 92.19 182 ASN B O 1
ATOM 3099 N N . GLU B 1 183 ? -7.203 37.219 16.953 1 88.56 183 GLU B N 1
ATOM 3100 C CA . GLU B 1 183 ? -7.363 38.656 16.688 1 88.56 183 GLU B CA 1
ATOM 3101 C C . GLU B 1 183 ? -8.422 39.25 17.594 1 88.56 183 GLU B C 1
ATOM 3103 O O . GLU B 1 183 ? -8.469 40.5 17.75 1 88.56 183 GLU B O 1
ATOM 3108 N N . SER B 1 184 ? -9.344 38.438 18.109 1 87.62 184 SER B N 1
ATOM 3109 C CA . SER B 1 184 ? -10.391 38.906 19 1 87.62 184 SER B CA 1
ATOM 3110 C C . SER B 1 184 ? -10.266 38.312 20.391 1 87.62 184 SER B C 1
ATOM 3112 O O . SER B 1 184 ? -10.328 37.062 20.531 1 87.62 184 SER B O 1
ATOM 3114 N N . PRO B 1 185 ? -10.047 39.25 21.406 1 88.38 185 PRO B N 1
ATOM 3115 C CA . PRO B 1 185 ? -9.961 38.719 22.766 1 88.38 185 PRO B CA 1
ATOM 3116 C C . PRO B 1 185 ? -11.188 37.906 23.172 1 88.38 185 PRO B C 1
ATOM 3118 O O . PRO B 1 185 ? -12.312 38.281 22.812 1 88.38 185 PRO B O 1
ATOM 3121 N N . GLY B 1 186 ? -11.039 36.719 23.812 1 89.62 186 GLY B N 1
ATOM 3122 C CA . GLY B 1 186 ? -12.133 35.906 24.297 1 89.62 186 GLY B CA 1
ATOM 3123 C C . GLY B 1 186 ? -12.508 34.781 23.359 1 89.62 186 GLY B C 1
ATOM 3124 O O . GLY B 1 186 ? -13.32 33.938 23.703 1 89.62 186 GLY B O 1
ATOM 3125 N N . HIS B 1 187 ? -11.914 34.844 22.156 1 91.38 187 HIS B N 1
ATOM 3126 C CA . HIS B 1 187 ? -12.234 33.781 21.203 1 91.38 187 HIS B CA 1
ATOM 3127 C C . HIS B 1 187 ? -11.094 32.75 21.109 1 91.38 187 HIS B C 1
ATOM 3129 O O . HIS B 1 187 ? -9.922 33.125 21.141 1 91.38 187 HIS B O 1
ATOM 3135 N N . THR B 1 188 ? -11.531 31.516 21.172 1 92.44 188 THR B N 1
ATOM 3136 C CA . THR B 1 188 ? -10.594 30.422 20.953 1 92.44 188 THR B CA 1
ATOM 3137 C C . THR B 1 188 ? -10.984 29.625 19.719 1 92.44 188 THR B C 1
ATOM 3139 O O . THR B 1 188 ? -12.172 29.375 19.469 1 92.44 188 THR B O 1
ATOM 3142 N N . SER B 1 189 ? -9.938 29.25 18.984 1 95.88 189 SER B N 1
ATOM 3143 C CA . SER B 1 189 ? -10.188 28.484 17.781 1 95.88 189 SER B CA 1
ATOM 3144 C C . SER B 1 189 ? -10.781 27.109 18.094 1 95.88 189 SER B C 1
ATOM 3146 O O . SER B 1 189 ? -10.234 26.375 18.922 1 95.88 189 SER B O 1
ATOM 3148 N N . PRO B 1 190 ? -11.844 26.781 17.5 1 95.75 190 PRO B N 1
ATOM 3149 C CA . PRO B 1 190 ? -12.367 25.422 17.641 1 95.75 190 PRO B CA 1
ATOM 3150 C C . PRO B 1 190 ? -11.523 24.375 16.906 1 95.75 190 PRO B C 1
ATOM 3152 O O . PRO B 1 190 ? -11.836 23.188 16.922 1 95.75 190 PRO B O 1
ATOM 3155 N N . LEU B 1 191 ? -10.453 24.891 16.188 1 97.25 191 LEU B N 1
ATOM 3156 C CA . LEU B 1 191 ? -9.68 24.016 15.32 1 97.25 191 LEU B CA 1
ATOM 3157 C C . LEU B 1 191 ? -8.273 23.812 15.867 1 97.25 191 LEU B C 1
ATOM 3159 O O . LEU B 1 191 ? -7.414 23.234 15.188 1 97.25 191 LEU B O 1
ATOM 3163 N N . THR B 1 192 ? -8.016 24.188 17.125 1 95.44 192 THR B N 1
ATOM 3164 C CA . THR B 1 192 ? -6.668 24.203 17.672 1 95.44 192 THR B CA 1
ATOM 3165 C C . THR B 1 192 ? -6.043 22.812 17.609 1 95.44 192 THR B C 1
ATOM 3167 O O . THR B 1 192 ? -4.91 22.656 17.141 1 95.44 192 THR B O 1
ATOM 3170 N N . SER B 1 193 ? -6.766 21.828 18.016 1 92.56 193 SER B N 1
ATOM 3171 C CA . SER B 1 193 ? -6.234 20.469 18.016 1 92.56 193 SER B CA 1
ATOM 3172 C C . SER B 1 193 ? -5.938 19.984 16.594 1 92.56 193 SER B C 1
ATOM 3174 O O . SER B 1 193 ? -4.867 19.438 16.328 1 92.56 193 SER B O 1
ATOM 3176 N N . ARG B 1 194 ? -6.836 20.234 15.672 1 94.38 194 ARG B N 1
ATOM 3177 C CA . ARG B 1 194 ? -6.668 19.812 14.289 1 94.38 194 ARG B CA 1
ATOM 3178 C C . ARG B 1 194 ? -5.539 20.594 13.617 1 94.38 194 ARG B C 1
ATOM 3180 O O . ARG B 1 194 ? -4.746 20.016 12.859 1 94.38 194 ARG B O 1
ATOM 3187 N N . ASN B 1 195 ? -5.453 21.859 13.914 1 97.5 195 ASN B N 1
ATOM 3188 C CA . ASN B 1 195 ? -4.355 22.672 13.398 1 97.5 195 ASN B CA 1
ATOM 3189 C C . ASN B 1 195 ? -3.002 22.141 13.867 1 97.5 195 ASN B C 1
ATOM 3191 O O . ASN B 1 195 ? -2.072 22.016 13.062 1 97.5 195 ASN B O 1
ATOM 3195 N N . THR B 1 196 ? -2.918 21.828 15.141 1 95.25 196 THR B N 1
ATOM 3196 C CA . THR B 1 196 ? -1.678 21.328 15.727 1 95.25 196 THR B CA 1
ATOM 3197 C C . THR B 1 196 ? -1.258 20.016 15.086 1 95.25 196 THR B C 1
ATOM 3199 O O . THR B 1 196 ? -0.083 19.812 14.766 1 95.25 196 THR B O 1
ATOM 3202 N N . ILE B 1 197 ? -2.184 19.172 14.797 1 93.44 197 ILE B N 1
ATOM 3203 C CA . ILE B 1 197 ? -1.876 17.859 14.242 1 93.44 197 ILE B CA 1
ATOM 3204 C C . ILE B 1 197 ? -1.356 18.016 12.812 1 93.44 197 ILE B C 1
ATOM 3206 O O . ILE B 1 197 ? -0.38 17.359 12.43 1 93.44 197 ILE B O 1
ATOM 3210 N N . LEU B 1 198 ? -2.016 18.828 12.039 1 97.19 198 LEU B N 1
ATOM 3211 C CA . LEU B 1 198 ? -1.553 18.984 10.664 1 97.19 198 LEU B CA 1
ATOM 3212 C C . LEU B 1 198 ? -0.137 19.547 10.625 1 97.19 198 LEU B C 1
ATOM 3214 O O . LEU B 1 198 ? 0.686 19.125 9.812 1 97.19 198 LEU B O 1
ATOM 3218 N N . VAL B 1 199 ? 0.179 20.484 11.539 1 98.12 199 VAL B N 1
ATOM 3219 C CA . VAL B 1 199 ? 1.526 21.047 11.609 1 98.12 199 VAL B CA 1
ATOM 3220 C C . VAL B 1 199 ? 2.527 19.938 11.93 1 98.12 199 VAL B C 1
ATOM 3222 O O . VAL B 1 199 ? 3.582 19.844 11.305 1 98.12 199 VAL B O 1
ATOM 3225 N N . LYS B 1 200 ? 2.18 19.094 12.828 1 96.12 200 LYS B N 1
ATOM 3226 C CA . LYS B 1 200 ? 3.068 18.016 13.234 1 96.12 200 LYS B CA 1
ATOM 3227 C C . LYS B 1 200 ? 3.252 17 12.102 1 96.12 200 LYS B C 1
ATOM 3229 O O . LYS B 1 200 ? 4.359 16.516 11.875 1 96.12 200 LYS B O 1
ATOM 3234 N N . LEU B 1 201 ? 2.217 16.688 11.406 1 95.75 201 LEU B N 1
ATOM 3235 C CA . LEU B 1 201 ? 2.285 15.758 10.281 1 95.75 201 LEU B CA 1
ATOM 3236 C C . LEU B 1 201 ? 3.158 16.312 9.164 1 95.75 201 LEU B C 1
ATOM 3238 O O . LEU B 1 201 ? 3.992 15.602 8.602 1 95.75 201 LEU B O 1
ATOM 3242 N N . CYS B 1 202 ? 2.949 17.562 8.891 1 98.12 202 CYS B N 1
ATOM 3243 C CA . CYS B 1 202 ? 3.764 18.188 7.863 1 98.12 202 CYS B CA 1
ATOM 3244 C C . CYS B 1 202 ? 5.227 18.25 8.281 1 98.12 202 CYS B C 1
ATOM 3246 O O . CYS B 1 202 ? 6.121 18.016 7.465 1 98.12 202 CYS B O 1
ATOM 3248 N N . SER B 1 203 ? 5.441 18.578 9.531 1 97.62 203 SER B N 1
ATOM 3249 C CA . SER B 1 203 ? 6.805 18.578 10.047 1 97.62 203 SER B CA 1
ATOM 3250 C C . SER B 1 203 ? 7.473 17.219 9.883 1 97.62 203 SER B C 1
ATOM 3252 O O . SER B 1 203 ? 8.617 17.141 9.43 1 97.62 203 SER B O 1
ATOM 3254 N N . ASN B 1 204 ? 6.82 16.219 10.234 1 96.19 204 ASN B N 1
ATOM 3255 C CA . ASN B 1 204 ? 7.344 14.875 10.062 1 96.19 204 ASN B CA 1
ATOM 3256 C C . ASN B 1 204 ? 7.57 14.547 8.586 1 96.19 204 ASN B C 1
ATOM 3258 O O . ASN B 1 204 ? 8.602 13.969 8.227 1 96.19 204 ASN B O 1
ATOM 3262 N N . ALA B 1 205 ? 6.57 14.844 7.758 1 97.25 205 ALA B N 1
ATOM 3263 C CA . ALA B 1 205 ? 6.711 14.586 6.328 1 97.25 205 ALA B CA 1
ATOM 3264 C C . ALA B 1 205 ? 7.953 15.266 5.766 1 97.25 205 ALA B C 1
ATOM 3266 O O . ALA B 1 205 ? 8.719 14.656 5.012 1 97.25 205 ALA B O 1
ATOM 3267 N N . LEU B 1 206 ? 8.141 16.5 6.188 1 97.88 206 LEU B N 1
ATOM 3268 C CA . LEU B 1 206 ? 9.297 17.25 5.727 1 97.88 206 LEU B CA 1
ATOM 3269 C C . LEU B 1 206 ? 10.594 16.531 6.105 1 97.88 206 LEU B C 1
ATOM 3271 O O . LEU B 1 206 ? 11.5 16.406 5.281 1 97.88 206 LEU B O 1
ATOM 3275 N N . ALA B 1 207 ? 10.695 16.125 7.293 1 97 207 ALA B N 1
ATOM 3276 C CA . ALA B 1 207 ? 11.898 15.43 7.766 1 97 207 ALA B CA 1
ATOM 3277 C C . ALA B 1 207 ? 12.148 14.156 6.961 1 97 207 ALA B C 1
ATOM 3279 O O . ALA B 1 207 ? 13.281 13.867 6.578 1 97 207 ALA B O 1
ATOM 3280 N N . ILE B 1 208 ? 11.141 13.391 6.652 1 95.75 208 ILE B N 1
ATOM 3281 C CA . ILE B 1 208 ? 11.281 12.125 5.945 1 95.75 208 ILE B CA 1
ATOM 3282 C C . ILE B 1 208 ? 11.648 12.391 4.488 1 95.75 208 ILE B C 1
ATOM 3284 O O . ILE B 1 208 ? 12.461 11.664 3.904 1 95.75 208 ILE B O 1
ATOM 3288 N N . VAL B 1 209 ? 11.023 13.375 3.904 1 96.69 209 VAL B N 1
ATOM 3289 C CA . VAL B 1 209 ? 11.344 13.727 2.525 1 96.69 209 VAL B CA 1
ATOM 3290 C C . VAL B 1 209 ? 12.82 14.117 2.424 1 96.69 209 VAL B C 1
ATOM 3292 O O . VAL B 1 209 ? 13.508 13.719 1.478 1 96.69 209 VAL B O 1
ATOM 3295 N N . LYS B 1 210 ? 13.227 14.875 3.348 1 95.94 210 LYS B N 1
ATOM 3296 C CA . LYS B 1 210 ? 14.641 15.25 3.359 1 95.94 210 LYS B CA 1
ATOM 3297 C C . LYS B 1 210 ? 15.539 14.023 3.492 1 95.94 210 LYS B C 1
ATOM 3299 O O . LYS B 1 210 ? 16.578 13.93 2.828 1 95.94 210 LYS B O 1
ATOM 3304 N N . LEU B 1 211 ? 15.164 13.164 4.371 1 93.94 211 LEU B N 1
ATOM 3305 C CA . LEU B 1 211 ? 15.922 11.93 4.547 1 93.94 211 LEU B CA 1
ATOM 3306 C C . LEU B 1 211 ? 15.961 11.125 3.248 1 93.94 211 LEU B C 1
ATOM 3308 O O . LEU B 1 211 ? 17.016 10.602 2.869 1 93.94 211 LEU B O 1
ATOM 3312 N N . ALA B 1 212 ? 14.828 10.992 2.592 1 92.12 212 ALA B N 1
ATOM 3313 C CA . ALA B 1 212 ? 14.734 10.258 1.329 1 92.12 212 ALA B CA 1
ATOM 3314 C C . ALA B 1 212 ? 15.586 10.922 0.25 1 92.12 212 ALA B C 1
ATOM 3316 O O . ALA B 1 212 ? 16.219 10.234 -0.555 1 92.12 212 ALA B O 1
ATOM 3317 N N . ALA B 1 213 ? 15.539 12.211 0.236 1 92.94 213 ALA B N 1
ATOM 3318 C CA . ALA B 1 213 ? 16.328 12.961 -0.739 1 92.94 213 ALA B CA 1
ATOM 3319 C C . ALA B 1 213 ? 17.812 12.695 -0.562 1 92.94 213 ALA B C 1
ATOM 3321 O O . ALA B 1 213 ? 18.578 12.664 -1.539 1 92.94 213 ALA B O 1
ATOM 3322 N N . ALA B 1 214 ? 18.172 12.516 0.595 1 91.06 214 ALA B N 1
ATOM 3323 C CA . ALA B 1 214 ? 19.578 12.305 0.901 1 91.06 214 ALA B CA 1
ATOM 3324 C C . ALA B 1 214 ? 20.031 10.914 0.466 1 91.06 214 ALA B C 1
ATOM 3326 O O . ALA B 1 214 ? 21.219 10.688 0.235 1 91.06 214 ALA B O 1
ATOM 3327 N N . GLU B 1 215 ? 19.203 9.969 0.438 1 80.69 215 GLU B N 1
ATOM 3328 C CA . GLU B 1 215 ? 19.562 8.594 0.107 1 80.69 215 GLU B CA 1
ATOM 3329 C C . GLU B 1 215 ? 19.344 8.305 -1.376 1 80.69 215 GLU B C 1
ATOM 3331 O O . GLU B 1 215 ? 19.578 7.191 -1.84 1 80.69 215 GLU B O 1
ATOM 3336 N N . LYS B 1 216 ? 18.844 9.133 -2.162 1 67 216 LYS B N 1
ATOM 3337 C CA . LYS B 1 216 ? 18.656 8.93 -3.598 1 67 216 LYS B CA 1
ATOM 3338 C C . LYS B 1 216 ? 20.016 8.805 -4.301 1 67 216 LYS B C 1
ATOM 3340 O O . LYS B 1 216 ? 21 9.422 -3.887 1 67 216 LYS B O 1
#

Solvent-accessible surface area (backbone atoms only — not comparable to full-atom values): 24425 Å² total; per-residue (Å²): 121,96,81,92,78,92,80,92,75,94,74,85,86,89,86,75,81,75,80,76,76,78,74,80,77,80,88,71,84,85,69,75,78,79,68,74,84,78,76,76,80,77,74,84,76,62,88,68,69,61,68,68,53,70,76,50,63,86,54,49,37,51,74,38,18,52,45,45,46,49,58,44,22,68,64,22,89,50,38,70,60,39,50,53,52,37,52,36,52,34,67,43,42,63,41,52,63,49,46,24,51,40,30,41,48,48,32,30,52,51,37,51,52,49,39,52,50,43,52,57,49,52,75,69,49,77,53,65,70,58,35,51,36,43,54,53,29,43,52,30,33,52,48,22,33,51,27,30,52,52,28,62,58,33,54,80,72,62,37,50,71,58,27,45,52,27,37,56,56,27,34,48,26,40,55,54,38,50,49,52,30,63,74,43,89,94,50,72,55,94,48,54,69,61,28,54,49,44,36,50,34,29,50,28,22,44,39,23,38,52,53,30,56,68,70,105,137,78,87,76,83,79,88,75,77,82,74,85,83,71,77,81,73,82,76,78,76,76,79,78,79,81,86,69,85,82,67,72,79,69,74,71,81,73,77,78,81,77,75,84,74,64,87,69,70,62,66,68,53,68,79,51,61,85,54,45,35,52,72,39,18,52,46,45,47,49,58,46,21,69,64,22,88,50,37,69,60,39,49,52,51,38,54,40,51,33,67,43,41,62,40,51,61,48,46,24,51,38,30,42,47,47,31,31,52,49,37,50,52,49,39,53,50,43,53,57,49,52,75,69,50,77,53,64,70,60,36,51,36,42,53,53,30,41,53,30,33,52,49,22,32,51,27,31,52,51,27,62,59,33,54,81,74,62,38,50,70,60,28,45,53,27,37,55,55,27,35,47,25,39,55,54,39,50,49,54,29,63,75,41,90,94,48,73,56,92,48,53,71,62,29,52,48,46,36,52,36,29,50,29,22,44,38,25,38,53,52,30,56,69,70,106

InterPro domains:
  IPR006501 Pectinesterase inhibitor domain [PF04043] (68-208)
  IPR006501 Pectinesterase inhibitor domain [SM00856] (64-208)
  IPR006501 Pectinesterase inhibitor domain [TIGR01614] (65-210)
  IPR035513 Invertase/pectin methylesterase inhibitor domain superfamily [G3DSA:1.20.140.40] (64-212)
  IPR035513 Invertase/pectin methylesterase inhibitor domain superfamily [SSF101148] (67-211)
  IPR052421 Plant Cell Wall Enzyme Inhibitor [PTHR36710] (6-213)

Nearest PDB structures (foldseek):
  1x8z-assembly1_A-2  TM=7.728E-01  e=9.610E-07  Arabidopsis thaliana
  1x8z-assembly3_A  TM=7.728E-01  e=9.610E-07  Arabidopsis thaliana
  1xg2-assembly1_B  TM=7.831E-01  e=1.883E-06  Actinidia chinensis
  1x8z-assembly2_C  TM=7.391E-01  e=6.263E-06  Arabidopsis thaliana
  1x91-assembly1_A  TM=7.766E-01  e=1.227E-05  Arabidopsis thaliana

Organism: Camellia sinensis (NCBI:txid4442)

Radius of gyration: 36.41 Å; Cα contacts (8 Å, |Δi|>4): 443; chains: 2; bounding box: 60×122×118 Å

Secondary structure (DSSP, 8-state):
-------------------------------GGGG------------TTTHHHHS------HHHHHHHHHHHHHTSSSHHHHHHHHHTTS----SHHHHHHHHHHHHHHHHHHHHHHHHHHHHH---HHHHHHHHHHHHHHHHHHHHHHHHHHHGGGT-HHHHHHHHHHHHHHHHHHHHHHHTSTT---TTHHHHHHHHHHHHHHHHHHHHHHHH-/-------------------------------GGG-------------TTTHHHHS------HHHHHHHHHHHHHTSSSHHHHHHHHHTTS----SHHHHHHHHHHHHHHHHHHHHHHHHHHHHH---HHHHHHHHHHHHHHHHHHHHHHHHHHHGGGT-HHHHHHHHHHHHHHHHHHHHHHHTSTT---TTHHHHHHHHHHHHHHHHHHHHHHHH-

Sequence (432 aa):
MKHISCLFFLLLILTLWPRRTLTTNEFGDSDNIFDQSRRTLTDDIGDSDNILDQSRRTLTTVGDSDHIINRACEATPYKDLCKASIKDNIEAVADLYSVANIAVKVAYLNATDTQEHVKELLSTETEAFVHQSLMDCSANYDDAIGNLEDSMAAFESKGYDHIQTLVAAAMVDPQTCEDYFNESPGHTSPLTSRNTILVKLCSNALAIVKLAAAEKMKHISCLFFLLLILTLWPRRTLTTNEFGDSDNIFDQSRRTLTDDIGDSDNILDQSRRTLTTVGDSDHIINRACEATPYKDLCKASIKDNIEAVADLYSVANIAVKVAYLNATDTQEHVKELLSTETEAFVHQSLMDCSANYDDAIGNLEDSMAAFESKGYDHIQTLVAAAMVDPQTCEDYFNESPGHTSPLTSRNTILVKLCSNALAIVKLAAAEK